Protein AF-0000000078662769 (afdb_homodimer)

Structure (mmCIF, N/CA/C/O backbone):
data_AF-0000000078662769-model_v1
#
loop_
_entity.id
_entity.type
_entity.pdbx_description
1 polymer 'DUF1214 domain-containing protein'
#
loop_
_atom_site.group_PDB
_atom_site.id
_atom_site.type_symbol
_atom_site.label_atom_id
_atom_site.label_alt_id
_atom_site.label_comp_id
_atom_site.label_asym_id
_atom_site.label_entity_id
_atom_site.label_seq_id
_atom_site.pdbx_PDB_ins_code
_atom_site.Cartn_x
_atom_site.Cartn_y
_atom_site.Cartn_z
_atom_site.occupancy
_atom_site.B_iso_or_equiv
_atom_site.auth_seq_id
_atom_site.auth_comp_id
_atom_site.auth_asym_id
_atom_site.auth_atom_id
_atom_site.pdbx_PDB_model_num
ATOM 1 N N . MET A 1 1 ? 13.852 28.719 -10.984 1 52.19 1 MET A N 1
ATOM 2 C CA . MET A 1 1 ? 12.734 27.875 -11.406 1 52.19 1 MET A CA 1
ATOM 3 C C . MET A 1 1 ? 12.383 26.859 -10.328 1 52.19 1 MET A C 1
ATOM 5 O O . MET A 1 1 ? 11.43 26.094 -10.477 1 52.19 1 MET A O 1
ATOM 9 N N . ASN A 1 2 ? 13.18 26.891 -9.227 1 76.31 2 ASN A N 1
ATOM 10 C CA . ASN A 1 2 ? 13.141 25.984 -8.086 1 76.31 2 ASN A CA 1
ATOM 11 C C . ASN A 1 2 ? 12.609 26.672 -6.836 1 76.31 2 ASN A C 1
ATOM 13 O O . ASN A 1 2 ? 12.656 26.109 -5.742 1 76.31 2 ASN A O 1
ATOM 17 N N . ASP A 1 3 ? 12.164 27.922 -7.168 1 91.19 3 ASP A N 1
ATOM 18 C CA . ASP A 1 3 ? 11.57 28.625 -6.031 1 91.19 3 ASP A CA 1
ATOM 19 C C . ASP A 1 3 ? 10.203 28.031 -5.684 1 91.19 3 ASP A C 1
ATOM 21 O O . ASP A 1 3 ? 9.266 28.125 -6.477 1 91.19 3 ASP A O 1
ATOM 25 N N . PRO A 1 4 ? 10.062 27.484 -4.52 1 94.75 4 PRO A N 1
ATOM 26 C CA . PRO A 1 4 ? 8.805 26.828 -4.156 1 94.75 4 PRO A CA 1
ATOM 27 C C . PRO A 1 4 ? 7.625 27.797 -4.121 1 94.75 4 PRO A C 1
ATOM 29 O O . PRO A 1 4 ? 6.473 27.375 -4.172 1 94.75 4 PRO A O 1
ATOM 32 N N . ARG A 1 5 ? 7.883 29.078 -4.066 1 93.38 5 ARG A N 1
ATOM 33 C CA . ARG A 1 5 ? 6.828 30.078 -3.914 1 93.38 5 ARG A CA 1
ATOM 34 C C . ARG A 1 5 ? 6.508 30.734 -5.25 1 93.38 5 ARG A C 1
ATOM 36 O O . ARG A 1 5 ? 5.586 31.547 -5.34 1 93.38 5 ARG A O 1
ATOM 43 N N . ALA A 1 6 ? 7.258 30.406 -6.207 1 96.06 6 ALA A N 1
ATOM 44 C CA . ALA A 1 6 ? 7.02 30.984 -7.531 1 96.06 6 ALA A CA 1
ATOM 45 C C . ALA A 1 6 ? 5.668 30.531 -8.086 1 96.06 6 ALA A C 1
ATOM 47 O O . ALA A 1 6 ? 5.266 29.375 -7.902 1 96.06 6 ALA A O 1
ATOM 48 N N . ASP A 1 7 ? 5.02 31.5 -8.805 1 96.75 7 ASP A N 1
ATOM 49 C CA . ASP A 1 7 ? 3.781 31.141 -9.492 1 96.75 7 ASP A CA 1
ATOM 50 C C . ASP A 1 7 ? 4.066 30.375 -10.781 1 96.75 7 ASP A C 1
ATOM 52 O O . ASP A 1 7 ? 4.812 30.844 -11.641 1 96.75 7 ASP A O 1
ATOM 56 N N . VAL A 1 8 ? 3.459 29.219 -10.961 1 97.12 8 VAL A N 1
ATOM 57 C CA . VAL A 1 8 ? 3.723 28.391 -12.133 1 97.12 8 VAL A CA 1
ATOM 58 C C . VAL A 1 8 ? 2.414 28.094 -12.859 1 97.12 8 VAL A C 1
ATOM 60 O O . VAL A 1 8 ? 2.373 27.234 -13.758 1 97.12 8 VAL A O 1
ATOM 63 N N . GLY A 1 9 ? 1.311 28.781 -12.469 1 96.75 9 GLY A N 1
ATOM 64 C CA . GLY A 1 9 ? 0.014 28.391 -13 1 96.75 9 GLY A CA 1
ATOM 65 C C . GLY A 1 9 ? -0.443 27.016 -12.539 1 96.75 9 GLY A C 1
ATOM 66 O O . GLY A 1 9 ? 0.027 26.516 -11.516 1 96.75 9 GLY A O 1
ATOM 67 N N . ASN A 1 10 ? -1.447 26.516 -13.156 1 97.25 10 ASN A N 1
ATOM 68 C CA . ASN A 1 10 ? -1.89 25.188 -12.766 1 97.25 10 ASN A CA 1
ATOM 69 C C . ASN A 1 10 ? -1.174 24.094 -13.57 1 97.25 10 ASN A C 1
ATOM 71 O O . ASN A 1 10 ? -0.84 24.312 -14.742 1 97.25 10 ASN A O 1
ATOM 75 N N . LEU A 1 11 ? -0.867 23.016 -12.984 1 98.38 11 LEU A N 1
ATOM 76 C CA . LEU A 1 11 ? -0.111 21.922 -13.586 1 98.38 11 LEU A CA 1
ATOM 77 C C . LEU A 1 11 ? -1.027 20.75 -13.93 1 98.38 11 LEU A C 1
ATOM 79 O O . LEU A 1 11 ? -0.593 19.594 -13.938 1 98.38 11 LEU A O 1
ATOM 83 N N . GLN A 1 12 ? -2.338 21 -14.141 1 98.44 12 GLN A N 1
ATOM 84 C CA . GLN A 1 12 ? -3.307 19.969 -14.477 1 98.44 12 GLN A CA 1
ATOM 85 C C . GLN A 1 12 ? -2.873 19.188 -15.711 1 98.44 12 GLN A C 1
ATOM 87 O O . GLN A 1 12 ? -3.125 17.984 -15.812 1 98.44 12 GLN A O 1
ATOM 92 N N . HIS A 1 13 ? -2.16 19.875 -16.672 1 98.62 13 HIS A N 1
ATOM 93 C CA . HIS A 1 13 ? -1.724 19.234 -17.906 1 98.62 13 HIS A CA 1
ATOM 94 C C . HIS A 1 13 ? -0.735 18.109 -17.609 1 98.62 13 HIS A C 1
ATOM 96 O O . HIS A 1 13 ? -0.673 17.125 -18.359 1 98.62 13 HIS A O 1
ATOM 102 N N . VAL A 1 14 ? 0.057 18.188 -16.562 1 98.81 14 VAL A N 1
ATOM 103 C CA . VAL A 1 14 ? 1.015 17.156 -16.172 1 98.81 14 VAL A CA 1
ATOM 104 C C . VAL A 1 14 ? 0.27 15.898 -15.75 1 98.81 14 VAL A C 1
ATOM 106 O O . VAL A 1 14 ? 0.635 14.789 -16.156 1 98.81 14 VAL A O 1
ATOM 109 N N . TRP A 1 15 ? -0.802 16.016 -14.977 1 98.94 15 TRP A N 1
ATOM 110 C CA . TRP A 1 15 ? -1.617 14.891 -14.562 1 98.94 15 TRP A CA 1
ATOM 111 C C . TRP A 1 15 ? -2.271 14.211 -15.758 1 98.94 15 TRP A C 1
ATOM 113 O O . TRP A 1 15 ? -2.285 12.984 -15.859 1 98.94 15 TRP A O 1
ATOM 123 N N . ARG A 1 16 ? -2.818 15.008 -16.641 1 98.81 16 ARG A N 1
ATOM 124 C CA . ARG A 1 16 ? -3.457 14.477 -17.844 1 98.81 16 ARG A CA 1
ATOM 125 C C . ARG A 1 16 ? -2.459 13.703 -18.688 1 98.81 16 ARG A C 1
ATOM 127 O O . ARG A 1 16 ? -2.795 12.664 -19.266 1 98.81 16 ARG A O 1
ATOM 134 N N . ARG A 1 17 ? -1.294 14.219 -18.812 1 98.88 17 ARG A N 1
ATOM 135 C CA . ARG A 1 17 ? -0.251 13.523 -19.562 1 98.88 17 ARG A CA 1
ATOM 136 C C . ARG A 1 17 ? 0.092 12.188 -18.906 1 98.88 17 ARG A C 1
ATOM 138 O O . ARG A 1 17 ? 0.233 11.172 -19.594 1 98.88 17 ARG A O 1
ATOM 145 N N . PHE A 1 18 ? 0.269 12.203 -17.609 1 98.94 18 PHE A N 1
ATOM 146 C CA . PHE A 1 18 ? 0.503 10.961 -16.891 1 98.94 18 PHE A CA 1
ATOM 147 C C . PHE A 1 18 ? -0.583 9.938 -17.203 1 98.94 18 PHE A C 1
ATOM 149 O O . PHE A 1 18 ? -0.284 8.797 -17.562 1 98.94 18 PHE A O 1
ATOM 156 N N . CYS A 1 19 ? -1.838 10.344 -17.094 1 98.94 19 CYS A N 1
ATOM 157 C CA . CYS A 1 19 ? -2.955 9.438 -17.344 1 98.94 19 CYS A CA 1
ATOM 158 C C . CYS A 1 19 ? -2.953 8.938 -18.781 1 98.94 19 CYS A C 1
ATOM 160 O O . CYS A 1 19 ? -3.27 7.777 -19.031 1 98.94 19 CYS A O 1
ATOM 162 N N . ALA A 1 20 ? -2.635 9.812 -19.688 1 98.88 20 ALA A N 1
ATOM 163 C CA . ALA A 1 20 ? -2.564 9.422 -21.094 1 98.88 20 ALA A CA 1
ATOM 164 C C . ALA A 1 20 ? -1.488 8.367 -21.312 1 98.88 20 ALA A C 1
ATOM 166 O O . ALA A 1 20 ? -1.709 7.387 -22.031 1 98.88 20 ALA A O 1
ATOM 167 N N . GLU A 1 21 ? -0.314 8.578 -20.766 1 98.81 21 GLU A N 1
ATOM 168 C CA . GLU A 1 21 ? 0.766 7.602 -20.891 1 98.81 21 GLU A CA 1
ATOM 169 C C . GLU A 1 21 ? 0.421 6.297 -20.172 1 98.81 21 GLU A C 1
ATOM 171 O O . GLU A 1 21 ? 0.744 5.215 -20.672 1 98.81 21 GLU A O 1
ATOM 176 N N . LEU A 1 22 ? -0.19 6.426 -19.031 1 98.94 22 LEU A N 1
ATOM 177 C CA . LEU A 1 22 ? -0.625 5.234 -18.312 1 98.94 22 LEU A CA 1
ATOM 178 C C . LEU A 1 22 ? -1.617 4.426 -19.141 1 98.94 22 LEU A C 1
ATOM 180 O O . LEU A 1 22 ? -1.626 3.195 -19.078 1 98.94 22 LEU A O 1
ATOM 184 N N . ALA A 1 23 ? -2.477 5.102 -19.875 1 98.88 23 ALA A N 1
ATOM 185 C CA . ALA A 1 23 ? -3.475 4.461 -20.734 1 98.88 23 ALA A CA 1
ATOM 186 C C . ALA A 1 23 ? -2.814 3.525 -21.734 1 98.88 23 ALA A C 1
ATOM 188 O O . ALA A 1 23 ? -3.385 2.492 -22.109 1 98.88 23 ALA A O 1
ATOM 189 N N . GLU A 1 24 ? -1.601 3.83 -22.109 1 98.62 24 GLU A N 1
ATOM 190 C CA . GLU A 1 24 ? -0.892 3.039 -23.109 1 98.62 24 GLU A CA 1
ATOM 191 C C . GLU A 1 24 ? -0.535 1.656 -22.562 1 98.62 24 GLU A C 1
ATOM 193 O O . GLU A 1 24 ? -0.334 0.715 -23.344 1 98.62 24 GLU A O 1
ATOM 198 N N . ALA A 1 25 ? -0.43 1.559 -21.312 1 98.56 25 ALA A N 1
ATOM 199 C CA . ALA A 1 25 ? -0.144 0.253 -20.719 1 98.56 25 ALA A CA 1
ATOM 200 C C . ALA A 1 25 ? -1.233 -0.756 -21.078 1 98.56 25 ALA A C 1
ATOM 202 O O . ALA A 1 25 ? -0.984 -1.964 -21.094 1 98.56 25 ALA A O 1
ATOM 203 N N . GLY A 1 26 ? -2.447 -0.276 -21.344 1 98.75 26 GLY A N 1
ATOM 204 C CA . GLY A 1 26 ? -3.566 -1.143 -21.688 1 98.75 26 GLY A CA 1
ATOM 205 C C . GLY A 1 26 ? -3.367 -1.896 -22.984 1 98.75 26 GLY A C 1
ATOM 206 O O . GLY A 1 26 ? -4.07 -2.873 -23.25 1 98.75 26 GLY A O 1
ATOM 207 N N . ASP A 1 27 ? -2.402 -1.517 -23.812 1 98.56 27 ASP A N 1
ATOM 208 C CA . ASP A 1 27 ? -2.145 -2.156 -25.094 1 98.56 27 ASP A CA 1
ATOM 209 C C . ASP A 1 27 ? -1.768 -3.625 -24.906 1 98.56 27 ASP A C 1
ATOM 211 O O . ASP A 1 27 ? -1.974 -4.441 -25.812 1 98.56 27 ASP A O 1
ATOM 215 N N . VAL A 1 28 ? -1.269 -3.953 -23.781 1 98.62 28 VAL A N 1
ATOM 216 C CA . VAL A 1 28 ? -0.825 -5.316 -23.516 1 98.62 28 VAL A CA 1
ATOM 217 C C . VAL A 1 28 ? -2.012 -6.273 -23.609 1 98.62 28 VAL A C 1
ATOM 219 O O . VAL A 1 28 ? -1.849 -7.441 -23.969 1 98.62 28 VAL A O 1
ATOM 222 N N . LEU A 1 29 ? -3.229 -5.828 -23.344 1 98.75 29 LEU A N 1
ATOM 223 C CA . LEU A 1 29 ? -4.434 -6.648 -23.375 1 98.75 29 LEU A CA 1
ATOM 224 C C . LEU A 1 29 ? -4.801 -7.027 -24.812 1 98.75 29 LEU A C 1
ATOM 226 O O . LEU A 1 29 ? -5.523 -8 -25.031 1 98.75 29 LEU A O 1
ATOM 230 N N . ALA A 1 30 ? -4.316 -6.273 -25.734 1 98.38 30 ALA A N 1
ATOM 231 C CA . ALA A 1 30 ? -4.711 -6.457 -27.125 1 98.38 30 ALA A CA 1
ATOM 232 C C . ALA A 1 30 ? -3.607 -7.148 -27.922 1 98.38 30 ALA A C 1
ATOM 234 O O . ALA A 1 30 ? -3.721 -7.312 -29.141 1 98.38 30 ALA A O 1
ATOM 235 N N . ARG A 1 31 ? -2.559 -7.543 -27.266 1 97.75 31 ARG A N 1
ATOM 236 C CA . ARG A 1 31 ? -1.542 -8.32 -27.969 1 97.75 31 ARG A CA 1
ATOM 237 C C . ARG A 1 31 ? -2.152 -9.562 -28.625 1 97.75 31 ARG A C 1
ATOM 239 O O . ARG A 1 31 ? -3.051 -10.188 -28.062 1 97.75 31 ARG A O 1
ATOM 246 N N . PRO A 1 32 ? -1.576 -9.945 -29.766 1 96.56 32 PRO A N 1
ATOM 247 C CA . PRO A 1 32 ? -2.088 -11.156 -30.406 1 96.56 32 PRO A CA 1
ATOM 248 C C . PRO A 1 32 ? -1.956 -12.391 -29.5 1 96.56 32 PRO A C 1
ATOM 250 O O . PRO A 1 32 ? -2.779 -13.305 -29.578 1 96.56 32 PRO A O 1
ATOM 253 N N . SER A 1 33 ? -0.966 -12.367 -28.688 1 95.75 33 SER A N 1
ATOM 254 C CA . SER A 1 33 ? -0.708 -13.531 -27.844 1 95.75 33 SER A CA 1
ATOM 255 C C . SER A 1 33 ? -1.538 -13.484 -26.562 1 95.75 33 SER A C 1
ATOM 257 O O . SER A 1 33 ? -1.649 -14.484 -25.844 1 95.75 33 SER A O 1
ATOM 259 N N . SER A 1 34 ? -2.1 -12.336 -26.234 1 97.38 34 SER A N 1
ATOM 260 C CA . SER A 1 34 ? -2.887 -12.219 -25.016 1 97.38 34 SER A CA 1
ATOM 261 C C . SER A 1 34 ? -4.207 -12.969 -25.141 1 97.38 34 SER A C 1
ATOM 263 O O . SER A 1 34 ? -4.934 -12.812 -26.109 1 97.38 34 SER A O 1
ATOM 265 N N . PRO A 1 35 ? -4.477 -13.82 -24.094 1 97.69 35 PRO A N 1
ATOM 266 C CA . PRO A 1 35 ? -5.766 -14.516 -24.156 1 97.69 35 PRO A CA 1
ATOM 267 C C . PRO A 1 35 ? -6.953 -13.555 -24.125 1 97.69 35 PRO A C 1
ATOM 269 O O . PRO A 1 35 ? -6.887 -12.508 -23.484 1 97.69 35 PRO A O 1
ATOM 272 N N . THR A 1 36 ? -8.078 -13.984 -24.734 1 97.75 36 THR A N 1
ATOM 273 C CA . THR A 1 36 ? -9.203 -13.078 -24.906 1 97.75 36 THR A CA 1
ATOM 274 C C . THR A 1 36 ? -10.422 -13.578 -24.125 1 97.75 36 THR A C 1
ATOM 276 O O . THR A 1 36 ? -11.531 -13.094 -24.328 1 97.75 36 THR A O 1
ATOM 279 N N . THR A 1 37 ? -10.234 -14.578 -23.25 1 97.75 37 THR A N 1
ATOM 280 C CA . THR A 1 37 ? -11.359 -15.023 -22.438 1 97.75 37 THR A CA 1
ATOM 281 C C . THR A 1 37 ? -11.781 -13.93 -21.453 1 97.75 37 THR A C 1
ATOM 283 O O . THR A 1 37 ? -10.984 -13.047 -21.125 1 97.75 37 THR A O 1
ATOM 286 N N . ALA A 1 38 ? -13.062 -14.023 -20.984 1 98.25 38 ALA A N 1
ATOM 287 C CA . ALA A 1 38 ? -13.586 -13.07 -20.016 1 98.25 38 ALA A CA 1
ATOM 288 C C . ALA A 1 38 ? -12.695 -13 -18.781 1 98.25 38 ALA A C 1
ATOM 290 O O . ALA A 1 38 ? -12.328 -11.906 -18.328 1 98.25 38 ALA A O 1
ATOM 291 N N . LEU A 1 39 ? -12.266 -14.078 -18.266 1 98.38 39 LEU A N 1
ATOM 292 C CA . LEU A 1 39 ? -11.477 -14.141 -17.047 1 98.38 39 LEU A CA 1
ATOM 293 C C . LEU A 1 39 ? -10.094 -13.539 -17.25 1 98.38 39 LEU A C 1
ATOM 295 O O . LEU A 1 39 ? -9.641 -12.711 -16.469 1 98.38 39 LEU A O 1
ATOM 299 N N . ASP A 1 40 ? -9.438 -13.93 -18.312 1 98.44 40 ASP A N 1
ATOM 300 C CA . ASP A 1 40 ? -8.07 -13.469 -18.562 1 98.44 40 ASP A CA 1
ATOM 301 C C . ASP A 1 40 ? -8.031 -11.953 -18.781 1 98.44 40 ASP A C 1
ATOM 303 O O . ASP A 1 40 ? -7.129 -11.273 -18.281 1 98.44 40 ASP A O 1
ATOM 307 N N . GLN A 1 41 ? -8.992 -11.484 -19.516 1 98.69 41 GLN A N 1
ATOM 308 C CA . GLN A 1 41 ? -9.023 -10.055 -19.781 1 98.69 41 GLN A CA 1
ATOM 309 C C . GLN A 1 41 ? -9.383 -9.258 -18.531 1 98.69 41 GLN A C 1
ATOM 311 O O . GLN A 1 41 ? -8.812 -8.195 -18.281 1 98.69 41 GLN A O 1
ATOM 316 N N . ALA A 1 42 ? -10.328 -9.781 -17.766 1 98.75 42 ALA A N 1
ATOM 317 C CA . ALA A 1 42 ? -10.672 -9.133 -16.5 1 98.75 42 ALA A CA 1
ATOM 318 C C . ALA A 1 42 ? -9.461 -9.086 -15.57 1 98.75 42 ALA A C 1
ATOM 320 O O . ALA A 1 42 ? -9.164 -8.047 -14.977 1 98.75 42 ALA A O 1
ATOM 321 N N . GLU A 1 43 ? -8.727 -10.133 -15.484 1 98.69 43 GLU A N 1
ATOM 322 C CA . GLU A 1 43 ? -7.547 -10.195 -14.633 1 98.69 43 GLU A CA 1
ATOM 323 C C . GLU A 1 43 ? -6.434 -9.297 -15.156 1 98.69 43 GLU A C 1
ATOM 325 O O . GLU A 1 43 ? -5.664 -8.734 -14.383 1 98.69 43 GLU A O 1
ATOM 330 N N . GLY A 1 44 ? -6.391 -9.195 -16.5 1 98.88 44 GLY A N 1
ATOM 331 C CA . GLY A 1 44 ? -5.434 -8.266 -17.062 1 98.88 44 GLY A CA 1
ATOM 332 C C . GLY A 1 44 ? -5.664 -6.828 -16.641 1 98.88 44 GLY A C 1
ATOM 333 O O . GLY A 1 44 ? -4.715 -6.102 -16.344 1 98.88 44 GLY A O 1
ATOM 334 N N . LEU A 1 45 ? -6.945 -6.43 -16.641 1 98.94 45 LEU A N 1
ATOM 335 C CA . LEU A 1 45 ? -7.305 -5.098 -16.156 1 98.94 45 LEU A CA 1
ATOM 336 C C . LEU A 1 45 ? -6.918 -4.926 -14.695 1 98.94 45 LEU A C 1
ATOM 338 O O . LEU A 1 45 ? -6.34 -3.902 -14.312 1 98.94 45 LEU A O 1
ATOM 342 N N . ARG A 1 46 ? -7.211 -5.891 -13.867 1 98.88 46 ARG A N 1
ATOM 343 C CA . ARG A 1 46 ? -6.84 -5.844 -12.461 1 98.88 46 ARG A CA 1
ATOM 344 C C . ARG A 1 46 ? -5.324 -5.781 -12.297 1 98.88 46 ARG A C 1
ATOM 346 O O . ARG A 1 46 ? -4.816 -5.035 -11.453 1 98.88 46 ARG A O 1
ATOM 353 N N . TYR A 1 47 ? -4.66 -6.57 -13.094 1 98.81 47 TYR A N 1
ATOM 354 C CA . TYR A 1 47 ? -3.203 -6.609 -13.062 1 98.81 47 TYR A CA 1
ATOM 355 C C . TYR A 1 47 ? -2.615 -5.234 -13.344 1 98.81 47 TYR A C 1
ATOM 357 O O . TYR A 1 47 ? -1.717 -4.777 -12.633 1 98.81 47 TYR A O 1
ATOM 365 N N . LEU A 1 48 ? -3.111 -4.52 -14.367 1 98.94 48 LEU A N 1
ATOM 366 C CA . LEU A 1 48 ? -2.648 -3.178 -14.703 1 98.94 48 LEU A CA 1
ATOM 367 C C . LEU A 1 48 ? -2.861 -2.221 -13.531 1 98.94 48 LEU A C 1
ATOM 369 O O . LEU A 1 48 ? -1.996 -1.393 -13.234 1 98.94 48 LEU A O 1
ATOM 373 N N . SER A 1 49 ? -3.982 -2.34 -12.891 1 98.88 49 SER A N 1
ATOM 374 C CA . SER A 1 49 ? -4.258 -1.49 -11.734 1 98.88 49 SER A CA 1
ATOM 375 C C . SER A 1 49 ? -3.25 -1.736 -10.617 1 98.88 49 SER A C 1
ATOM 377 O O . SER A 1 49 ? -2.801 -0.794 -9.961 1 98.88 49 SER A O 1
ATOM 379 N N . ARG A 1 50 ? -2.883 -2.979 -10.391 1 98.69 50 ARG A N 1
ATOM 380 C CA . ARG A 1 50 ? -1.926 -3.355 -9.352 1 98.69 50 ARG A CA 1
ATOM 381 C C . ARG A 1 50 ? -0.526 -2.854 -9.695 1 98.69 50 ARG A C 1
ATOM 383 O O . ARG A 1 50 ? 0.186 -2.352 -8.82 1 98.69 50 ARG A O 1
ATOM 390 N N . LEU A 1 51 ? -0.167 -2.939 -10.953 1 98.31 51 LEU A N 1
ATOM 391 C CA . LEU A 1 51 ? 1.124 -2.424 -11.398 1 98.31 51 LEU A CA 1
ATOM 392 C C . LEU A 1 51 ? 1.188 -0.909 -11.234 1 98.31 51 LEU A C 1
ATOM 394 O O . LEU A 1 51 ? 2.209 -0.369 -10.805 1 98.31 51 LEU A O 1
ATOM 398 N N . ALA A 1 52 ? 0.117 -0.297 -11.594 1 98.81 52 ALA A N 1
ATOM 399 C CA . ALA A 1 52 ? 0.071 1.156 -11.453 1 98.81 52 ALA A CA 1
ATOM 400 C C . ALA A 1 52 ? 0.244 1.572 -10 1 98.81 52 ALA A C 1
ATOM 402 O O . ALA A 1 52 ? 0.994 2.504 -9.695 1 98.81 52 ALA A O 1
ATOM 403 N N . ARG A 1 53 ? -0.411 0.906 -9.078 1 98.44 53 ARG A N 1
ATOM 404 C CA . ARG A 1 53 ? -0.269 1.193 -7.656 1 98.44 53 ARG A CA 1
ATOM 405 C C . ARG A 1 53 ? 1.176 1.013 -7.203 1 98.44 53 ARG A C 1
ATOM 407 O O . ARG A 1 53 ? 1.71 1.846 -6.469 1 98.44 53 ARG A O 1
ATOM 414 N N . THR A 1 54 ? 1.735 -0.025 -7.637 1 97.44 54 THR A N 1
ATOM 415 C CA . THR A 1 54 ? 3.115 -0.32 -7.27 1 97.44 54 THR A CA 1
ATOM 416 C C . THR A 1 54 ? 4.059 0.753 -7.805 1 97.44 54 THR A C 1
ATOM 418 O O . THR A 1 54 ? 4.938 1.229 -7.086 1 97.44 54 THR A O 1
ATOM 421 N N . ALA A 1 55 ? 3.881 1.125 -9.039 1 97.5 55 ALA A N 1
ATOM 422 C CA . ALA A 1 55 ? 4.738 2.115 -9.688 1 97.5 55 ALA A CA 1
ATOM 423 C C . ALA A 1 55 ? 4.66 3.459 -8.969 1 97.5 55 ALA A C 1
ATOM 425 O O . ALA A 1 55 ? 5.688 4.098 -8.719 1 97.5 55 ALA A O 1
ATOM 426 N N . LEU A 1 56 ? 3.48 3.848 -8.641 1 98.62 56 LEU A N 1
ATOM 427 C CA . LEU A 1 56 ? 3.303 5.133 -7.977 1 98.62 56 LEU A CA 1
ATOM 428 C C . LEU A 1 56 ? 3.918 5.113 -6.582 1 98.62 56 LEU A C 1
ATOM 430 O O . LEU A 1 56 ? 4.5 6.105 -6.141 1 98.62 56 LEU A O 1
ATOM 434 N N . ASN A 1 57 ? 3.814 4.043 -5.875 1 97.88 57 ASN A N 1
ATOM 435 C CA . ASN A 1 57 ? 4.5 3.934 -4.594 1 97.88 57 ASN A CA 1
ATOM 436 C C . ASN A 1 57 ? 6.016 4.004 -4.762 1 97.88 57 ASN A C 1
ATOM 438 O O . ASN A 1 57 ? 6.684 4.801 -4.098 1 97.88 57 ASN A O 1
ATOM 442 N N . MET A 1 58 ? 6.504 3.25 -5.656 1 96.44 58 MET A N 1
ATOM 443 C CA . MET A 1 58 ? 7.941 3.064 -5.852 1 96.44 58 MET A CA 1
ATOM 444 C C . MET A 1 58 ? 8.586 4.34 -6.387 1 96.44 58 MET A C 1
ATOM 446 O O . MET A 1 58 ? 9.648 4.742 -5.918 1 96.44 58 MET A O 1
ATOM 450 N N . LEU A 1 59 ? 7.93 5.008 -7.328 1 97.12 59 LEU A N 1
ATOM 451 C CA . LEU A 1 59 ? 8.617 6.035 -8.109 1 97.12 59 LEU A CA 1
ATOM 452 C C . LEU A 1 59 ? 8.156 7.43 -7.688 1 97.12 59 LEU A C 1
ATOM 454 O O . LEU A 1 59 ? 8.727 8.43 -8.125 1 97.12 59 LEU A O 1
ATOM 458 N N . VAL A 1 60 ? 7.105 7.465 -6.805 1 98.31 60 VAL A N 1
ATOM 459 C CA . VAL A 1 60 ? 6.684 8.766 -6.293 1 98.31 60 VAL A CA 1
ATOM 460 C C . VAL A 1 60 ? 6.934 8.828 -4.785 1 98.31 60 VAL A C 1
ATOM 462 O O . VAL A 1 60 ? 7.852 9.516 -4.332 1 98.31 60 VAL A O 1
ATOM 465 N N . ASP A 1 61 ? 6.348 7.965 -4.031 1 97.94 61 ASP A N 1
ATOM 466 C CA . ASP A 1 61 ? 6.348 8.102 -2.576 1 97.94 61 ASP A CA 1
ATOM 467 C C . ASP A 1 61 ? 7.625 7.523 -1.973 1 97.94 61 ASP A C 1
ATOM 469 O O . ASP A 1 61 ? 8.039 7.922 -0.882 1 97.94 61 ASP A O 1
ATOM 473 N N . SER A 1 62 ? 8.227 6.539 -2.627 1 97.75 62 SER A N 1
ATOM 474 C CA . SER A 1 62 ? 9.422 5.887 -2.102 1 97.75 62 SER A CA 1
ATOM 475 C C . SER A 1 62 ? 10.633 6.145 -2.992 1 97.75 62 SER A C 1
ATOM 477 O O . SER A 1 62 ? 11.484 5.27 -3.156 1 97.75 62 SER A O 1
ATOM 479 N N . ALA A 1 63 ? 10.727 7.344 -3.541 1 96.69 63 ALA A N 1
ATOM 480 C CA . ALA A 1 63 ? 11.648 7.582 -4.648 1 96.69 63 ALA A CA 1
ATOM 481 C C . ALA A 1 63 ? 12.867 8.383 -4.188 1 96.69 63 ALA A C 1
ATOM 483 O O . ALA A 1 63 ? 13.625 8.906 -5.008 1 96.69 63 ALA A O 1
ATOM 484 N N . ASP A 1 64 ? 13.07 8.625 -2.934 1 97 64 ASP A N 1
ATOM 485 C CA . ASP A 1 64 ? 14.141 9.484 -2.449 1 97 64 ASP A CA 1
ATOM 486 C C . ASP A 1 64 ? 15.297 8.656 -1.875 1 97 64 ASP A C 1
ATOM 488 O O . ASP A 1 64 ? 15.195 8.133 -0.767 1 97 64 ASP A O 1
ATOM 492 N N . PRO A 1 65 ? 16.453 8.594 -2.537 1 96.69 65 PRO A N 1
ATOM 493 C CA . PRO A 1 65 ? 17.547 7.75 -2.055 1 96.69 65 PRO A CA 1
ATOM 494 C C . PRO A 1 65 ? 18.219 8.312 -0.803 1 96.69 65 PRO A C 1
ATOM 496 O O . PRO A 1 65 ? 18.953 7.602 -0.119 1 96.69 65 PRO A O 1
ATOM 499 N N . ASP A 1 66 ? 18.031 9.617 -0.521 1 97.81 66 ASP A N 1
ATOM 500 C CA . ASP A 1 66 ? 18.578 10.195 0.703 1 97.81 66 ASP A CA 1
ATOM 501 C C . ASP A 1 66 ? 17.766 9.766 1.923 1 97.81 66 ASP A C 1
ATOM 503 O O . ASP A 1 66 ? 18.25 9.836 3.055 1 97.81 66 ASP A O 1
ATOM 507 N N . PHE A 1 67 ? 16.578 9.367 1.725 1 97.62 67 PHE A N 1
ATOM 508 C CA . PHE A 1 67 ? 15.656 8.875 2.748 1 97.62 67 PHE A CA 1
ATOM 509 C C . PHE A 1 67 ? 14.984 7.586 2.301 1 97.62 67 PHE A C 1
ATOM 511 O O . PHE A 1 67 ? 13.773 7.559 2.078 1 97.62 67 PHE A O 1
ATOM 518 N N . PRO A 1 68 ? 15.797 6.504 2.242 1 97.25 68 PRO A N 1
ATOM 519 C CA . PRO A 1 68 ? 15.242 5.254 1.713 1 97.25 68 PRO A CA 1
ATOM 520 C C . PRO A 1 68 ? 14.047 4.75 2.516 1 97.25 68 PRO A C 1
ATOM 522 O O . PRO A 1 68 ? 14.094 4.73 3.748 1 97.25 68 PRO A O 1
ATOM 525 N N . ARG A 1 69 ? 13.031 4.449 1.86 1 96.94 69 ARG A N 1
ATOM 526 C CA . ARG A 1 69 ? 11.812 3.902 2.445 1 96.94 69 ARG A CA 1
ATOM 527 C C . ARG A 1 69 ? 11.594 2.459 2.006 1 96.94 69 ARG A C 1
ATOM 529 O O . ARG A 1 69 ? 11.328 2.195 0.831 1 96.94 69 ARG A O 1
ATOM 536 N N . LEU A 1 70 ? 11.734 1.586 2.975 1 96.88 70 LEU A N 1
ATOM 537 C CA . LEU A 1 70 ? 11.445 0.183 2.697 1 96.88 70 LEU A CA 1
ATOM 538 C C . LEU A 1 70 ? 9.938 -0.052 2.588 1 96.88 70 LEU A C 1
ATOM 540 O O . LEU A 1 70 ? 9.18 0.316 3.488 1 96.88 70 LEU A O 1
ATOM 544 N N . PHE A 1 71 ? 9.508 -0.611 1.441 1 96.38 71 PHE A N 1
ATOM 545 C CA . PHE A 1 71 ? 8.086 -0.897 1.246 1 96.38 71 PHE A CA 1
ATOM 546 C C . PHE A 1 71 ? 7.895 -2.287 0.652 1 96.38 71 PHE A C 1
ATOM 548 O O . PHE A 1 71 ? 8.852 -2.9 0.17 1 96.38 71 PHE A O 1
ATOM 555 N N . MET A 1 72 ? 6.699 -2.828 0.742 1 96 72 MET A N 1
ATOM 556 C CA . MET A 1 72 ? 6.367 -4.129 0.172 1 96 72 MET A CA 1
ATOM 557 C C . MET A 1 72 ? 6.219 -4.039 -1.343 1 96 72 MET A C 1
ATOM 559 O O . MET A 1 72 ? 5.367 -3.303 -1.844 1 96 72 MET A O 1
ATOM 563 N N . LEU A 1 73 ? 7.016 -4.742 -2.018 1 95.25 73 LEU A N 1
ATOM 564 C CA . LEU A 1 73 ? 6.914 -4.801 -3.471 1 95.25 73 LEU A CA 1
ATOM 565 C C . LEU A 1 73 ? 5.703 -5.621 -3.898 1 95.25 73 LEU A C 1
ATOM 567 O O . LEU A 1 73 ? 5.008 -5.262 -4.855 1 95.25 73 LEU A O 1
ATOM 571 N N . CYS A 1 74 ? 5.535 -6.742 -3.248 1 95.69 74 CYS A N 1
ATOM 572 C CA . CYS A 1 74 ? 4.387 -7.625 -3.414 1 95.69 74 CYS A CA 1
ATOM 573 C C . CYS A 1 74 ? 3.691 -7.875 -2.082 1 95.69 74 CYS A C 1
ATOM 575 O O . CYS A 1 74 ? 4.309 -7.746 -1.022 1 95.69 74 CYS A O 1
ATOM 577 N N . ASP A 1 75 ? 2.455 -8.141 -2.148 1 94.5 75 ASP A N 1
ATOM 578 C CA . ASP A 1 75 ? 1.685 -8.57 -0.984 1 94.5 75 ASP A CA 1
ATOM 579 C C . ASP A 1 75 ? 0.611 -9.586 -1.375 1 94.5 75 ASP A C 1
ATOM 581 O O . ASP A 1 75 ? 0.837 -10.43 -2.242 1 94.5 75 ASP A O 1
ATOM 585 N N . ASP A 1 76 ? -0.427 -9.641 -0.669 1 95.38 76 ASP A N 1
ATOM 586 C CA . ASP A 1 76 ? -1.464 -10.633 -0.932 1 95.38 76 ASP A CA 1
ATOM 587 C C . ASP A 1 76 ? -2.229 -10.305 -2.213 1 95.38 76 ASP A C 1
ATOM 589 O O . ASP A 1 76 ? -2.869 -11.18 -2.801 1 95.38 76 ASP A O 1
ATOM 593 N N . LYS A 1 77 ? -2.133 -9.07 -2.666 1 97.25 77 LYS A N 1
ATOM 594 C CA . LYS A 1 77 ? -2.893 -8.664 -3.846 1 97.25 77 LYS A CA 1
ATOM 595 C C . LYS A 1 77 ? -1.966 -8.211 -4.969 1 97.25 77 LYS A C 1
ATOM 597 O O . LYS A 1 77 ? -2.195 -8.531 -6.137 1 97.25 77 LYS A O 1
ATOM 602 N N . ILE A 1 78 ? -0.977 -7.484 -4.656 1 97.38 78 ILE A N 1
ATOM 603 C CA . ILE A 1 78 ? -0 -7.066 -5.656 1 97.38 78 ILE A CA 1
ATOM 604 C C . ILE A 1 78 ? 0.952 -8.219 -5.961 1 97.38 78 ILE A C 1
ATOM 606 O O . ILE A 1 78 ? 1.67 -8.695 -5.078 1 97.38 78 ILE A O 1
ATOM 610 N N . LYS A 1 79 ? 0.912 -8.625 -7.207 1 96.75 79 LYS A N 1
ATOM 611 C CA . LYS A 1 79 ? 1.7 -9.75 -7.695 1 96.75 79 LYS A CA 1
ATOM 612 C C . LYS A 1 79 ? 2.475 -9.375 -8.953 1 96.75 79 LYS A C 1
ATOM 614 O O . LYS A 1 79 ? 1.93 -8.734 -9.859 1 96.75 79 LYS A O 1
ATOM 619 N N . ILE A 1 80 ? 3.676 -9.68 -8.977 1 95 80 ILE A N 1
ATOM 620 C CA . ILE A 1 80 ? 4.492 -9.305 -10.125 1 95 80 ILE A CA 1
ATOM 621 C C . ILE A 1 80 ? 5.445 -10.445 -10.477 1 95 80 ILE A C 1
ATOM 623 O O . ILE A 1 80 ? 6.164 -10.945 -9.609 1 95 80 ILE A O 1
ATOM 627 N N . GLY A 1 81 ? 5.48 -10.875 -11.727 1 95.38 81 GLY A N 1
ATOM 628 C CA . GLY A 1 81 ? 6.488 -11.773 -12.273 1 95.38 81 GLY A CA 1
ATOM 629 C C . GLY A 1 81 ? 6.625 -13.062 -11.484 1 95.38 81 GLY A C 1
ATOM 630 O O . GLY A 1 81 ? 7.727 -13.422 -11.062 1 95.38 81 GLY A O 1
ATOM 631 N N . ALA A 1 82 ? 5.562 -13.758 -11.258 1 97.56 82 ALA A N 1
ATOM 632 C CA . ALA A 1 82 ? 5.555 -15.016 -10.516 1 97.56 82 ALA A CA 1
ATOM 633 C C . ALA A 1 82 ? 6.031 -14.812 -9.086 1 97.56 82 ALA A C 1
ATOM 635 O O . ALA A 1 82 ? 6.941 -15.508 -8.625 1 97.56 82 ALA A O 1
ATOM 636 N N . ASP A 1 83 ? 5.379 -13.914 -8.398 1 97 83 ASP A N 1
ATOM 637 C CA . ASP A 1 83 ? 5.664 -13.664 -6.992 1 97 83 ASP A CA 1
ATOM 638 C C . ASP A 1 83 ? 5.555 -14.945 -6.172 1 97 83 ASP A C 1
ATOM 640 O O . ASP A 1 83 ? 4.645 -15.75 -6.383 1 97 83 ASP A O 1
ATOM 644 N N . ASN A 1 84 ? 6.469 -15.109 -5.297 1 97.69 84 ASN A N 1
ATOM 645 C CA . ASN A 1 84 ? 6.512 -16.297 -4.461 1 97.69 84 ASN A CA 1
ATOM 646 C C . ASN A 1 84 ? 5.609 -16.156 -3.238 1 97.69 84 ASN A C 1
ATOM 648 O O . ASN A 1 84 ? 5.859 -15.328 -2.367 1 97.69 84 ASN A O 1
ATOM 652 N N . PRO A 1 85 ? 4.555 -16.984 -3.107 1 97.88 85 PRO A N 1
ATOM 653 C CA . PRO A 1 85 ? 3.67 -16.891 -1.944 1 97.88 85 PRO A CA 1
ATOM 654 C C . PRO A 1 85 ? 4.406 -17.125 -0.625 1 97.88 85 PRO A C 1
ATOM 656 O O . PRO A 1 85 ? 3.906 -16.734 0.438 1 97.88 85 PRO A O 1
ATOM 659 N N . ASP A 1 86 ? 5.586 -17.688 -0.695 1 97.94 86 ASP A N 1
ATOM 660 C CA . ASP A 1 86 ? 6.352 -17.984 0.513 1 97.94 86 ASP A CA 1
ATOM 661 C C . ASP A 1 86 ? 7.215 -16.781 0.917 1 97.94 86 ASP A C 1
ATOM 663 O O . ASP A 1 86 ? 7.871 -16.812 1.961 1 97.94 86 ASP A O 1
ATOM 667 N N . ASN A 1 87 ? 7.211 -15.766 0.109 1 97.5 87 ASN A N 1
ATOM 668 C CA . ASN A 1 87 ? 8.164 -14.68 0.325 1 97.5 87 ASN A CA 1
ATOM 669 C C . ASN A 1 87 ? 7.484 -13.445 0.924 1 97.5 87 ASN A C 1
ATOM 671 O O . ASN A 1 87 ? 6.301 -13.203 0.671 1 97.5 87 ASN A O 1
ATOM 675 N N . ILE A 1 88 ? 8.203 -12.742 1.756 1 97.44 88 ILE A N 1
ATOM 676 C CA . ILE A 1 88 ? 8.055 -11.297 1.907 1 97.44 88 ILE A CA 1
ATOM 677 C C . ILE A 1 88 ? 9.062 -10.578 1.011 1 97.44 88 ILE A C 1
ATOM 679 O O . ILE A 1 88 ? 10.266 -10.844 1.086 1 97.44 88 ILE A O 1
ATOM 683 N N . TYR A 1 89 ? 8.531 -9.719 0.071 1 96.75 89 TYR A N 1
ATOM 684 C CA . TYR A 1 89 ? 9.375 -8.906 -0.803 1 96.75 89 TYR A CA 1
ATOM 685 C C . TYR A 1 89 ? 9.367 -7.449 -0.364 1 96.75 89 TYR A C 1
ATOM 687 O O . TYR A 1 89 ? 8.312 -6.809 -0.329 1 96.75 89 TYR A O 1
ATOM 695 N N . GLN A 1 90 ? 10.508 -6.938 -0.081 1 97.31 90 GLN A N 1
ATOM 696 C CA . GLN A 1 90 ? 10.609 -5.508 0.199 1 97.31 90 GLN A CA 1
ATOM 697 C C . GLN A 1 90 ? 11.641 -4.84 -0.708 1 97.31 90 GLN A C 1
ATOM 699 O O . GLN A 1 90 ? 12.539 -5.508 -1.23 1 97.31 90 GLN A O 1
ATOM 704 N N . GLN A 1 91 ? 11.461 -3.568 -0.865 1 96.94 91 GLN A N 1
ATOM 705 C CA . GLN A 1 91 ? 12.336 -2.822 -1.764 1 96.94 91 GLN A CA 1
ATOM 706 C C . GLN A 1 91 ? 12.531 -1.388 -1.28 1 96.94 91 GLN A C 1
ATOM 708 O O . GLN A 1 91 ? 11.648 -0.826 -0.624 1 96.94 91 GLN A O 1
ATOM 713 N N . CYS A 1 92 ? 13.648 -0.787 -1.561 1 97.31 92 CYS A N 1
ATOM 714 C CA . CYS A 1 92 ? 13.859 0.651 -1.43 1 97.31 92 CYS A CA 1
ATOM 715 C C . CYS A 1 92 ? 14.82 1.162 -2.498 1 97.31 92 CYS A C 1
ATOM 717 O O . CYS A 1 92 ? 15.609 0.391 -3.053 1 97.31 92 CYS A O 1
ATOM 719 N N . VAL A 1 93 ? 14.742 2.426 -2.801 1 96.69 93 VAL A N 1
ATOM 720 C CA . VAL A 1 93 ? 15.625 3.041 -3.787 1 96.69 93 VAL A CA 1
ATOM 721 C C . VAL A 1 93 ? 16.922 3.482 -3.113 1 96.69 93 VAL A C 1
ATOM 723 O O . VAL A 1 93 ? 16.922 3.896 -1.952 1 96.69 93 VAL A O 1
ATOM 726 N N . VAL A 1 94 ? 17.969 3.357 -3.811 1 97 94 VAL A N 1
ATOM 727 C CA . VAL A 1 94 ? 19.281 3.807 -3.357 1 97 94 VAL A CA 1
ATOM 728 C C . VAL A 1 94 ? 20.016 4.484 -4.508 1 97 94 VAL A C 1
ATOM 730 O O . VAL A 1 94 ? 19.516 4.551 -5.629 1 97 94 VAL A O 1
ATOM 733 N N . ARG A 1 95 ? 21.109 5.105 -4.219 1 96.06 95 ARG A N 1
ATOM 734 C CA . ARG A 1 95 ? 21.984 5.73 -5.207 1 96.06 95 ARG A CA 1
ATOM 735 C C . ARG A 1 95 ? 23.453 5.422 -4.914 1 96.06 95 ARG A C 1
ATOM 737 O O . ARG A 1 95 ? 23.859 5.402 -3.752 1 96.06 95 ARG A O 1
ATOM 744 N N . PRO A 1 96 ? 24.25 5.227 -5.957 1 95.62 96 PRO A N 1
ATOM 745 C CA . PRO A 1 96 ? 25.594 4.703 -5.77 1 95.62 96 PRO A CA 1
ATOM 746 C C . PRO A 1 96 ? 26.531 5.715 -5.113 1 95.62 96 PRO A C 1
ATOM 748 O O . PRO A 1 96 ? 27.578 5.34 -4.586 1 95.62 96 PRO A O 1
ATOM 751 N N . ASP A 1 97 ? 26.25 7 -5.242 1 96.38 97 ASP A N 1
ATOM 752 C CA . ASP A 1 97 ? 27.125 8 -4.645 1 96.38 97 ASP A CA 1
ATOM 753 C C . ASP A 1 97 ? 26.797 8.211 -3.168 1 96.38 97 ASP A C 1
ATOM 755 O O . ASP A 1 97 ? 27.344 9.117 -2.525 1 96.38 97 ASP A O 1
ATOM 759 N N . ARG A 1 98 ? 25.875 7.457 -2.592 1 97.38 98 ARG A N 1
ATOM 760 C CA . ARG A 1 98 ? 25.531 7.43 -1.172 1 97.38 98 ARG A CA 1
ATOM 761 C C . ARG A 1 98 ? 25.984 6.117 -0.532 1 97.38 98 ARG A C 1
ATOM 763 O O . ARG A 1 98 ? 26.328 5.168 -1.233 1 97.38 98 ARG A O 1
ATOM 770 N N . GLU A 1 99 ? 26.031 6.137 0.755 1 97.88 99 GLU A N 1
ATOM 771 C CA . GLU A 1 99 ? 26.25 4.938 1.555 1 97.88 99 GLU A CA 1
ATOM 772 C C . GLU A 1 99 ? 25.078 4.688 2.51 1 97.88 99 GLU A C 1
ATOM 774 O O . GLU A 1 99 ? 24.516 5.629 3.061 1 97.88 99 GLU A O 1
ATOM 779 N N . TYR A 1 100 ? 24.766 3.418 2.674 1 98.5 100 TYR A N 1
ATOM 780 C CA . TYR A 1 100 ? 23.641 3.053 3.514 1 98.5 100 TYR A CA 1
ATOM 781 C C . TYR A 1 100 ? 24.031 2.01 4.551 1 98.5 100 TYR A C 1
ATOM 783 O O . TYR A 1 100 ? 25.078 1.354 4.41 1 98.5 100 TYR A O 1
ATOM 791 N N . ARG A 1 101 ? 23.312 1.933 5.551 1 98.56 101 ARG A N 1
ATOM 792 C CA . ARG A 1 101 ? 23.422 0.903 6.582 1 98.56 101 ARG A CA 1
ATOM 793 C C . ARG A 1 101 ? 22.078 0.193 6.781 1 98.56 101 ARG A C 1
ATOM 795 O O . ARG A 1 101 ? 21.031 0.837 6.832 1 98.56 101 ARG A O 1
ATOM 802 N N . ILE A 1 102 ? 22.125 -1.099 6.754 1 98.25 102 ILE A N 1
ATOM 803 C CA . ILE A 1 102 ? 20.984 -1.931 7.113 1 98.25 102 ILE A CA 1
ATOM 804 C C . ILE A 1 102 ? 21.203 -2.559 8.484 1 98.25 102 ILE A C 1
ATOM 806 O O . ILE A 1 102 ? 22.25 -3.178 8.727 1 98.25 102 ILE A O 1
ATOM 810 N N . THR A 1 103 ? 20.328 -2.377 9.359 1 98.31 103 THR A N 1
ATOM 811 C CA . THR A 1 103 ? 20.375 -3.025 10.664 1 98.31 103 THR A CA 1
ATOM 812 C C . THR A 1 103 ? 19.125 -3.859 10.898 1 98.31 103 THR A C 1
ATOM 814 O O . THR A 1 103 ? 18.078 -3.605 10.289 1 98.31 103 THR A O 1
ATOM 817 N N . GLY A 1 104 ? 19.281 -4.875 11.695 1 97.12 104 GLY A N 1
ATOM 818 C CA . GLY A 1 104 ? 18.125 -5.703 11.984 1 97.12 104 GLY A CA 1
ATOM 819 C C . GLY A 1 104 ? 18.438 -6.898 12.859 1 97.12 104 GLY A C 1
ATOM 820 O O . GLY A 1 104 ? 19.516 -6.965 13.461 1 97.12 104 GLY A O 1
ATOM 821 N N . ARG A 1 105 ? 17.453 -7.75 13.031 1 97.62 105 ARG A N 1
ATOM 822 C CA . ARG A 1 105 ? 17.547 -9.023 13.742 1 97.62 105 ARG A CA 1
ATOM 823 C C . ARG A 1 105 ? 17.031 -10.172 12.883 1 97.62 105 ARG A C 1
ATOM 825 O O . ARG A 1 105 ? 15.992 -10.039 12.227 1 97.62 105 ARG A O 1
ATOM 832 N N . ARG A 1 106 ? 17.703 -11.25 12.891 1 95.19 106 ARG A N 1
ATOM 833 C CA . ARG A 1 106 ? 17.438 -12.391 12.023 1 95.19 106 ARG A CA 1
ATOM 834 C C . ARG A 1 106 ? 16.078 -13.016 12.352 1 95.19 106 ARG A C 1
ATOM 836 O O . ARG A 1 106 ? 15.336 -13.406 11.453 1 95.19 106 ARG A O 1
ATOM 843 N N . ASN A 1 107 ? 15.734 -13.055 13.695 1 96.62 107 ASN A N 1
ATOM 844 C CA . ASN A 1 107 ? 14.586 -13.805 14.203 1 96.62 107 ASN A CA 1
ATOM 845 C C . ASN A 1 107 ? 14.586 -15.242 13.688 1 96.62 107 ASN A C 1
ATOM 847 O O . ASN A 1 107 ? 15.57 -15.961 13.836 1 96.62 107 ASN A O 1
ATOM 851 N N . SER A 1 108 ? 13.477 -15.75 12.961 1 96.38 108 SER A N 1
ATOM 852 C CA . SER A 1 108 ? 13.484 -17.188 12.656 1 96.38 108 SER A CA 1
ATOM 853 C C . SER A 1 108 ? 13.227 -17.438 11.172 1 96.38 108 SER A C 1
ATOM 855 O O . SER A 1 108 ? 12.898 -18.547 10.781 1 96.38 108 SER A O 1
ATOM 857 N N . VAL A 1 109 ? 13.312 -16.422 10.336 1 95.62 109 VAL A N 1
ATOM 858 C CA . VAL A 1 109 ? 13.148 -16.609 8.898 1 95.62 109 VAL A CA 1
ATOM 859 C C . VAL A 1 109 ? 14.234 -17.547 8.375 1 95.62 109 VAL A C 1
ATOM 861 O O . VAL A 1 109 ? 15.422 -17.328 8.617 1 95.62 109 VAL A O 1
ATOM 864 N N . PRO A 1 110 ? 13.859 -18.562 7.629 1 93.38 110 PRO A N 1
ATOM 865 C CA . PRO A 1 110 ? 14.844 -19.562 7.23 1 93.38 110 PRO A CA 1
ATOM 866 C C . PRO A 1 110 ? 15.781 -19.078 6.129 1 93.38 110 PRO A C 1
ATOM 868 O O . PRO A 1 110 ? 16.969 -19.422 6.125 1 93.38 110 PRO A O 1
ATOM 871 N N . TYR A 1 111 ? 15.25 -18.422 5.195 1 94.25 111 TYR A N 1
ATOM 872 C CA . TYR A 1 111 ? 16.062 -17.906 4.098 1 94.25 111 TYR A CA 1
ATOM 873 C C . TYR A 1 111 ? 15.836 -16.406 3.916 1 94.25 111 TYR A C 1
ATOM 875 O O . TYR A 1 111 ? 14.695 -15.945 3.875 1 94.25 111 TYR A O 1
ATOM 883 N N . PHE A 1 112 ? 16.922 -15.695 3.887 1 95.12 112 PHE A N 1
ATOM 884 C CA . PHE A 1 112 ? 16.938 -14.242 3.754 1 95.12 112 PHE A CA 1
ATOM 885 C C . PHE A 1 112 ? 18.047 -13.797 2.805 1 95.12 112 PHE A C 1
ATOM 887 O O . PHE A 1 112 ? 19.188 -14.211 2.947 1 95.12 112 PHE A O 1
ATOM 894 N N . SER A 1 113 ? 17.688 -12.953 1.839 1 95.06 113 SER A N 1
ATOM 895 C CA . SER A 1 113 ? 18.672 -12.391 0.935 1 95.06 113 SER A CA 1
ATOM 896 C C . SER A 1 113 ? 18.359 -10.938 0.598 1 95.06 113 SER A C 1
ATOM 898 O O . SER A 1 113 ? 17.188 -10.539 0.586 1 95.06 113 SER A O 1
ATOM 900 N N . ILE A 1 114 ? 19.391 -10.141 0.401 1 96.56 114 ILE A N 1
ATOM 901 C CA . ILE A 1 114 ? 19.281 -8.781 -0.113 1 96.56 114 ILE A CA 1
ATOM 902 C C . ILE A 1 114 ? 20.141 -8.633 -1.37 1 96.56 114 ILE A C 1
ATOM 904 O O . ILE A 1 114 ? 21.312 -9.031 -1.383 1 96.56 114 ILE A O 1
ATOM 908 N N . GLY A 1 115 ? 19.562 -8.102 -2.383 1 96.31 115 GLY A N 1
ATOM 909 C CA . GLY A 1 115 ? 20.281 -7.789 -3.604 1 96.31 115 GLY A CA 1
ATOM 910 C C . GLY A 1 115 ? 20.25 -6.316 -3.963 1 96.31 115 GLY A C 1
ATOM 911 O O . GLY A 1 115 ? 19.219 -5.66 -3.82 1 96.31 115 GLY A O 1
ATOM 912 N N . SER A 1 116 ? 21.422 -5.77 -4.262 1 97.06 116 SER A N 1
ATOM 913 C CA . SER A 1 116 ? 21.438 -4.492 -4.965 1 97.06 116 SER A CA 1
ATOM 914 C C . SER A 1 116 ? 21.203 -4.684 -6.461 1 97.06 116 SER A C 1
ATOM 916 O O . SER A 1 116 ? 21.688 -5.645 -7.055 1 97.06 116 SER A O 1
ATOM 918 N N . LYS A 1 117 ? 20.391 -3.787 -7.023 1 95.38 117 LYS A N 1
ATOM 919 C CA . LYS A 1 117 ? 19.922 -4.012 -8.391 1 95.38 117 LYS A CA 1
ATOM 920 C C . LYS A 1 117 ? 20.016 -2.73 -9.219 1 95.38 117 LYS A C 1
ATOM 922 O O . LYS A 1 117 ? 19.875 -1.629 -8.688 1 95.38 117 LYS A O 1
ATOM 927 N N . ALA A 1 118 ? 20.328 -2.949 -10.492 1 91.94 118 ALA A N 1
ATOM 928 C CA . ALA A 1 118 ? 20.156 -1.907 -11.5 1 91.94 118 ALA A CA 1
ATOM 929 C C . ALA A 1 118 ? 18.828 -2.094 -12.25 1 91.94 118 ALA A C 1
ATOM 931 O O . ALA A 1 118 ? 18.734 -2.941 -13.141 1 91.94 118 ALA A O 1
ATOM 932 N N . ASN A 1 119 ? 17.844 -1.309 -11.883 1 84.62 119 ASN A N 1
ATOM 933 C CA . ASN A 1 119 ? 16.5 -1.489 -12.445 1 84.62 119 ASN A CA 1
ATOM 934 C C . ASN A 1 119 ? 16.375 -0.823 -13.812 1 84.62 119 ASN A C 1
ATOM 936 O O . ASN A 1 119 ? 16.547 0.392 -13.93 1 84.62 119 ASN A O 1
ATOM 940 N N . ARG A 1 120 ? 16.094 -1.588 -14.898 1 77.75 120 ARG A N 1
ATOM 941 C CA . ARG A 1 120 ? 15.891 -1.125 -16.266 1 77.75 120 ARG A CA 1
ATOM 942 C C . ARG A 1 120 ? 14.656 -1.763 -16.891 1 77.75 120 ARG A C 1
ATOM 944 O O . ARG A 1 120 ? 14.633 -2.041 -18.094 1 77.75 120 ARG A O 1
ATOM 951 N N . TYR A 1 121 ? 13.672 -2.076 -16.109 1 74.69 121 TYR A N 1
ATOM 952 C CA . TYR A 1 121 ? 12.445 -2.709 -16.594 1 74.69 121 TYR A CA 1
ATOM 953 C C . TYR A 1 121 ? 11.789 -1.868 -17.672 1 74.69 121 TYR A C 1
ATOM 955 O O . TYR A 1 121 ? 11.312 -2.402 -18.688 1 74.69 121 TYR A O 1
ATOM 963 N N . ALA A 1 122 ? 11.781 -0.555 -17.531 1 75.19 122 ALA A N 1
ATOM 964 C CA . ALA A 1 122 ? 11.133 0.349 -18.484 1 75.19 122 ALA A CA 1
ATOM 965 C C . ALA A 1 122 ? 11.938 0.472 -19.766 1 75.19 122 ALA A C 1
ATOM 967 O O . ALA A 1 122 ? 11.43 0.944 -20.781 1 75.19 122 ALA A O 1
ATOM 968 N N . ILE A 1 123 ? 13.141 0.044 -19.688 1 71.56 123 ILE A N 1
ATOM 969 C CA . ILE A 1 123 ? 14.039 0.228 -20.812 1 71.56 123 ILE A CA 1
ATOM 970 C C . ILE A 1 123 ? 14.172 -1.084 -21.594 1 71.56 123 ILE A C 1
ATOM 972 O O . ILE A 1 123 ? 13.781 -1.167 -22.75 1 71.56 123 ILE A O 1
ATOM 976 N N . ASP A 1 124 ? 14.578 -2.115 -20.938 1 78.94 124 ASP A N 1
ATOM 977 C CA . ASP A 1 124 ? 14.828 -3.354 -21.672 1 78.94 124 ASP A CA 1
ATOM 978 C C . ASP A 1 124 ? 14.367 -4.57 -20.875 1 78.94 124 ASP A C 1
ATOM 980 O O . ASP A 1 124 ? 14.789 -5.695 -21.141 1 78.94 124 ASP A O 1
ATOM 984 N N . GLY A 1 125 ? 13.656 -4.293 -19.797 1 77.81 125 GLY A N 1
ATOM 985 C CA . GLY A 1 125 ? 13.055 -5.371 -19.016 1 77.81 125 GLY A CA 1
ATOM 986 C C . GLY A 1 125 ? 14.031 -6.055 -18.078 1 77.81 125 GLY A C 1
ATOM 987 O O . GLY A 1 125 ? 13.758 -7.148 -17.594 1 77.81 125 GLY A O 1
ATOM 988 N N . THR A 1 126 ? 15.172 -5.375 -17.828 1 81.94 126 THR A N 1
ATOM 989 C CA . THR A 1 126 ? 16.172 -6.031 -17 1 81.94 126 THR A CA 1
ATOM 990 C C . THR A 1 126 ? 16.266 -5.363 -15.633 1 81.94 126 THR A C 1
ATOM 992 O O . THR A 1 126 ? 15.859 -4.211 -15.469 1 81.94 126 THR A O 1
ATOM 995 N N . MET A 1 127 ? 16.672 -6.125 -14.695 1 86.69 127 MET A N 1
ATOM 996 C CA . MET A 1 127 ? 17.031 -5.703 -13.344 1 86.69 127 MET A CA 1
ATOM 997 C C . MET A 1 127 ? 18.25 -6.473 -12.828 1 86.69 127 MET A C 1
ATOM 999 O O . MET A 1 127 ? 18.125 -7.293 -11.922 1 86.69 127 MET A O 1
ATOM 1003 N N . ALA A 1 128 ? 19.375 -6.082 -13.352 1 86.12 128 ALA A N 1
ATOM 1004 C CA . ALA A 1 128 ? 20.578 -6.859 -13.117 1 86.12 128 ALA A CA 1
ATOM 1005 C C . ALA A 1 128 ? 21.062 -6.723 -11.68 1 86.12 128 ALA A C 1
ATOM 1007 O O . ALA A 1 128 ? 21 -5.637 -11.102 1 86.12 128 ALA A O 1
ATOM 1008 N N . SER A 1 129 ? 21.547 -7.84 -11.172 1 91.25 129 SER A N 1
ATOM 1009 C CA . SER A 1 129 ? 22.141 -7.805 -9.844 1 91.25 129 SER A CA 1
ATOM 1010 C C . SER A 1 129 ? 23.516 -7.141 -9.867 1 91.25 129 SER A C 1
ATOM 1012 O O . SER A 1 129 ? 24.328 -7.422 -10.75 1 91.25 129 SER A O 1
ATOM 1014 N N . THR A 1 130 ? 23.719 -6.273 -8.906 1 94.44 130 THR A N 1
ATOM 1015 C CA . THR A 1 130 ? 25.016 -5.625 -8.773 1 94.44 130 THR A CA 1
ATOM 1016 C C . THR A 1 130 ? 25.719 -6.074 -7.492 1 94.44 130 THR A C 1
ATOM 1018 O O . THR A 1 130 ? 26.891 -5.758 -7.273 1 94.44 130 THR A O 1
ATOM 1021 N N . GLY A 1 131 ? 25 -6.734 -6.742 1 94.81 131 GLY A N 1
ATOM 1022 C CA . GLY A 1 131 ? 25.484 -7.316 -5.5 1 94.81 131 GLY A CA 1
ATOM 1023 C C . GLY A 1 131 ? 24.453 -8.18 -4.805 1 94.81 131 GLY A C 1
ATOM 1024 O O . GLY A 1 131 ? 23.25 -7.98 -4.992 1 94.81 131 GLY A O 1
ATOM 1025 N N . GLU A 1 132 ? 24.969 -9.125 -3.986 1 94.62 132 GLU A N 1
ATOM 1026 C CA . GLU A 1 132 ? 24.094 -10.023 -3.229 1 94.62 132 GLU A CA 1
ATOM 1027 C C . GLU A 1 132 ? 24.703 -10.352 -1.865 1 94.62 132 GLU A C 1
ATOM 1029 O O . GLU A 1 132 ? 25.922 -10.453 -1.728 1 94.62 132 GLU A O 1
ATOM 1034 N N . ILE A 1 133 ? 23.859 -10.508 -0.926 1 95.69 133 ILE A N 1
ATOM 1035 C CA . ILE A 1 133 ? 24.25 -11.039 0.376 1 95.69 133 ILE A CA 1
ATOM 1036 C C . ILE A 1 133 ? 23.094 -11.836 0.979 1 95.69 133 ILE A C 1
ATOM 1038 O O . ILE A 1 133 ? 21.938 -11.492 0.791 1 95.69 133 ILE A O 1
ATOM 1042 N N . GLU A 1 134 ? 23.359 -12.922 1.632 1 94 134 GLU A N 1
ATOM 1043 C CA . GLU A 1 134 ? 22.359 -13.742 2.307 1 94 134 GLU A CA 1
ATOM 1044 C C . GLU A 1 134 ? 22.812 -14.117 3.713 1 94 134 GLU A C 1
ATOM 1046 O O . GLU A 1 134 ? 23.984 -13.938 4.066 1 94 134 GLU A O 1
ATOM 1051 N N . PHE A 1 135 ? 21.922 -14.594 4.512 1 91.31 135 PHE A N 1
ATOM 1052 C CA . PHE A 1 135 ? 22.172 -14.867 5.922 1 91.31 135 PHE A CA 1
ATOM 1053 C C . PHE A 1 135 ? 23.344 -15.82 6.094 1 91.31 135 PHE A C 1
ATOM 1055 O O . PHE A 1 135 ? 24.141 -15.672 7.02 1 91.31 135 PHE A O 1
ATOM 1062 N N . ALA A 1 136 ? 23.422 -16.766 5.18 1 89.69 136 ALA A N 1
ATOM 1063 C CA . ALA A 1 136 ? 24.469 -17.766 5.305 1 89.69 136 ALA A CA 1
ATOM 1064 C C . ALA A 1 136 ? 25.844 -17.125 5.184 1 89.69 136 ALA A C 1
ATOM 1066 O O . ALA A 1 136 ? 26.828 -17.672 5.691 1 89.69 136 ALA A O 1
ATOM 1067 N N . ASP A 1 137 ? 25.938 -15.938 4.648 1 90.44 137 ASP A N 1
ATOM 1068 C CA . ASP A 1 137 ? 27.203 -15.258 4.402 1 90.44 137 ASP A CA 1
ATOM 1069 C C . ASP A 1 137 ? 27.438 -14.133 5.41 1 90.44 137 ASP A C 1
ATOM 1071 O O . ASP A 1 137 ? 28.375 -13.344 5.27 1 90.44 137 ASP A O 1
ATOM 1075 N N . MET A 1 138 ? 26.625 -14.039 6.375 1 95.25 138 MET A N 1
ATOM 1076 C CA . MET A 1 138 ? 26.656 -12.859 7.238 1 95.25 138 MET A CA 1
ATOM 1077 C C . MET A 1 138 ? 27.125 -13.227 8.641 1 95.25 138 MET A C 1
ATOM 1079 O O . MET A 1 138 ? 26.922 -14.352 9.102 1 95.25 138 MET A O 1
ATOM 1083 N N . ALA A 1 139 ? 27.766 -12.305 9.234 1 96.69 139 ALA A N 1
ATOM 1084 C CA . ALA A 1 139 ? 28.078 -12.383 10.664 1 96.69 139 ALA A CA 1
ATOM 1085 C C . ALA A 1 139 ? 26.953 -11.758 11.492 1 96.69 139 ALA A C 1
ATOM 1087 O O . ALA A 1 139 ? 26.391 -10.734 11.109 1 96.69 139 ALA A O 1
ATOM 1088 N N . PHE A 1 140 ? 26.688 -12.406 12.609 1 96.69 140 PHE A N 1
ATOM 1089 C CA . PHE A 1 140 ? 25.656 -11.938 13.531 1 96.69 140 PHE A CA 1
ATOM 1090 C C . PHE A 1 140 ? 26.234 -11.75 14.93 1 96.69 140 PHE A C 1
ATOM 1092 O O . PHE A 1 140 ? 27.219 -12.391 15.297 1 96.69 140 PHE A O 1
ATOM 1099 N N . GLU A 1 141 ? 25.641 -10.836 15.617 1 97.19 141 GLU A N 1
ATOM 1100 C CA . GLU A 1 141 ? 25.938 -10.75 17.047 1 97.19 141 GLU A CA 1
ATOM 1101 C C . GLU A 1 141 ? 25.266 -11.891 17.812 1 97.19 141 GLU A C 1
ATOM 1103 O O . GLU A 1 141 ? 24.438 -12.617 17.266 1 97.19 141 GLU A O 1
ATOM 1108 N N . ALA A 1 142 ? 25.594 -11.984 19.078 1 96.44 142 ALA A N 1
ATOM 1109 C CA . ALA A 1 142 ? 25.078 -13.07 19.922 1 96.44 142 ALA A CA 1
ATOM 1110 C C . ALA A 1 142 ? 23.562 -13.008 20.031 1 96.44 142 ALA A C 1
ATOM 1112 O O . ALA A 1 142 ? 22.906 -14.047 20.125 1 96.44 142 ALA A O 1
ATOM 1113 N N . ASP A 1 143 ? 23.062 -11.883 20 1 96.06 143 ASP A N 1
ATOM 1114 C CA . ASP A 1 143 ? 21.609 -11.727 20.156 1 96.06 143 ASP A CA 1
ATOM 1115 C C . ASP A 1 143 ? 20.891 -11.82 18.812 1 96.06 143 ASP A C 1
ATOM 1117 O O . ASP A 1 143 ? 19.688 -11.562 18.734 1 96.06 143 ASP A O 1
ATOM 1121 N N . GLY A 1 144 ? 21.562 -12.086 17.75 1 96.06 144 GLY A N 1
ATOM 1122 C CA . GLY A 1 144 ? 20.984 -12.258 16.422 1 96.06 144 GLY A CA 1
ATOM 1123 C C . GLY A 1 144 ? 20.922 -10.969 15.633 1 96.06 144 GLY A C 1
ATOM 1124 O O . GLY A 1 144 ? 20.453 -10.961 14.492 1 96.06 144 GLY A O 1
ATOM 1125 N N . SER A 1 145 ? 21.344 -9.898 16.203 1 97.62 145 SER A N 1
ATOM 1126 C CA . SER A 1 145 ? 21.359 -8.633 15.484 1 97.62 145 SER A CA 1
ATOM 1127 C C . SER A 1 145 ? 22.469 -8.609 14.438 1 97.62 145 SER A C 1
ATOM 1129 O O . SER A 1 145 ? 23.438 -9.375 14.531 1 97.62 145 SER A O 1
ATOM 1131 N N . PHE A 1 146 ? 22.297 -7.793 13.383 1 97.88 146 PHE A N 1
ATOM 1132 C CA . PHE A 1 146 ? 23.297 -7.68 12.328 1 97.88 146 PHE A CA 1
ATOM 1133 C C . PHE A 1 146 ? 23.344 -6.258 11.781 1 97.88 146 PHE A C 1
ATOM 1135 O O . PHE A 1 146 ? 22.438 -5.461 12.031 1 97.88 146 PHE A O 1
ATOM 1142 N N . GLU A 1 147 ? 24.422 -6 11.172 1 98.12 147 GLU A N 1
ATOM 1143 C CA . GLU A 1 147 ? 24.641 -4.766 10.43 1 98.12 147 GLU A CA 1
ATOM 1144 C C . GLU A 1 147 ? 25.266 -5.047 9.062 1 98.12 147 GLU A C 1
ATOM 1146 O O . GLU A 1 147 ? 26.172 -5.883 8.953 1 98.12 147 GLU A O 1
ATOM 1151 N N . ILE A 1 148 ? 24.734 -4.441 8.016 1 98.38 148 ILE A N 1
ATOM 1152 C CA . ILE A 1 148 ? 25.281 -4.527 6.668 1 98.38 148 ILE A CA 1
ATOM 1153 C C . ILE A 1 148 ? 25.578 -3.123 6.137 1 98.38 148 ILE A C 1
ATOM 1155 O O . ILE A 1 148 ? 24.703 -2.252 6.172 1 98.38 148 ILE A O 1
ATOM 1159 N N . ILE A 1 149 ? 26.781 -2.922 5.691 1 98.5 149 ILE A N 1
ATOM 1160 C CA . ILE A 1 149 ? 27.062 -1.681 4.984 1 98.5 149 ILE A CA 1
ATOM 1161 C C . ILE A 1 149 ? 26.844 -1.872 3.486 1 98.5 149 ILE A C 1
ATOM 1163 O O . ILE A 1 149 ? 27.297 -2.855 2.902 1 98.5 149 ILE A O 1
ATOM 1167 N N . VAL A 1 150 ? 26.094 -0.991 2.879 1 98.5 150 VAL A N 1
ATOM 1168 C CA . VAL A 1 150 ? 25.812 -0.989 1.449 1 98.5 150 VAL A CA 1
ATOM 1169 C C . VAL A 1 150 ? 26.547 0.166 0.774 1 98.5 150 VAL A C 1
ATOM 1171 O O . VAL A 1 150 ? 26.25 1.335 1.037 1 98.5 150 VAL A O 1
ATOM 1174 N N . SER A 1 151 ? 27.469 -0.12 -0.044 1 98.12 151 SER A N 1
ATOM 1175 C CA . SER A 1 151 ? 28.281 0.934 -0.623 1 98.12 151 SER A CA 1
ATOM 1176 C C . SER A 1 151 ? 29.047 0.433 -1.852 1 98.12 151 SER A C 1
ATOM 1178 O O . SER A 1 151 ? 29.094 -0.772 -2.107 1 98.12 151 SER A O 1
ATOM 1180 N N . ARG A 1 152 ? 29.578 1.396 -2.641 1 96.62 152 ARG A N 1
ATOM 1181 C CA . ARG A 1 152 ? 30.391 1.052 -3.799 1 96.62 152 ARG A CA 1
ATOM 1182 C C . ARG A 1 152 ? 31.766 0.538 -3.369 1 96.62 152 ARG A C 1
ATOM 1184 O O . ARG A 1 152 ? 32.281 -0.426 -3.939 1 96.62 152 ARG A O 1
ATOM 1191 N N . G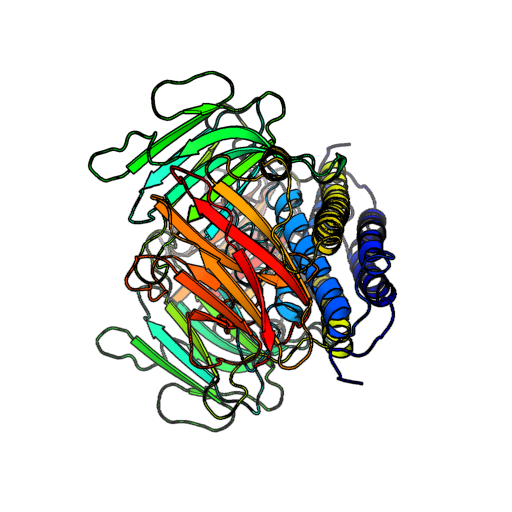LU A 1 153 ? 32.25 1.205 -2.398 1 96.56 153 GLU A N 1
ATOM 1192 C CA . GLU A 1 153 ? 33.562 0.806 -1.895 1 96.56 153 GLU A CA 1
ATOM 1193 C C . GLU A 1 153 ? 33.438 -0.263 -0.813 1 96.56 153 GLU A C 1
ATOM 1195 O O . GLU A 1 153 ? 32.594 -0.155 0.078 1 96.56 153 GLU A O 1
ATOM 1200 N N . LYS A 1 154 ? 34.312 -1.166 -0.871 1 97.12 154 LYS A N 1
ATOM 1201 C CA . LYS A 1 154 ? 34.281 -2.273 0.081 1 97.12 154 LYS A CA 1
ATOM 1202 C C . LYS A 1 154 ? 34.469 -1.771 1.512 1 97.12 154 LYS A C 1
ATOM 1204 O O . LYS A 1 154 ? 35.281 -0.886 1.768 1 97.12 154 LYS A O 1
ATOM 1209 N N . LYS A 1 155 ? 33.719 -2.311 2.396 1 96.62 155 LYS A N 1
ATOM 1210 C CA . LYS A 1 155 ? 33.781 -2.018 3.826 1 96.62 155 LYS A CA 1
ATOM 1211 C C . LYS A 1 155 ? 33.969 -3.297 4.641 1 96.62 155 LYS A C 1
ATOM 1213 O O . LYS A 1 155 ? 33.594 -4.379 4.199 1 96.62 155 LYS A O 1
ATOM 1218 N N . PRO A 1 156 ? 34.562 -3.193 5.816 1 95.94 156 PRO A N 1
ATOM 1219 C CA . PRO A 1 156 ? 34.688 -4.379 6.672 1 95.94 156 PRO A CA 1
ATOM 1220 C C . PRO A 1 156 ? 33.344 -4.883 7.18 1 95.94 156 PRO A C 1
ATOM 1222 O O . PRO A 1 156 ? 32.406 -4.094 7.34 1 95.94 156 PRO A O 1
ATOM 1225 N N . GLY A 1 157 ? 33.312 -6.227 7.5 1 96.75 157 GLY A N 1
ATOM 1226 C CA . GLY A 1 157 ? 32.094 -6.824 8.008 1 96.75 157 GLY A CA 1
ATOM 1227 C C . GLY A 1 157 ? 31.125 -7.219 6.902 1 96.75 157 GLY A C 1
ATOM 1228 O O . GLY A 1 157 ? 31.531 -7.562 5.797 1 96.75 157 GLY A O 1
ATOM 1229 N N . ASN A 1 158 ? 29.859 -7.328 7.305 1 98.12 158 ASN A N 1
ATOM 1230 C CA . ASN A 1 158 ? 28.844 -7.594 6.281 1 98.12 158 ASN A CA 1
ATOM 1231 C C . ASN A 1 158 ? 28.75 -6.438 5.289 1 98.12 158 ASN A C 1
ATOM 1233 O O . ASN A 1 158 ? 28.5 -5.297 5.684 1 98.12 158 ASN A O 1
ATOM 1237 N N . TRP A 1 159 ? 28.953 -6.777 4.07 1 98.25 159 TRP A N 1
ATOM 1238 C CA . TRP A 1 159 ? 29.016 -5.754 3.033 1 98.25 159 TRP A CA 1
ATOM 1239 C C . TRP A 1 159 ? 28.219 -6.16 1.806 1 98.25 159 TRP A C 1
ATOM 1241 O O . TRP A 1 159 ? 28.328 -7.293 1.332 1 98.25 159 TRP A O 1
ATOM 1251 N N . LEU A 1 160 ? 27.344 -5.266 1.327 1 98.19 160 LEU A N 1
ATOM 1252 C CA . LEU A 1 160 ? 26.609 -5.406 0.073 1 98.19 160 LEU A CA 1
ATOM 1253 C C . LEU A 1 160 ? 27.094 -4.395 -0.957 1 98.19 160 LEU A C 1
ATOM 1255 O O . LEU A 1 160 ? 26.875 -3.189 -0.803 1 98.19 160 LEU A O 1
ATOM 1259 N N . PRO A 1 161 ? 27.703 -4.875 -2.01 1 97.88 161 PRO A N 1
ATOM 1260 C CA . PRO A 1 161 ? 28.266 -3.928 -2.977 1 97.88 161 PRO A CA 1
ATOM 1261 C C . PRO A 1 161 ? 27.203 -3.258 -3.834 1 97.88 161 PRO A C 1
ATOM 1263 O O . PRO A 1 161 ? 26.188 -3.881 -4.16 1 97.88 161 PRO A O 1
ATOM 1266 N N . MET A 1 162 ? 27.438 -2.057 -4.188 1 97.62 162 MET A N 1
ATOM 1267 C CA . MET A 1 162 ? 26.688 -1.35 -5.219 1 97.62 162 MET A CA 1
ATOM 1268 C C . MET A 1 162 ? 27.578 -1.025 -6.418 1 97.62 162 MET A C 1
ATOM 1270 O O . MET A 1 162 ? 28.75 -0.691 -6.25 1 97.62 162 MET A O 1
ATOM 1274 N N . ALA A 1 163 ? 27.016 -1.155 -7.539 1 97.19 163 ALA A N 1
ATOM 1275 C CA . ALA A 1 163 ? 27.672 -0.691 -8.766 1 97.19 163 ALA A CA 1
ATOM 1276 C C . ALA A 1 163 ? 27.266 0.747 -9.086 1 97.19 163 ALA A C 1
ATOM 1278 O O . ALA A 1 163 ? 26.453 1.345 -8.375 1 97.19 163 ALA A O 1
ATOM 1279 N N . ASP A 1 164 ? 27.891 1.302 -10.203 1 96.25 164 ASP A N 1
ATOM 1280 C CA . ASP A 1 164 ? 27.656 2.689 -10.594 1 96.25 164 ASP A CA 1
ATOM 1281 C C . ASP A 1 164 ? 26.203 2.908 -11.008 1 96.25 164 ASP A C 1
ATOM 1283 O O . ASP A 1 164 ? 25.688 4.031 -10.945 1 96.25 164 ASP A O 1
ATOM 1287 N N . ASP A 1 165 ? 25.516 1.847 -11.344 1 94.56 165 ASP A N 1
ATOM 1288 C CA . ASP A 1 165 ? 24.156 2.006 -11.867 1 94.56 165 ASP A CA 1
ATOM 1289 C C . ASP A 1 165 ? 23.141 1.365 -10.93 1 94.56 165 ASP A C 1
ATOM 1291 O O . ASP A 1 165 ? 21.969 1.179 -11.305 1 94.56 165 ASP A O 1
ATOM 1295 N N . THR A 1 166 ? 23.609 1.021 -9.711 1 96.44 166 THR A N 1
ATOM 1296 C CA . THR A 1 166 ? 22.656 0.506 -8.727 1 96.44 166 THR A CA 1
ATOM 1297 C C . THR A 1 166 ? 21.562 1.536 -8.438 1 96.44 166 THR A C 1
ATOM 1299 O O . THR A 1 166 ? 21.859 2.715 -8.227 1 96.44 166 THR A O 1
ATOM 1302 N N . SER A 1 167 ? 20.312 1.027 -8.398 1 94.94 167 SER A N 1
ATOM 1303 C CA . SER A 1 167 ? 19.234 1.986 -8.195 1 94.94 167 SER A CA 1
ATOM 1304 C C . SER A 1 167 ? 18.297 1.531 -7.086 1 94.94 167 SER A C 1
ATOM 1306 O O . SER A 1 167 ? 17.5 2.32 -6.586 1 94.94 167 SER A O 1
ATOM 1308 N N . LEU A 1 168 ? 18.344 0.259 -6.711 1 95.94 168 LEU A N 1
ATOM 1309 C CA . LEU A 1 168 ? 17.438 -0.187 -5.656 1 95.94 168 LEU A CA 1
ATOM 1310 C C . LEU A 1 168 ? 18 -1.403 -4.93 1 95.94 168 LEU A C 1
ATOM 1312 O O . LEU A 1 168 ? 18.969 -2.004 -5.387 1 95.94 168 LEU A O 1
ATOM 1316 N N . LEU A 1 169 ? 17.547 -1.692 -3.787 1 97.25 169 LEU A N 1
ATOM 1317 C CA . LEU A 1 169 ? 17.734 -2.93 -3.041 1 97.25 169 LEU A CA 1
ATOM 1318 C C . LEU A 1 169 ? 16.469 -3.764 -3.025 1 97.25 169 LEU A C 1
ATOM 1320 O O . LEU A 1 169 ? 15.359 -3.219 -2.908 1 97.25 169 LEU A O 1
ATOM 1324 N N . ILE A 1 170 ? 16.578 -5.016 -3.143 1 96.44 170 ILE A N 1
ATOM 1325 C CA . ILE A 1 170 ? 15.469 -5.949 -2.975 1 96.44 170 ILE A CA 1
ATOM 1326 C C . ILE A 1 170 ? 15.766 -6.895 -1.813 1 96.44 170 ILE A C 1
ATOM 1328 O O . ILE A 1 170 ? 16.812 -7.531 -1.772 1 96.44 170 ILE A O 1
ATOM 1332 N N . VAL A 1 171 ? 14.875 -6.965 -0.923 1 96.75 171 VAL A N 1
ATOM 1333 C CA . VAL A 1 171 ? 14.953 -7.891 0.204 1 96.75 171 VAL A CA 1
ATOM 1334 C C . VAL A 1 171 ? 13.977 -9.047 -0.009 1 96.75 171 VAL A C 1
ATOM 1336 O O . VAL A 1 171 ? 12.789 -8.828 -0.257 1 96.75 171 VAL A O 1
ATOM 1339 N N . ARG A 1 172 ? 14.445 -10.227 0.108 1 96.56 172 ARG A N 1
ATOM 1340 C CA . ARG A 1 172 ? 13.633 -11.438 0.023 1 96.56 172 ARG A CA 1
ATOM 1341 C C . ARG A 1 172 ? 13.711 -12.25 1.313 1 96.56 172 ARG A C 1
ATOM 1343 O O . ARG A 1 172 ? 14.805 -12.625 1.746 1 96.56 172 ARG A O 1
ATOM 1350 N N . GLN A 1 173 ? 12.602 -12.445 1.894 1 97.44 173 GLN A N 1
ATOM 1351 C CA . GLN A 1 173 ? 12.484 -13.375 3.018 1 97.44 173 GLN A CA 1
ATOM 1352 C C . GLN A 1 173 ? 11.602 -14.562 2.664 1 97.44 173 GLN A C 1
ATOM 1354 O O . GLN A 1 173 ? 10.414 -14.398 2.375 1 97.44 173 GLN A O 1
ATOM 1359 N N . THR A 1 174 ? 12.133 -15.695 2.697 1 97.19 174 THR A N 1
ATOM 1360 C CA . THR A 1 174 ? 11.414 -16.891 2.281 1 97.19 174 THR A CA 1
ATOM 1361 C C . THR A 1 174 ? 11.109 -17.797 3.482 1 97.19 174 THR A C 1
ATOM 1363 O O . THR A 1 174 ? 12 -18.062 4.301 1 97.19 174 THR A O 1
ATOM 1366 N N . PHE A 1 175 ? 9.891 -18.266 3.516 1 97.56 175 PHE A N 1
ATOM 1367 C CA . PHE A 1 175 ? 9.438 -19.031 4.672 1 97.56 175 PHE A CA 1
ATOM 1368 C C . PHE A 1 175 ? 9.016 -20.438 4.266 1 97.56 175 PHE A C 1
ATOM 1370 O O . PHE A 1 175 ? 8.422 -20.625 3.203 1 97.56 175 PHE A O 1
ATOM 1377 N N . ASP A 1 176 ? 9.273 -21.406 5.188 1 95.56 176 ASP A N 1
ATOM 1378 C CA . ASP A 1 176 ? 8.641 -22.719 5.113 1 95.56 176 ASP A CA 1
ATOM 1379 C C . ASP A 1 176 ? 7.199 -22.656 5.621 1 95.56 176 ASP A C 1
ATOM 1381 O O . ASP A 1 176 ? 6.312 -23.297 5.047 1 95.56 176 ASP A O 1
ATOM 1385 N N . ASP A 1 177 ? 7.102 -21.984 6.711 1 95.5 177 ASP A N 1
ATOM 1386 C CA . ASP A 1 177 ? 5.812 -21.828 7.379 1 95.5 177 ASP A CA 1
ATOM 1387 C C . ASP A 1 177 ? 5.652 -20.438 7.961 1 95.5 177 ASP A C 1
ATOM 1389 O O . ASP A 1 177 ? 6.035 -20.188 9.109 1 95.5 177 ASP A O 1
ATOM 1393 N N . LYS A 1 178 ? 4.91 -19.609 7.332 1 93.69 178 LYS A N 1
ATOM 1394 C CA . LYS A 1 178 ? 4.75 -18.203 7.711 1 93.69 178 LYS A CA 1
ATOM 1395 C C . LYS A 1 178 ? 3.945 -18.078 9 1 93.69 178 LYS A C 1
ATOM 1397 O O . LYS A 1 178 ? 3.961 -17.016 9.641 1 93.69 178 LYS A O 1
ATOM 1402 N N . LYS A 1 179 ? 3.264 -19.078 9.383 1 91.5 179 LYS A N 1
ATOM 1403 C CA . LYS A 1 179 ? 2.457 -19.016 10.602 1 91.5 179 LYS A CA 1
ATOM 1404 C C . LYS A 1 179 ? 3.334 -19.125 11.844 1 91.5 179 LYS A C 1
ATOM 1406 O O . LYS A 1 179 ? 2.986 -18.594 12.906 1 91.5 179 LYS A O 1
ATOM 1411 N N . THR A 1 180 ? 4.465 -19.781 11.727 1 95.19 180 THR A N 1
ATOM 1412 C CA . THR A 1 180 ? 5.242 -20.078 12.93 1 95.19 180 THR A CA 1
ATOM 1413 C C . THR A 1 180 ? 6.594 -19.375 12.883 1 95.19 180 THR A C 1
ATOM 1415 O O . THR A 1 180 ? 7.223 -19.156 13.914 1 95.19 180 THR A O 1
ATOM 1418 N N . GLN A 1 181 ? 6.996 -19.094 11.711 1 96.75 181 GLN A N 1
ATOM 1419 C CA . GLN A 1 181 ? 8.297 -18.438 11.578 1 96.75 181 GLN A CA 1
ATOM 1420 C C . GLN A 1 181 ? 8.148 -16.922 11.555 1 96.75 181 GLN A C 1
ATOM 1422 O O . GLN A 1 181 ? 7.191 -16.391 10.984 1 96.75 181 GLN A O 1
ATOM 1427 N N . VAL A 1 182 ? 9.141 -16.203 12.148 1 97 182 VAL A N 1
ATOM 1428 C CA . VAL A 1 182 ? 9.062 -14.766 12.359 1 97 182 VAL A CA 1
ATOM 1429 C C . VAL A 1 182 ? 10.016 -14.055 11.406 1 97 182 VAL A C 1
ATOM 1431 O O . VAL A 1 182 ? 11.203 -14.375 11.359 1 97 182 VAL A O 1
ATOM 1434 N N . PRO A 1 183 ? 9.469 -13.117 10.578 1 97.62 183 PRO A N 1
ATOM 1435 C CA . PRO A 1 183 ? 10.344 -12.375 9.672 1 97.62 183 PRO A CA 1
ATOM 1436 C C . PRO A 1 183 ? 11.461 -11.633 10.398 1 97.62 183 PRO A C 1
ATOM 1438 O O . PRO A 1 183 ? 11.273 -11.203 11.539 1 97.62 183 PRO A O 1
ATOM 1441 N N . ALA A 1 184 ? 12.539 -11.445 9.672 1 97.56 184 ALA A N 1
ATOM 1442 C CA . ALA A 1 184 ? 13.602 -10.578 10.164 1 97.56 184 ALA A CA 1
ATOM 1443 C C . ALA A 1 184 ? 13.148 -9.117 10.203 1 97.56 184 ALA A C 1
ATOM 1445 O O . ALA A 1 184 ? 12.383 -8.68 9.344 1 97.56 184 ALA A O 1
ATOM 1446 N N . ASP A 1 185 ? 13.586 -8.438 11.234 1 95.19 185 ASP A N 1
ATOM 1447 C CA . ASP A 1 185 ? 13.484 -6.98 11.258 1 95.19 185 ASP A CA 1
ATOM 1448 C C . ASP A 1 185 ? 14.57 -6.34 10.398 1 95.19 185 ASP A C 1
ATOM 1450 O O . ASP A 1 185 ? 15.727 -6.77 10.43 1 95.19 185 ASP A O 1
ATOM 1454 N N . ILE A 1 186 ? 14.164 -5.371 9.656 1 96.69 186 ILE A N 1
ATOM 1455 C CA . ILE A 1 186 ? 15.172 -4.707 8.836 1 96.69 186 ILE A CA 1
ATOM 1456 C C . ILE A 1 186 ? 14.906 -3.205 8.805 1 96.69 186 ILE A C 1
ATOM 1458 O O . ILE A 1 186 ? 13.758 -2.771 8.695 1 96.69 186 ILE A O 1
ATOM 1462 N N . PHE A 1 187 ? 15.914 -2.414 9 1 97.38 187 PHE A N 1
ATOM 1463 C CA . PHE A 1 187 ? 15.883 -0.959 8.891 1 97.38 187 PHE A CA 1
ATOM 1464 C C . PHE A 1 187 ? 16.984 -0.458 7.973 1 97.38 187 PHE A C 1
ATOM 1466 O O . PHE A 1 187 ? 18.125 -0.91 8.07 1 97.38 187 PHE A O 1
ATOM 1473 N N . VAL A 1 188 ? 16.656 0.391 7.051 1 98.12 188 VAL A N 1
ATOM 1474 C CA . VAL A 1 188 ? 17.625 0.943 6.117 1 98.12 188 VAL A CA 1
ATOM 1475 C C . VAL A 1 188 ? 17.766 2.445 6.344 1 98.12 188 VAL A C 1
ATOM 1477 O O . VAL A 1 188 ? 16.766 3.162 6.445 1 98.12 188 VAL A O 1
ATOM 1480 N N . GLU A 1 189 ? 18.969 2.947 6.387 1 97.69 189 GLU A N 1
ATOM 1481 C CA . GLU A 1 189 ? 19.203 4.379 6.508 1 97.69 189 GLU A CA 1
ATOM 1482 C C . GLU A 1 189 ? 20.438 4.801 5.703 1 97.69 189 GLU A C 1
ATOM 1484 O O . GLU A 1 189 ? 21.359 4.012 5.512 1 97.69 189 GLU A O 1
ATOM 1489 N N . ARG A 1 190 ? 20.391 5.977 5.148 1 98 190 ARG A N 1
ATOM 1490 C CA . ARG A 1 190 ? 21.594 6.574 4.582 1 98 190 ARG A CA 1
ATOM 1491 C C . ARG A 1 190 ? 22.594 6.934 5.68 1 98 190 ARG A C 1
ATOM 1493 O O . ARG A 1 190 ? 22.219 7.504 6.703 1 98 190 ARG A O 1
ATOM 1500 N N . ILE A 1 191 ? 23.812 6.5 5.344 1 96.19 191 ILE A N 1
ATOM 1501 C CA . ILE A 1 191 ? 24.844 6.875 6.297 1 96.19 191 ILE A CA 1
ATOM 1502 C C . ILE A 1 191 ? 25.844 7.82 5.633 1 96.19 191 ILE A C 1
ATOM 1504 O O . ILE A 1 191 ? 26.016 7.789 4.41 1 96.19 191 ILE A O 1
ATOM 1508 N N . GLY A 1 192 ? 26.328 8.82 6.215 1 89.69 192 GLY A N 1
ATOM 1509 C CA . GLY A 1 192 ? 27.188 9.852 5.676 1 89.69 192 GLY A CA 1
ATOM 1510 C C . GLY A 1 192 ? 26.5 11.195 5.512 1 89.69 192 GLY A C 1
ATOM 1511 O O . GLY A 1 192 ? 25.422 11.414 6.074 1 89.69 192 GLY A O 1
ATOM 1512 N N . SER A 1 193 ? 27.188 11.992 4.645 1 92.38 193 SER A N 1
ATOM 1513 C CA . SER A 1 193 ? 26.672 13.352 4.5 1 92.38 193 SER A CA 1
ATOM 1514 C C . SER A 1 193 ? 25.453 13.398 3.6 1 92.38 193 SER A C 1
ATOM 1516 O O . SER A 1 193 ? 25.328 12.594 2.672 1 92.38 193 SER A O 1
ATOM 1518 N N . GLY A 1 194 ? 24.5 14.133 3.869 1 94.62 194 GLY A N 1
ATOM 1519 C CA . GLY A 1 194 ? 23.281 14.352 3.113 1 94.62 194 GLY A CA 1
ATOM 1520 C C . GLY A 1 194 ? 22.312 15.305 3.795 1 94.62 194 GLY A C 1
ATOM 1521 O O . GLY A 1 194 ? 22.609 15.844 4.863 1 94.62 194 GLY A O 1
ATOM 1522 N N . PRO A 1 195 ? 21.281 15.547 3.135 1 96.38 195 PRO A N 1
ATOM 1523 C CA . PRO A 1 195 ? 20.328 16.484 3.725 1 96.38 195 PRO A CA 1
ATOM 1524 C C . PRO A 1 195 ? 19.719 15.969 5.023 1 96.38 195 PRO A C 1
ATOM 1526 O O . PRO A 1 195 ? 19.594 14.75 5.211 1 96.38 195 PRO A O 1
ATOM 1529 N N . ALA A 1 196 ? 19.375 16.891 5.891 1 94.81 196 ALA A N 1
ATOM 1530 C CA . ALA A 1 196 ? 18.781 16.531 7.18 1 94.81 196 ALA A CA 1
ATOM 1531 C C . ALA A 1 196 ? 17.312 16.172 7.031 1 94.81 196 ALA A C 1
ATOM 1533 O O . ALA A 1 196 ? 16.781 15.367 7.801 1 94.81 196 ALA A O 1
ATOM 1534 N N . VAL A 1 197 ? 16.641 16.828 6.129 1 96.44 197 VAL A N 1
ATOM 1535 C CA . VAL A 1 197 ? 15.227 16.578 5.832 1 96.44 197 VAL A CA 1
ATOM 1536 C C . VAL A 1 197 ? 15.023 16.516 4.32 1 96.44 197 VAL A C 1
ATOM 1538 O O . VAL A 1 197 ? 15.844 17.016 3.553 1 96.44 197 VAL A O 1
ATOM 1541 N N . PRO A 1 198 ? 13.992 15.867 3.859 1 96.94 198 PRO A N 1
ATOM 1542 C CA . PRO A 1 198 ? 13.734 15.82 2.42 1 96.94 198 PRO A CA 1
ATOM 1543 C C . PRO A 1 198 ? 13.531 17.203 1.812 1 96.94 198 PRO A C 1
ATOM 1545 O O . PRO A 1 198 ? 12.977 18.094 2.461 1 96.94 198 PRO A O 1
ATOM 1548 N N . ALA A 1 199 ? 13.984 17.359 0.58 1 96.38 199 ALA A N 1
ATOM 1549 C CA . ALA A 1 199 ? 13.797 18.609 -0.145 1 96.38 199 ALA A CA 1
ATOM 1550 C C . ALA A 1 199 ? 12.32 18.859 -0.46 1 96.38 199 ALA A C 1
ATOM 1552 O O . ALA A 1 199 ? 11.539 17.906 -0.558 1 96.38 199 ALA A O 1
ATOM 1553 N N . LEU A 1 200 ? 11.992 20.156 -0.586 1 97.31 200 LEU A N 1
ATOM 1554 C CA . LEU A 1 200 ? 10.648 20.469 -1.051 1 97.31 200 LEU A CA 1
ATOM 1555 C C . LEU A 1 200 ? 10.414 19.938 -2.459 1 97.31 200 LEU A C 1
ATOM 1557 O O . LEU A 1 200 ? 11.305 20 -3.307 1 97.31 200 LEU A O 1
ATOM 1561 N N . LEU A 1 201 ? 9.266 19.422 -2.658 1 97.88 201 LEU A N 1
ATOM 1562 C CA . LEU A 1 201 ? 8.898 18.844 -3.945 1 97.88 201 LEU A CA 1
ATOM 1563 C C . LEU A 1 201 ? 8.852 19.922 -5.031 1 97.88 201 LEU A C 1
ATOM 1565 O O . LEU A 1 201 ? 8.328 21.016 -4.809 1 97.88 201 LEU A O 1
ATOM 1569 N N . THR A 1 202 ? 9.391 19.688 -6.18 1 98.12 202 THR A N 1
ATOM 1570 C CA . THR A 1 202 ? 9.359 20.609 -7.301 1 98.12 202 THR A CA 1
ATOM 1571 C C . THR A 1 202 ? 8.469 20.078 -8.422 1 98.12 202 THR A C 1
ATOM 1573 O O . THR A 1 202 ? 8.281 18.859 -8.547 1 98.12 202 THR A O 1
ATOM 1576 N N . PRO A 1 203 ? 7.957 20.938 -9.273 1 98.25 203 PRO A N 1
ATOM 1577 C CA . PRO A 1 203 ? 7.172 20.5 -10.43 1 98.25 203 PRO A CA 1
ATOM 1578 C C . PRO A 1 203 ? 7.941 19.531 -11.328 1 98.25 203 PRO A C 1
ATOM 1580 O O . PRO A 1 203 ? 7.379 18.531 -11.789 1 98.25 203 PRO A O 1
ATOM 1583 N N . ASP A 1 204 ? 9.234 19.766 -11.539 1 98 204 ASP A N 1
ATOM 1584 C CA . ASP A 1 204 ? 10.047 18.906 -12.398 1 98 204 ASP A CA 1
ATOM 1585 C C . ASP A 1 204 ? 10.172 17.516 -11.812 1 98 204 ASP A C 1
ATOM 1587 O O . ASP A 1 204 ? 10.086 16.516 -12.539 1 98 204 ASP A O 1
ATOM 1591 N N . ASP A 1 205 ? 10.391 17.438 -10.57 1 97.81 205 ASP A N 1
ATOM 1592 C CA . ASP A 1 205 ? 10.555 16.156 -9.906 1 97.81 205 ASP A CA 1
ATOM 1593 C C . ASP A 1 205 ? 9.281 15.312 -10.016 1 97.81 205 ASP A C 1
ATOM 1595 O O . ASP A 1 205 ? 9.328 14.148 -10.414 1 97.81 205 ASP A O 1
ATOM 1599 N N . ILE A 1 206 ? 8.148 15.883 -9.719 1 98.69 206 ILE A N 1
ATOM 1600 C CA . ILE A 1 206 ? 6.906 15.109 -9.68 1 98.69 206 ILE A CA 1
ATOM 1601 C C . ILE A 1 206 ? 6.492 14.727 -11.094 1 98.69 206 ILE A C 1
ATOM 1603 O O . ILE A 1 206 ? 5.934 13.648 -11.312 1 98.69 206 ILE A O 1
ATOM 1607 N N . GLU A 1 207 ? 6.715 15.594 -12.023 1 98.75 207 GLU A N 1
ATOM 1608 C CA . GLU A 1 207 ? 6.426 15.234 -13.406 1 98.75 207 GLU A CA 1
ATOM 1609 C C . GLU A 1 207 ? 7.258 14.039 -13.852 1 98.75 207 GLU A C 1
ATOM 1611 O O . GLU A 1 207 ? 6.727 13.078 -14.422 1 98.75 207 GLU A O 1
ATOM 1616 N N . ARG A 1 208 ? 8.516 14.102 -13.617 1 98.31 208 ARG A N 1
ATOM 1617 C CA . ARG A 1 208 ? 9.406 12.992 -13.945 1 98.31 208 ARG A CA 1
ATOM 1618 C C . ARG A 1 208 ? 8.961 11.703 -13.25 1 98.31 208 ARG A C 1
ATOM 1620 O O . ARG A 1 208 ? 8.945 10.633 -13.859 1 98.31 208 ARG A O 1
ATOM 1627 N N . GLN A 1 209 ? 8.609 11.789 -12.008 1 98.5 209 GLN A N 1
ATOM 1628 C CA . GLN A 1 209 ? 8.195 10.641 -11.211 1 98.5 209 GLN A CA 1
ATOM 1629 C C . GLN A 1 209 ? 6.922 10.016 -11.773 1 98.5 209 GLN A C 1
ATOM 1631 O O . GLN A 1 209 ? 6.848 8.797 -11.945 1 98.5 209 GLN A O 1
ATOM 1636 N N . LEU A 1 210 ? 5.926 10.828 -12.055 1 98.88 210 LEU A N 1
ATOM 1637 C CA . LEU A 1 210 ? 4.652 10.344 -12.578 1 98.88 210 LEU A CA 1
ATOM 1638 C C . LEU A 1 210 ? 4.844 9.664 -13.93 1 98.88 210 LEU A C 1
ATOM 1640 O O . LEU A 1 210 ? 4.305 8.578 -14.172 1 98.88 210 LEU A O 1
ATOM 1644 N N . LEU A 1 211 ? 5.625 10.273 -14.789 1 98.62 211 LEU A N 1
ATOM 1645 C CA . LEU A 1 211 ? 5.84 9.703 -16.109 1 98.62 211 LEU A CA 1
ATOM 1646 C C . LEU A 1 211 ? 6.656 8.422 -16.031 1 98.62 211 LEU A C 1
ATOM 1648 O O . LEU A 1 211 ? 6.414 7.473 -16.781 1 98.62 211 LEU A O 1
ATOM 1652 N N . ALA A 1 212 ? 7.613 8.375 -15.141 1 97.31 212 ALA A N 1
ATOM 1653 C CA . ALA A 1 212 ? 8.359 7.145 -14.906 1 97.31 212 ALA A CA 1
ATOM 1654 C C . ALA A 1 212 ? 7.445 6.027 -14.414 1 97.31 212 ALA A C 1
ATOM 1656 O O . ALA A 1 212 ? 7.629 4.863 -14.773 1 97.31 212 ALA A O 1
ATOM 1657 N N . ALA A 1 213 ? 6.516 6.379 -13.609 1 98.25 213 ALA A N 1
ATOM 1658 C CA . ALA A 1 213 ? 5.566 5.391 -13.102 1 98.25 213 ALA A CA 1
ATOM 1659 C C . ALA A 1 213 ? 4.742 4.789 -14.234 1 98.25 213 ALA A C 1
ATOM 1661 O O . ALA A 1 213 ? 4.539 3.574 -14.281 1 98.25 213 ALA A O 1
ATOM 1662 N N . ALA A 1 214 ? 4.246 5.66 -15.117 1 98.69 214 ALA A N 1
ATOM 1663 C CA . ALA A 1 214 ? 3.502 5.168 -16.266 1 98.69 214 ALA A CA 1
ATOM 1664 C C . ALA A 1 214 ? 4.363 4.246 -17.125 1 98.69 214 ALA A C 1
ATOM 1666 O O . ALA A 1 214 ? 3.912 3.18 -17.547 1 98.69 214 ALA A O 1
ATOM 1667 N N . ALA A 1 215 ? 5.609 4.645 -17.328 1 97.25 215 ALA A N 1
ATOM 1668 C CA . ALA A 1 215 ? 6.531 3.857 -18.141 1 97.25 215 ALA A CA 1
ATOM 1669 C C . ALA A 1 215 ? 6.82 2.506 -17.5 1 97.25 215 ALA A C 1
ATOM 1671 O O . ALA A 1 215 ? 6.844 1.477 -18.172 1 97.25 215 ALA A O 1
ATOM 1672 N N . TRP A 1 216 ? 7.035 2.535 -16.25 1 95.81 216 TRP A N 1
ATOM 1673 C CA . TRP A 1 216 ? 7.301 1.297 -15.523 1 95.81 216 TRP A CA 1
ATOM 1674 C C . TRP A 1 216 ? 6.117 0.341 -15.625 1 95.81 216 TRP A C 1
ATOM 1676 O O . TRP A 1 216 ? 6.297 -0.862 -15.828 1 95.81 216 TRP A O 1
ATOM 1686 N N . THR A 1 217 ? 4.914 0.863 -15.469 1 98 217 THR A N 1
ATOM 1687 C CA . THR A 1 217 ? 3.703 0.052 -15.562 1 98 217 THR A CA 1
ATOM 1688 C C . THR A 1 217 ? 3.615 -0.634 -16.922 1 98 217 THR A C 1
ATOM 1690 O O . THR A 1 217 ? 3.439 -1.852 -17 1 98 217 THR A O 1
ATOM 1693 N N . LYS A 1 218 ? 3.807 0.152 -17.922 1 97.62 218 LYS A N 1
ATOM 1694 C CA . LYS A 1 218 ? 3.746 -0.364 -19.297 1 97.62 218 LYS A CA 1
ATOM 1695 C C . LYS A 1 218 ? 4.855 -1.381 -19.547 1 97.62 218 LYS A C 1
ATOM 1697 O O . LYS A 1 218 ? 4.598 -2.471 -20.062 1 97.62 218 LYS A O 1
ATOM 1702 N N . GLY A 1 219 ? 6.035 -1.008 -19.188 1 95.62 219 GLY A N 1
ATOM 1703 C CA . GLY A 1 219 ? 7.176 -1.884 -19.406 1 95.62 219 GLY A CA 1
ATOM 1704 C C . GLY A 1 219 ? 7.059 -3.211 -18.688 1 95.62 219 GLY A C 1
ATOM 1705 O O . GLY A 1 219 ? 7.309 -4.266 -19.266 1 95.62 219 GLY A O 1
ATOM 1706 N N . THR A 1 220 ? 6.656 -3.201 -17.453 1 95.75 220 THR A N 1
ATOM 1707 C CA . THR A 1 220 ? 6.527 -4.41 -16.641 1 95.75 220 THR A CA 1
ATOM 1708 C C . THR A 1 220 ? 5.43 -5.316 -17.188 1 95.75 220 THR A C 1
ATOM 1710 O O . THR A 1 220 ? 5.621 -6.523 -17.328 1 95.75 220 THR A O 1
ATOM 1713 N N . ALA A 1 221 ? 4.277 -4.719 -17.531 1 97.19 221 ALA A N 1
ATOM 1714 C CA . ALA A 1 221 ? 3.186 -5.492 -18.109 1 97.19 221 ALA A CA 1
ATOM 1715 C C . ALA A 1 221 ? 3.641 -6.219 -19.375 1 97.19 221 ALA A C 1
ATOM 1717 O O . ALA A 1 221 ? 3.346 -7.398 -19.562 1 97.19 221 ALA A O 1
ATOM 1718 N N . ASN A 1 222 ? 4.387 -5.527 -20.203 1 96.25 222 ASN A N 1
ATOM 1719 C CA . ASN A 1 222 ? 4.848 -6.117 -21.453 1 96.25 222 ASN A CA 1
ATOM 1720 C C . ASN A 1 222 ? 5.902 -7.191 -21.203 1 96.25 222 ASN A C 1
ATOM 1722 O O . ASN A 1 222 ? 5.922 -8.211 -21.906 1 96.25 222 ASN A O 1
ATOM 1726 N N . THR A 1 223 ? 6.75 -6.957 -20.281 1 95.06 223 THR A N 1
ATOM 1727 C CA . THR A 1 223 ? 7.797 -7.926 -19.953 1 95.06 223 THR A CA 1
ATOM 1728 C C . THR A 1 223 ? 7.188 -9.281 -19.625 1 95.06 223 THR A C 1
ATOM 1730 O O . THR A 1 223 ? 7.547 -10.297 -20.234 1 95.06 223 THR A O 1
ATOM 1733 N N . PHE A 1 224 ? 6.25 -9.344 -18.797 1 96.5 224 PHE A N 1
ATOM 1734 C CA . PHE A 1 224 ? 5.785 -10.641 -18.312 1 96.5 224 PHE A CA 1
ATOM 1735 C C . PHE A 1 224 ? 4.754 -11.242 -19.25 1 96.5 224 PHE A C 1
ATOM 1737 O O . PHE A 1 224 ? 4.594 -12.461 -19.312 1 96.5 224 PHE A O 1
ATOM 1744 N N . ALA A 1 225 ? 4.059 -10.352 -20.031 1 97.44 225 ALA A N 1
ATOM 1745 C CA . ALA A 1 225 ? 3.27 -10.898 -21.141 1 97.44 225 ALA A CA 1
ATOM 1746 C C . ALA A 1 225 ? 4.16 -11.625 -22.141 1 97.44 225 ALA A C 1
ATOM 1748 O O . ALA A 1 225 ? 3.803 -12.703 -22.625 1 97.44 225 ALA A O 1
ATOM 1749 N N . THR A 1 226 ? 5.312 -11.039 -22.422 1 96.75 226 THR A N 1
ATOM 1750 C CA . THR A 1 226 ? 6.27 -11.664 -23.312 1 96.75 226 THR A CA 1
ATOM 1751 C C . THR A 1 226 ? 6.75 -13 -22.766 1 96.75 226 THR A C 1
ATOM 1753 O O . THR A 1 226 ? 6.844 -13.992 -23.484 1 96.75 226 THR A O 1
ATOM 1756 N N . TRP A 1 227 ? 7.035 -13.078 -21.5 1 97.19 227 TRP A N 1
ATOM 1757 C CA . TRP A 1 227 ? 7.449 -14.328 -20.875 1 97.19 227 TRP A CA 1
ATOM 1758 C C . TRP A 1 227 ? 6.352 -15.383 -20.984 1 97.19 227 TRP A C 1
ATOM 1760 O O . TRP A 1 227 ? 6.625 -16.547 -21.312 1 97.19 227 TRP A O 1
ATOM 1770 N N . SER A 1 228 ? 5.16 -14.953 -20.688 1 98.31 228 SER A N 1
ATOM 1771 C CA . SER A 1 228 ? 4.043 -15.883 -20.828 1 98.31 228 SER A CA 1
ATOM 1772 C C . SER A 1 228 ? 3.939 -16.422 -22.25 1 98.31 228 SER A C 1
ATOM 1774 O O . SER A 1 228 ? 3.627 -17.594 -22.453 1 98.31 228 SER A O 1
ATOM 1776 N N . GLU A 1 229 ? 4.176 -15.539 -23.188 1 97.75 229 GLU A N 1
ATOM 1777 C CA . GLU A 1 229 ? 4.18 -15.961 -24.594 1 97.75 229 GLU A CA 1
ATOM 1778 C C . GLU A 1 229 ? 5.258 -17 -24.844 1 97.75 229 GLU A C 1
ATOM 1780 O O . GLU A 1 229 ? 5.02 -18 -25.547 1 97.75 229 GLU A O 1
ATOM 1785 N N . TRP A 1 230 ? 6.469 -16.781 -24.297 1 97.75 230 TRP A N 1
ATOM 1786 C CA . TRP A 1 230 ? 7.543 -17.766 -24.422 1 97.75 230 TRP A CA 1
ATOM 1787 C C . TRP A 1 230 ? 7.113 -19.125 -23.859 1 97.75 230 TRP A C 1
ATOM 1789 O O . TRP A 1 230 ? 7.258 -20.141 -24.531 1 97.75 230 TRP A O 1
ATOM 1799 N N . PHE A 1 231 ? 6.559 -19.141 -22.703 1 98.38 231 PHE A N 1
ATOM 1800 C CA . PHE A 1 231 ? 6.203 -20.375 -22.031 1 98.38 231 PHE A CA 1
ATOM 1801 C C . PHE A 1 231 ? 5.07 -21.094 -22.75 1 98.38 231 PHE A C 1
ATOM 1803 O O . PHE A 1 231 ? 5.043 -22.328 -22.812 1 98.38 231 PHE A O 1
ATOM 1810 N N . LYS A 1 232 ? 4.168 -20.312 -23.25 1 97.88 232 LYS A N 1
ATOM 1811 C CA . LYS A 1 232 ? 2.996 -20.844 -23.938 1 97.88 232 LYS A CA 1
ATOM 1812 C C . LYS A 1 232 ? 3.396 -21.625 -25.188 1 97.88 232 LYS A C 1
ATOM 1814 O O . LYS A 1 232 ? 2.664 -22.5 -25.641 1 97.88 232 LYS A O 1
ATOM 1819 N N . ALA A 1 233 ? 4.52 -21.328 -25.75 1 96.88 233 ALA A N 1
ATOM 1820 C CA . ALA A 1 233 ? 4.98 -21.969 -26.969 1 96.88 233 ALA A CA 1
ATOM 1821 C C . ALA A 1 233 ? 5.223 -23.469 -26.75 1 96.88 233 ALA A C 1
ATOM 1823 O O . ALA A 1 233 ? 5.18 -24.266 -27.688 1 96.88 233 ALA A O 1
ATOM 1824 N N . THR A 1 234 ? 5.531 -23.875 -25.5 1 96.94 234 THR A N 1
ATOM 1825 C CA . THR A 1 234 ? 5.738 -25.281 -25.141 1 96.94 234 THR A CA 1
ATOM 1826 C C . THR A 1 234 ? 4.906 -25.656 -23.922 1 96.94 234 THR A C 1
ATOM 1828 O O . THR A 1 234 ? 5.449 -25.859 -22.828 1 96.94 234 THR A O 1
ATOM 1831 N N . PRO A 1 235 ? 3.654 -25.797 -24.109 1 97.94 235 PRO A N 1
ATOM 1832 C CA . PRO A 1 235 ? 2.764 -26.016 -22.969 1 97.94 235 PRO A CA 1
ATOM 1833 C C . PRO A 1 235 ? 2.986 -27.359 -22.297 1 97.94 235 PRO A C 1
ATOM 1835 O O . PRO A 1 235 ? 3.422 -28.312 -22.953 1 97.94 235 PRO A O 1
ATOM 1838 N N . ASN A 1 236 ? 2.738 -27.406 -21.078 1 98.5 236 ASN A N 1
ATOM 1839 C CA . ASN A 1 236 ? 2.727 -28.609 -20.25 1 98.5 236 ASN A CA 1
ATOM 1840 C C . ASN A 1 236 ? 4.109 -29.25 -20.156 1 98.5 236 ASN A C 1
ATOM 1842 O O . ASN A 1 236 ? 4.234 -30.469 -20.172 1 98.5 236 ASN A O 1
ATOM 1846 N N . ARG A 1 237 ? 5.031 -28.453 -20.188 1 97.56 237 ARG A N 1
ATOM 1847 C CA . ARG A 1 237 ? 6.418 -28.781 -19.891 1 97.56 237 ARG A CA 1
ATOM 1848 C C . ARG A 1 237 ? 7.176 -27.562 -19.359 1 97.56 237 ARG A C 1
ATOM 1850 O O . ARG A 1 237 ? 6.75 -26.438 -19.562 1 97.56 237 ARG A O 1
ATOM 1857 N N . PHE A 1 238 ? 8.195 -27.812 -18.703 1 98.06 238 PHE A N 1
ATOM 1858 C CA . PHE A 1 238 ? 9.031 -26.703 -18.234 1 98.06 238 PHE A CA 1
ATOM 1859 C C . PHE A 1 238 ? 9.734 -26.016 -19.406 1 98.06 238 PHE A C 1
ATOM 1861 O O . PHE A 1 238 ? 10.211 -26.688 -20.328 1 98.06 238 PHE A O 1
ATOM 1868 N N . PHE A 1 239 ? 9.664 -24.719 -19.375 1 97.38 239 PHE A N 1
ATOM 1869 C CA . PHE A 1 239 ? 10.328 -23.953 -20.422 1 97.38 239 PHE A CA 1
ATOM 1870 C C . PHE A 1 239 ? 11.844 -24.094 -20.312 1 97.38 239 PHE A C 1
ATOM 1872 O O . PHE A 1 239 ? 12.43 -23.859 -19.266 1 97.38 239 PHE A O 1
ATOM 1879 N N . ASP A 1 240 ? 12.438 -24.531 -21.438 1 94.12 240 ASP A N 1
ATOM 1880 C CA . ASP A 1 240 ? 13.883 -24.734 -21.484 1 94.12 240 ASP A CA 1
ATOM 1881 C C . ASP A 1 240 ? 14.609 -23.438 -21.797 1 94.12 240 ASP A C 1
ATOM 1883 O O . ASP A 1 240 ? 14.586 -22.953 -22.938 1 94.12 240 ASP A O 1
ATOM 1887 N N . ALA A 1 241 ? 15.164 -22.812 -20.844 1 92.06 241 ALA A N 1
ATOM 1888 C CA . ALA A 1 241 ? 15.898 -21.562 -21 1 92.06 241 ALA A CA 1
ATOM 1889 C C . ALA A 1 241 ? 17.125 -21.516 -20.094 1 92.06 241 ALA A C 1
ATOM 1891 O O . ALA A 1 241 ? 17.141 -22.172 -19.047 1 92.06 241 ALA A O 1
ATOM 1892 N N . ASP A 1 242 ? 18.094 -20.703 -20.547 1 94.12 242 ASP A N 1
ATOM 1893 C CA . ASP A 1 242 ? 19.219 -20.375 -19.672 1 94.12 242 ASP A CA 1
ATOM 1894 C C . ASP A 1 242 ? 18.75 -19.578 -18.469 1 94.12 242 ASP A C 1
ATOM 1896 O O . ASP A 1 242 ? 17.984 -18.625 -18.609 1 94.12 242 ASP A O 1
ATOM 1900 N N . GLN A 1 243 ? 19.172 -19.984 -17.281 1 94.12 243 GLN A N 1
ATOM 1901 C CA . GLN A 1 243 ? 18.75 -19.359 -16.031 1 94.12 243 GLN A CA 1
ATOM 1902 C C . GLN A 1 243 ? 19.125 -17.875 -16.016 1 94.12 243 GLN A C 1
ATOM 1904 O O . GLN A 1 243 ? 18.516 -17.094 -15.289 1 94.12 243 GLN A O 1
ATOM 1909 N N . SER A 1 244 ? 20.109 -17.484 -16.766 1 91.94 244 SER A N 1
ATOM 1910 C CA . SER A 1 244 ? 20.531 -16.078 -16.812 1 91.94 244 SER A CA 1
ATOM 1911 C C . SER A 1 244 ? 19.406 -15.172 -17.266 1 91.94 244 SER A C 1
ATOM 1913 O O . SER A 1 244 ? 19.375 -13.992 -16.906 1 91.94 244 SER A O 1
ATOM 1915 N N . VAL A 1 245 ? 18.469 -15.672 -18.031 1 90.5 245 VAL A N 1
ATOM 1916 C CA . VAL A 1 245 ? 17.312 -14.906 -18.5 1 90.5 245 VAL A CA 1
ATOM 1917 C C . VAL A 1 245 ? 16.5 -14.438 -17.297 1 90.5 245 VAL A C 1
ATOM 1919 O O . VAL A 1 245 ? 16.109 -13.266 -17.234 1 90.5 245 VAL A O 1
ATOM 1922 N N . PHE A 1 246 ? 16.281 -15.312 -16.375 1 91.81 246 PHE A N 1
ATOM 1923 C CA . PHE A 1 246 ? 15.453 -15.016 -15.219 1 91.81 246 PHE A CA 1
ATOM 1924 C C . PHE A 1 246 ? 16.234 -14.195 -14.195 1 91.81 246 PHE A C 1
ATOM 1926 O O . PHE A 1 246 ? 15.68 -13.297 -13.562 1 91.81 246 PHE A O 1
ATOM 1933 N N . GLN A 1 247 ? 17.5 -14.484 -14.078 1 88.12 247 GLN A N 1
ATOM 1934 C CA . GLN A 1 247 ? 18.344 -13.75 -13.141 1 88.12 247 GLN A CA 1
ATOM 1935 C C . GLN A 1 247 ? 18.516 -12.297 -13.57 1 88.12 247 GLN A C 1
ATOM 1937 O O . GLN A 1 247 ? 18.5 -11.391 -12.742 1 88.12 247 GLN A O 1
ATOM 1942 N N . LYS A 1 248 ? 18.609 -12.086 -14.836 1 87.62 248 LYS A N 1
ATOM 1943 C CA . LYS A 1 248 ? 18.75 -10.742 -15.375 1 87.62 248 LYS A CA 1
ATOM 1944 C C . LYS A 1 248 ? 17.484 -9.922 -15.164 1 87.62 248 LYS A C 1
ATOM 1946 O O . LYS A 1 248 ? 17.516 -8.688 -15.211 1 87.62 248 LYS A O 1
ATOM 1951 N N . ALA A 1 249 ? 16.438 -10.617 -14.945 1 87.44 249 ALA A N 1
ATOM 1952 C CA . ALA A 1 249 ? 15.164 -9.93 -14.719 1 87.44 249 ALA A CA 1
ATOM 1953 C C . ALA A 1 249 ? 14.891 -9.766 -13.227 1 87.44 249 ALA A C 1
ATOM 1955 O O . ALA A 1 249 ? 13.781 -9.383 -12.828 1 87.44 249 ALA A O 1
ATOM 1956 N N . GLY A 1 250 ? 15.867 -10.016 -12.406 1 87 250 GLY A N 1
ATOM 1957 C CA . GLY A 1 250 ? 15.711 -9.758 -10.984 1 87 250 GLY A CA 1
ATOM 1958 C C . GLY A 1 250 ? 15.711 -11.023 -10.148 1 87 250 GLY A C 1
ATOM 1959 O O . GLY A 1 250 ? 15.578 -10.961 -8.922 1 87 250 GLY A O 1
ATOM 1960 N N . GLY A 1 251 ? 15.891 -12.141 -10.734 1 90.25 251 GLY A N 1
ATOM 1961 C CA . GLY A 1 251 ? 15.891 -13.398 -10.016 1 90.25 251 GLY A CA 1
ATOM 1962 C C . GLY A 1 251 ? 17.062 -13.547 -9.062 1 90.25 251 GLY A C 1
ATOM 1963 O O . GLY A 1 251 ? 18.125 -12.969 -9.289 1 90.25 251 GLY A O 1
ATOM 1964 N N . ASP A 1 252 ? 16.812 -14.273 -8.047 1 89.38 252 ASP A N 1
ATOM 1965 C CA . ASP A 1 252 ? 17.859 -14.648 -7.102 1 89.38 252 ASP A CA 1
ATOM 1966 C C . ASP A 1 252 ? 18.781 -15.719 -7.695 1 89.38 252 ASP A C 1
ATOM 1968 O O . ASP A 1 252 ? 18.312 -16.766 -8.133 1 89.38 252 ASP A O 1
ATOM 1972 N N . PRO A 1 253 ? 20.078 -15.461 -7.715 1 88.69 253 PRO A N 1
ATOM 1973 C CA . PRO A 1 253 ? 21 -16.406 -8.344 1 88.69 253 PRO A CA 1
ATOM 1974 C C . PRO A 1 253 ? 21.031 -17.766 -7.625 1 88.69 253 PRO A C 1
ATOM 1976 O O . PRO A 1 253 ? 21.516 -18.75 -8.18 1 88.69 253 PRO A O 1
ATOM 1979 N N . ASN A 1 254 ? 20.5 -17.844 -6.461 1 89.81 254 ASN A N 1
ATOM 1980 C CA . ASN A 1 254 ? 20.516 -19.078 -5.688 1 89.81 254 ASN A CA 1
ATOM 1981 C C . ASN A 1 254 ? 19.266 -19.906 -5.93 1 89.81 254 ASN A C 1
ATOM 1983 O O . ASN A 1 254 ? 19.062 -20.953 -5.309 1 89.81 254 ASN A O 1
ATOM 1987 N N . ILE A 1 255 ? 18.453 -19.484 -6.855 1 94.44 255 ILE A N 1
ATOM 1988 C CA . ILE A 1 255 ? 17.203 -20.188 -7.141 1 94.44 255 ILE A CA 1
ATOM 1989 C C . ILE A 1 255 ? 17.203 -20.672 -8.586 1 94.44 255 ILE A C 1
ATOM 1991 O O . ILE A 1 255 ? 17.594 -19.938 -9.5 1 94.44 255 ILE A O 1
ATOM 1995 N N . TRP A 1 256 ? 16.906 -21.938 -8.75 1 96.88 256 TRP A N 1
ATOM 1996 C CA . TRP A 1 256 ? 16.562 -22.406 -10.086 1 96.88 256 TRP A CA 1
ATOM 1997 C C . TRP A 1 256 ? 15.094 -22.156 -10.391 1 96.88 256 TRP A C 1
ATOM 1999 O O . TRP A 1 256 ? 14.219 -22.547 -9.609 1 96.88 256 TRP A O 1
ATOM 2009 N N . TYR A 1 257 ? 14.852 -21.578 -11.5 1 97.75 257 TYR A N 1
ATOM 2010 C CA . TYR A 1 257 ? 13.508 -21.203 -11.898 1 97.75 257 TYR A CA 1
ATOM 2011 C C . TYR A 1 257 ? 12.984 -22.109 -13 1 97.75 257 TYR A C 1
ATOM 2013 O O . TYR A 1 257 ? 13.398 -21.984 -14.156 1 97.75 257 TYR A O 1
ATOM 2021 N N . GLY A 1 258 ? 12.047 -22.969 -12.633 1 98.06 258 GLY A N 1
ATOM 2022 C CA . GLY A 1 258 ? 11.375 -23.797 -13.625 1 98.06 258 GLY A CA 1
ATOM 2023 C C . GLY A 1 258 ? 10.023 -23.25 -14.039 1 98.06 258 GLY A C 1
ATOM 2024 O O . GLY A 1 258 ? 8.984 -23.703 -13.562 1 98.06 258 GLY A O 1
ATOM 2025 N N . HIS A 1 259 ? 9.969 -22.344 -14.945 1 98.62 259 HIS A N 1
ATOM 2026 C CA . HIS A 1 259 ? 8.727 -21.766 -15.438 1 98.62 259 HIS A CA 1
ATOM 2027 C C . HIS A 1 259 ? 8.039 -22.688 -16.438 1 98.62 259 HIS A C 1
ATOM 2029 O O . HIS A 1 259 ? 8.695 -23.438 -17.156 1 98.62 259 HIS A O 1
ATOM 2035 N N . PHE A 1 260 ? 6.746 -22.594 -16.469 1 98.75 260 PHE A N 1
ATOM 2036 C CA . PHE A 1 260 ? 5.988 -23.375 -17.438 1 98.75 260 PHE A CA 1
ATOM 2037 C C . PHE A 1 260 ? 4.648 -22.719 -17.734 1 98.75 260 PHE A C 1
ATOM 2039 O O . PHE A 1 260 ? 4.289 -21.719 -17.109 1 98.75 260 PHE A O 1
ATOM 2046 N N . TYR A 1 261 ? 4.012 -23.156 -18.797 1 98.75 261 TYR A N 1
ATOM 2047 C CA . TYR A 1 261 ? 2.637 -22.828 -19.156 1 98.75 261 TYR A CA 1
ATOM 2048 C C . TYR A 1 261 ? 1.772 -24.094 -19.203 1 98.75 261 TYR A C 1
ATOM 2050 O O . TYR A 1 261 ? 2.145 -25.078 -19.844 1 98.75 261 TYR A O 1
ATOM 2058 N N . TYR A 1 262 ? 0.746 -24.125 -18.453 1 98.81 262 TYR A N 1
ATOM 2059 C CA . TYR A 1 262 ? -0.169 -25.266 -18.531 1 98.81 262 TYR A CA 1
ATOM 2060 C C . TYR A 1 262 ? -1.381 -24.922 -19.391 1 98.81 262 TYR A C 1
ATOM 2062 O O . TYR A 1 262 ? -1.837 -23.781 -19.422 1 98.81 262 TYR A O 1
ATOM 2070 N N . ASP A 1 263 ? -1.831 -25.781 -20.094 1 98.31 263 ASP A N 1
ATOM 2071 C CA . ASP A 1 263 ? -3.006 -25.734 -20.953 1 98.31 263 ASP A CA 1
ATOM 2072 C C . ASP A 1 263 ? -3.814 -27.031 -20.859 1 98.31 263 ASP A C 1
ATOM 2074 O O . ASP A 1 263 ? -3.43 -28.062 -21.422 1 98.31 263 ASP A O 1
ATOM 2078 N N . LEU A 1 264 ? -4.945 -26.938 -20.141 1 98.31 264 LEU A N 1
ATOM 2079 C CA . LEU A 1 264 ? -5.719 -28.125 -19.781 1 98.31 264 LEU A CA 1
ATOM 2080 C C . LEU A 1 264 ? -7.133 -28.047 -20.359 1 98.31 264 LEU A C 1
ATOM 2082 O O . LEU A 1 264 ? -7.672 -26.953 -20.531 1 98.31 264 LEU A O 1
ATOM 2086 N N . GLN A 1 265 ? -7.699 -29.188 -20.641 1 96.88 265 GLN A N 1
ATOM 2087 C CA . GLN A 1 265 ? -9.125 -29.297 -20.922 1 96.88 265 GLN A CA 1
ATOM 2088 C C . GLN A 1 265 ? -9.906 -29.562 -19.625 1 96.88 265 GLN A C 1
ATOM 2090 O O . GLN A 1 265 ? -9.344 -30.062 -18.656 1 96.88 265 GLN A O 1
ATOM 2095 N N . PRO A 1 266 ? -11.25 -29.125 -19.672 1 95.31 266 PRO A N 1
ATOM 2096 C CA . PRO A 1 266 ? -12.062 -29.5 -18.5 1 95.31 266 PRO A CA 1
ATOM 2097 C C . PRO A 1 266 ? -11.93 -30.984 -18.156 1 95.31 266 PRO A C 1
ATOM 2099 O O . PRO A 1 266 ? -11.969 -31.844 -19.062 1 95.31 266 PRO A O 1
ATOM 2102 N N . GLY A 1 267 ? -11.688 -31.328 -16.906 1 96.25 267 GLY A N 1
ATOM 2103 C CA . GLY A 1 267 ? -11.57 -32.719 -16.469 1 96.25 267 GLY A CA 1
ATOM 2104 C C . GLY A 1 267 ? -10.141 -33.219 -16.5 1 96.25 267 GLY A C 1
ATOM 2105 O O . GLY A 1 267 ? -9.883 -34.375 -16.125 1 96.25 267 GLY A O 1
ATOM 2106 N N . GLU A 1 268 ? -9.219 -32.406 -16.922 1 98.12 268 GLU A N 1
ATOM 2107 C CA . GLU A 1 268 ? -7.816 -32.812 -16.953 1 98.12 268 GLU A CA 1
ATOM 2108 C C . GLU A 1 268 ? -7.051 -32.219 -15.773 1 98.12 268 GLU A C 1
ATOM 2110 O O . GLU A 1 268 ? -7.508 -31.281 -15.125 1 98.12 268 GLU A O 1
ATOM 2115 N N . ALA A 1 269 ? -5.953 -32.875 -15.484 1 98.5 269 ALA A N 1
ATOM 2116 C CA . ALA A 1 269 ? -5.027 -32.406 -14.445 1 98.5 269 ALA A CA 1
ATOM 2117 C C . ALA A 1 269 ? -3.592 -32.406 -14.969 1 98.5 269 ALA A C 1
ATOM 2119 O O . ALA A 1 269 ? -3.229 -33.188 -15.836 1 98.5 269 ALA A O 1
ATOM 2120 N N . LEU A 1 270 ? -2.857 -31.484 -14.555 1 98.81 270 LEU A N 1
ATOM 2121 C CA . LEU A 1 270 ? -1.412 -31.484 -14.75 1 98.81 270 LEU A CA 1
ATOM 2122 C C . LEU A 1 270 ? -0.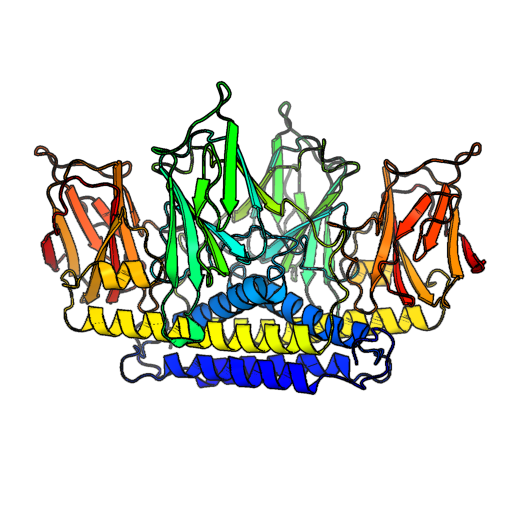704 -32.188 -13.602 1 98.81 270 LEU A C 1
ATOM 2124 O O . LEU A 1 270 ? -0.793 -31.766 -12.453 1 98.81 270 LEU A O 1
ATOM 2128 N N . VAL A 1 271 ? -0.054 -33.281 -13.867 1 98.81 271 VAL A N 1
ATOM 2129 C CA . VAL A 1 271 ? 0.688 -34.031 -12.859 1 98.81 271 VAL A CA 1
ATOM 2130 C C . VAL A 1 271 ? 2.18 -33.719 -12.984 1 98.81 271 VAL A C 1
ATOM 2132 O O . VAL A 1 271 ? 2.754 -33.844 -14.07 1 98.81 271 VAL A O 1
ATOM 2135 N N . ILE A 1 272 ? 2.797 -33.312 -11.938 1 98.81 272 ILE A N 1
ATOM 2136 C CA . ILE A 1 272 ? 4.227 -33 -11.883 1 98.81 272 ILE A CA 1
ATOM 2137 C C . ILE A 1 272 ? 4.906 -33.938 -10.883 1 98.81 272 ILE A C 1
ATOM 2139 O O . ILE A 1 272 ? 4.473 -34.062 -9.734 1 98.81 272 ILE A O 1
ATOM 2143 N N . GLU A 1 273 ? 5.914 -34.594 -11.297 1 98.06 273 GLU A N 1
ATOM 2144 C CA . GLU A 1 273 ? 6.633 -35.562 -10.461 1 98.06 273 GLU A CA 1
ATOM 2145 C C . GLU A 1 273 ? 8.133 -35.281 -10.5 1 98.06 273 GLU A C 1
ATOM 2147 O O . GLU A 1 273 ? 8.688 -34.969 -11.547 1 98.06 273 GLU A O 1
ATOM 2152 N N . THR A 1 274 ? 8.727 -35.5 -9.367 1 98.12 274 THR A N 1
ATOM 2153 C CA . THR A 1 274 ? 10.172 -35.281 -9.352 1 98.12 274 THR A CA 1
ATOM 2154 C C . THR A 1 274 ? 10.797 -35.906 -8.109 1 98.12 274 THR A C 1
ATOM 2156 O O . THR A 1 274 ? 10.203 -35.875 -7.031 1 98.12 274 THR A O 1
ATOM 2159 N N . PRO A 1 275 ? 11.961 -36.531 -8.258 1 97.69 275 PRO A N 1
ATOM 2160 C CA . PRO A 1 275 ? 12.781 -36.656 -7.051 1 97.69 275 PRO A CA 1
ATOM 2161 C C . PRO A 1 275 ? 13.156 -35.312 -6.457 1 97.69 275 PRO A C 1
ATOM 2163 O O . PRO A 1 275 ? 13.242 -34.312 -7.184 1 97.69 275 PRO A O 1
ATOM 2166 N N . VAL A 1 276 ? 13.359 -35.219 -5.211 1 97.44 276 VAL A N 1
ATOM 2167 C CA . VAL A 1 276 ? 13.719 -33.969 -4.559 1 97.44 276 VAL A CA 1
ATOM 2168 C C . VAL A 1 276 ? 15.211 -33.969 -4.238 1 97.44 276 VAL A C 1
ATOM 2170 O O . VAL A 1 276 ? 15.68 -34.75 -3.416 1 97.44 276 VAL A O 1
ATOM 2173 N N . PRO A 1 277 ? 15.922 -33.125 -4.906 1 97.12 277 PRO A N 1
ATOM 2174 C CA . PRO A 1 277 ? 17.344 -33 -4.551 1 97.12 277 PRO A CA 1
ATOM 2175 C C . PRO A 1 277 ? 17.562 -32.375 -3.174 1 97.12 277 PRO A C 1
ATOM 2177 O O . PRO A 1 277 ? 16.625 -31.859 -2.576 1 97.12 277 PRO A O 1
ATOM 2180 N N . GLU A 1 278 ? 18.766 -32.562 -2.686 1 96.38 278 GLU A N 1
ATOM 2181 C CA . GLU A 1 278 ? 19.109 -31.781 -1.49 1 96.38 278 GLU A CA 1
ATOM 2182 C C . GLU A 1 278 ? 19.031 -30.281 -1.762 1 96.38 278 GLU A C 1
ATOM 2184 O O . GLU A 1 278 ? 19.688 -29.781 -2.686 1 96.38 278 GLU A O 1
ATOM 2189 N N . CYS A 1 279 ? 18.219 -29.594 -1.064 1 95.38 279 CYS A N 1
ATOM 2190 C CA . CYS A 1 279 ? 18.047 -28.156 -1.222 1 95.38 279 CYS A CA 1
ATOM 2191 C C . CYS A 1 279 ? 17.562 -27.516 0.074 1 95.38 279 CYS A C 1
ATOM 2193 O O . CYS A 1 279 ? 17.141 -28.219 0.992 1 95.38 279 CYS A O 1
ATOM 2195 N N . ARG A 1 280 ? 17.703 -26.25 0.183 1 93.44 280 ARG A N 1
ATOM 2196 C CA . ARG A 1 280 ? 17.203 -25.531 1.356 1 93.44 280 ARG A CA 1
ATOM 2197 C C . ARG A 1 280 ? 15.68 -25.562 1.425 1 93.44 280 ARG A C 1
ATOM 2199 O O . ARG A 1 280 ? 15.109 -25.812 2.486 1 93.44 280 ARG A O 1
ATOM 2206 N N . MET A 1 281 ? 15.039 -25.188 0.324 1 95.94 281 MET A N 1
ATOM 2207 C CA . MET A 1 281 ? 13.586 -25.172 0.177 1 95.94 281 MET A CA 1
ATOM 2208 C C . MET A 1 281 ? 13.188 -25.328 -1.285 1 95.94 281 MET A C 1
ATOM 2210 O O . MET A 1 281 ? 14 -25.125 -2.184 1 95.94 281 MET A O 1
ATOM 2214 N N . TRP A 1 282 ? 11.992 -25.703 -1.433 1 97.69 282 TRP A N 1
ATOM 2215 C CA . TRP A 1 282 ? 11.414 -25.688 -2.773 1 97.69 282 TRP A CA 1
ATOM 2216 C C . TRP A 1 282 ? 9.922 -25.375 -2.719 1 97.69 282 TRP A C 1
ATOM 2218 O O . TRP A 1 282 ? 9.289 -25.5 -1.666 1 97.69 282 TRP A O 1
ATOM 2228 N N . ASN A 1 283 ? 9.406 -24.875 -3.803 1 98.44 283 ASN A N 1
ATOM 2229 C CA . ASN A 1 283 ? 7.961 -24.719 -3.875 1 98.44 283 ASN A CA 1
ATOM 2230 C C . ASN A 1 283 ? 7.465 -24.75 -5.32 1 98.44 283 ASN A C 1
ATOM 2232 O O . ASN A 1 283 ? 8.266 -24.719 -6.254 1 98.44 283 ASN A O 1
ATOM 2236 N N . LEU A 1 284 ? 6.207 -24.953 -5.457 1 98.81 284 LEU A N 1
ATOM 2237 C CA . LEU A 1 284 ? 5.461 -24.812 -6.707 1 98.81 284 LEU A CA 1
ATOM 2238 C C . LEU A 1 284 ? 4.277 -23.875 -6.527 1 98.81 284 LEU A C 1
ATOM 2240 O O . LEU A 1 284 ? 3.574 -23.938 -5.512 1 98.81 284 LEU A O 1
ATOM 2244 N N . GLN A 1 285 ? 4.039 -23.047 -7.5 1 98.81 285 GLN A N 1
ATOM 2245 C CA . GLN A 1 285 ? 2.852 -22.203 -7.52 1 98.81 285 GLN A CA 1
ATOM 2246 C C . GLN A 1 285 ? 2.186 -22.219 -8.891 1 98.81 285 GLN A C 1
ATOM 2248 O O . GLN A 1 285 ? 2.844 -22.469 -9.906 1 98.81 285 GLN A O 1
ATOM 2253 N N . ILE A 1 286 ? 0.936 -21.969 -8.891 1 98.81 286 ILE A N 1
ATOM 2254 C CA . ILE A 1 286 ? 0.155 -21.781 -10.109 1 98.81 286 ILE A CA 1
ATOM 2255 C C . ILE A 1 286 ? -0.153 -20.297 -10.305 1 98.81 286 ILE A C 1
ATOM 2257 O O . ILE A 1 286 ? -0.484 -19.594 -9.344 1 98.81 286 ILE A O 1
ATOM 2261 N N . ASP A 1 287 ? 0.035 -19.812 -11.516 1 98.81 287 ASP A N 1
ATOM 2262 C CA . ASP A 1 287 ? -0.171 -18.422 -11.867 1 98.81 287 ASP A CA 1
ATOM 2263 C C . ASP A 1 287 ? -1.191 -18.281 -12.992 1 98.81 287 ASP A C 1
ATOM 2265 O O . ASP A 1 287 ? -1.506 -19.25 -13.68 1 98.81 287 ASP A O 1
ATOM 2269 N N . ASN A 1 288 ? -1.718 -17.125 -13.156 1 98.75 288 ASN A N 1
ATOM 2270 C CA . ASN A 1 288 ? -2.504 -16.828 -14.352 1 98.75 288 ASN A CA 1
ATOM 2271 C C . ASN A 1 288 ? -1.617 -16.406 -15.516 1 98.75 288 ASN A C 1
ATOM 2273 O O . ASN A 1 288 ? -0.39 -16.484 -15.43 1 98.75 288 ASN A O 1
ATOM 2277 N N . TRP A 1 289 ? -2.189 -16.062 -16.625 1 98.38 289 TRP A N 1
ATOM 2278 C CA . TRP A 1 289 ? -1.467 -15.664 -17.828 1 98.38 289 TRP A CA 1
ATOM 2279 C C . TRP A 1 289 ? -0.555 -14.477 -17.547 1 98.38 289 TRP A C 1
ATOM 2281 O O . TRP A 1 289 ? 0.551 -14.391 -18.094 1 98.38 289 TRP A O 1
ATOM 2291 N N . TRP A 1 290 ? -0.934 -13.57 -16.688 1 98.69 290 TRP A N 1
ATOM 2292 C CA . TRP A 1 290 ? -0.228 -12.32 -16.422 1 98.69 290 TRP A CA 1
ATOM 2293 C C . TRP A 1 290 ? 0.893 -12.539 -15.406 1 98.69 290 TRP A C 1
ATOM 2295 O O . TRP A 1 290 ? 1.473 -11.57 -14.898 1 98.69 290 TRP A O 1
ATOM 2305 N N . MET A 1 291 ? 1.152 -13.781 -15.023 1 98.25 291 MET A N 1
ATOM 2306 C CA . MET A 1 291 ? 2.219 -14.266 -14.148 1 98.25 291 MET A CA 1
ATOM 2307 C C . MET A 1 291 ? 2.01 -13.789 -12.719 1 98.25 291 MET A C 1
ATOM 2309 O O . MET A 1 291 ? 2.975 -13.484 -12.016 1 98.25 291 MET A O 1
ATOM 2313 N N . GLU A 1 292 ? 0.804 -13.617 -12.336 1 98.56 292 GLU A N 1
ATOM 2314 C CA . GLU A 1 292 ? 0.417 -13.445 -10.938 1 98.56 292 GLU A CA 1
ATOM 2315 C C . GLU A 1 292 ? 0.158 -14.789 -10.266 1 98.56 292 GLU A C 1
ATOM 2317 O O . GLU A 1 292 ? -0.613 -15.609 -10.781 1 98.56 292 GLU A O 1
ATOM 2322 N N . SER A 1 293 ? 0.863 -15 -9.094 1 98.62 293 SER A N 1
ATOM 2323 C CA . SER A 1 293 ? 0.331 -16.109 -8.312 1 98.62 293 SER A CA 1
ATOM 2324 C C . SER A 1 293 ? -1.175 -15.984 -8.117 1 98.62 293 SER A C 1
ATOM 2326 O O . SER A 1 293 ? -1.69 -14.875 -7.965 1 98.62 293 SER A O 1
ATOM 2328 N N . LEU A 1 294 ? -1.843 -17.094 -8.172 1 98.5 294 LEU A N 1
ATOM 2329 C CA . LEU A 1 294 ? -3.281 -17.047 -7.934 1 98.5 294 LEU A CA 1
ATOM 2330 C C . LEU A 1 294 ? -3.58 -16.719 -6.477 1 98.5 294 LEU A C 1
ATOM 2332 O O . LEU A 1 294 ? -2.703 -16.234 -5.754 1 98.5 294 LEU A O 1
ATOM 2336 N N . ASP A 1 295 ? -4.848 -16.703 -6.051 1 97.62 295 ASP A N 1
ATOM 2337 C CA . ASP A 1 295 ? -5.27 -16.266 -4.723 1 97.62 295 ASP A CA 1
ATOM 2338 C C . ASP A 1 295 ? -4.789 -17.234 -3.645 1 97.62 295 ASP A C 1
ATOM 2340 O O . ASP A 1 295 ? -5.523 -18.141 -3.246 1 97.62 295 ASP A O 1
ATOM 2344 N N . HIS A 1 296 ? -3.6 -16.969 -3.127 1 97.62 296 HIS A N 1
ATOM 2345 C CA . HIS A 1 296 ? -2.99 -17.875 -2.162 1 97.62 296 HIS A CA 1
ATOM 2346 C C . HIS A 1 296 ? -3.521 -17.625 -0.755 1 97.62 296 HIS A C 1
ATOM 2348 O O . HIS A 1 296 ? -3.141 -18.312 0.19 1 97.62 296 HIS A O 1
ATOM 2354 N N . VAL A 1 297 ? -4.359 -16.594 -0.604 1 96.44 297 VAL A N 1
ATOM 2355 C CA . VAL A 1 297 ? -4.965 -16.297 0.691 1 96.44 297 VAL A CA 1
ATOM 2356 C C . VAL A 1 297 ? -6.16 -17.219 0.921 1 96.44 297 VAL A C 1
ATOM 2358 O O . VAL A 1 297 ? -6.34 -17.75 2.021 1 96.44 297 VAL A O 1
ATOM 2361 N N . HIS A 1 298 ? -6.961 -17.5 -0.138 1 97.12 298 HIS A N 1
ATOM 2362 C CA . HIS A 1 298 ? -8.227 -18.188 0.074 1 97.12 298 HIS A CA 1
ATOM 2363 C C . HIS A 1 298 ? -8.234 -19.547 -0.603 1 97.12 298 HIS A C 1
ATOM 2365 O O . HIS A 1 298 ? -9.156 -20.344 -0.404 1 97.12 298 HIS A O 1
ATOM 2371 N N . GLN A 1 299 ? -7.203 -19.844 -1.401 1 97.88 299 GLN A N 1
ATOM 2372 C CA . GLN A 1 299 ? -7.156 -21.094 -2.141 1 97.88 299 GLN A CA 1
ATOM 2373 C C . GLN A 1 299 ? -5.758 -21.703 -2.088 1 97.88 299 GLN A C 1
ATOM 2375 O O . GLN A 1 299 ? -4.77 -21 -1.907 1 97.88 299 GLN A O 1
ATOM 2380 N N . LYS A 1 300 ? -5.699 -23.062 -2.227 1 98.12 300 LYS A N 1
ATOM 2381 C CA . LYS A 1 300 ? -4.43 -23.781 -2.18 1 98.12 300 LYS A CA 1
ATOM 2382 C C . LYS A 1 300 ? -3.746 -23.781 -3.545 1 98.12 300 LYS A C 1
ATOM 2384 O O . LYS A 1 300 ? -3.623 -24.828 -4.18 1 98.12 300 LYS A O 1
ATOM 2389 N N . VAL A 1 301 ? -3.201 -22.766 -3.945 1 98.75 301 VAL A N 1
ATOM 2390 C CA . VAL A 1 301 ? -2.689 -22.578 -5.301 1 98.75 301 VAL A CA 1
ATOM 2391 C C . VAL A 1 301 ? -1.171 -22.75 -5.305 1 98.75 301 VAL A C 1
ATOM 2393 O O . VAL A 1 301 ? -0.513 -22.469 -6.309 1 98.75 301 VAL A O 1
ATOM 2396 N N . TRP A 1 302 ? -0.57 -23.094 -4.25 1 98.69 302 TRP A N 1
ATOM 2397 C CA . TRP A 1 302 ? 0.863 -23.344 -4.117 1 98.69 302 TRP A CA 1
ATOM 2398 C C . TRP A 1 302 ? 1.146 -24.344 -3.008 1 98.69 302 TRP A C 1
ATOM 2400 O O . TRP A 1 302 ? 0.289 -24.594 -2.158 1 98.69 302 TRP A O 1
ATOM 2410 N N . VAL A 1 303 ? 2.295 -24.953 -3.037 1 98.62 303 VAL A N 1
ATOM 2411 C CA . VAL A 1 303 ? 2.812 -25.781 -1.96 1 98.62 303 VAL A CA 1
ATOM 2412 C C . VAL A 1 303 ? 4.324 -25.609 -1.848 1 98.62 303 VAL A C 1
ATOM 2414 O O . VAL A 1 303 ? 4.98 -25.203 -2.807 1 98.62 303 VAL A O 1
ATOM 2417 N N . ASN A 1 304 ? 4.832 -25.844 -0.747 1 98.31 304 ASN A N 1
ATOM 2418 C CA . ASN A 1 304 ? 6.273 -25.922 -0.546 1 98.31 304 ASN A CA 1
ATOM 2419 C C . ASN A 1 304 ? 6.676 -27.188 0.197 1 98.31 304 ASN A C 1
ATOM 2421 O O . ASN A 1 304 ? 5.832 -28.047 0.476 1 98.31 304 ASN A O 1
ATOM 2425 N N . ASN A 1 305 ? 7.914 -27.375 0.47 1 96.81 305 ASN A N 1
ATOM 2426 C CA . ASN A 1 305 ? 8.492 -28.609 0.991 1 96.81 305 ASN A CA 1
ATOM 2427 C C . ASN A 1 305 ? 7.848 -29.016 2.316 1 96.81 305 ASN A C 1
ATOM 2429 O O . ASN A 1 305 ? 7.82 -30.203 2.666 1 96.81 305 ASN A O 1
ATOM 2433 N N . SER A 1 306 ? 7.289 -28.109 3.078 1 96.75 306 SER A N 1
ATOM 2434 C CA . SER A 1 306 ? 6.742 -28.406 4.398 1 96.75 306 SER A CA 1
ATOM 2435 C C . SER A 1 306 ? 5.258 -28.766 4.316 1 96.75 306 SER A C 1
ATOM 2437 O O . SER A 1 306 ? 4.668 -29.219 5.297 1 96.75 306 SER A O 1
ATOM 2439 N N . MET A 1 307 ? 4.691 -28.672 3.176 1 97.25 307 MET A N 1
ATOM 2440 C CA . MET A 1 307 ? 3.238 -28.766 3.057 1 97.25 307 MET A CA 1
ATOM 2441 C C . MET A 1 307 ? 2.83 -30.062 2.377 1 97.25 307 MET A C 1
ATOM 2443 O O . MET A 1 307 ? 1.64 -30.344 2.232 1 97.25 307 MET A O 1
ATOM 2447 N N . VAL A 1 308 ? 3.783 -30.859 1.982 1 98.06 308 VAL A N 1
ATOM 2448 C CA . VAL A 1 308 ? 3.455 -31.969 1.076 1 98.06 308 VAL A CA 1
ATOM 2449 C C . VAL A 1 308 ? 3.715 -33.312 1.767 1 98.06 308 VAL A C 1
ATOM 2451 O O . VAL A 1 308 ? 4.441 -33.375 2.762 1 98.06 308 VAL A O 1
ATOM 2454 N N . THR A 1 309 ? 3.057 -34.281 1.224 1 98.12 309 THR A N 1
ATOM 2455 C CA . THR A 1 309 ? 3.369 -35.656 1.539 1 98.12 309 THR A CA 1
ATOM 2456 C C . THR A 1 309 ? 4.289 -36.281 0.481 1 98.12 309 THR A C 1
ATOM 2458 O O . THR A 1 309 ? 3.99 -36.219 -0.713 1 98.12 309 THR A O 1
ATOM 2461 N N . TYR A 1 310 ? 5.332 -36.812 0.95 1 98 310 TYR A N 1
ATOM 2462 C CA . TYR A 1 310 ? 6.305 -37.438 0.043 1 98 310 TYR A CA 1
ATOM 2463 C C . TYR A 1 310 ? 5.98 -38.906 -0.21 1 98 310 TYR A C 1
ATOM 2465 O O . TYR A 1 310 ? 5.383 -39.562 0.639 1 98 310 TYR A O 1
ATOM 2473 N N . GLU A 1 311 ? 6.426 -39.344 -1.396 1 97.44 311 GLU A N 1
ATOM 2474 C CA . GLU A 1 311 ? 6.375 -40.75 -1.701 1 97.44 311 GLU A CA 1
ATOM 2475 C C . GLU A 1 311 ? 7.395 -41.531 -0.872 1 97.44 311 GLU A C 1
ATOM 2477 O O . GLU A 1 311 ? 8.336 -40.969 -0.329 1 97.44 311 GLU A O 1
ATOM 2482 N N . PRO A 1 312 ? 7.195 -42.844 -0.824 1 97.31 312 PRO A N 1
ATOM 2483 C CA . PRO A 1 312 ? 8.117 -43.625 -0.015 1 97.31 312 PRO A CA 1
ATOM 2484 C C . PRO A 1 312 ? 9.57 -43.469 -0.458 1 97.31 312 PRO A C 1
ATOM 2486 O O . PRO A 1 312 ? 10.484 -43.562 0.369 1 97.31 312 PRO A O 1
ATOM 2489 N N . ASP A 1 313 ? 9.797 -43.281 -1.67 1 97.38 313 ASP A N 1
ATOM 2490 C CA . ASP A 1 313 ? 11.164 -43.156 -2.18 1 97.38 313 ASP A CA 1
ATOM 2491 C C . ASP A 1 313 ? 11.695 -41.75 -2.033 1 97.38 313 ASP A C 1
ATOM 2493 O O . ASP A 1 313 ? 12.773 -41.438 -2.533 1 97.38 313 ASP A O 1
ATOM 2497 N N . GLY A 1 314 ? 10.906 -40.844 -1.486 1 96.56 314 GLY A N 1
ATOM 2498 C CA . GLY A 1 314 ? 11.336 -39.469 -1.235 1 96.56 314 GLY A CA 1
ATOM 2499 C C . GLY A 1 314 ? 10.938 -38.5 -2.334 1 96.56 314 GLY A C 1
ATOM 2500 O O . GLY A 1 314 ? 11.109 -37.312 -2.197 1 96.56 314 GLY A O 1
ATOM 2501 N N . SER A 1 315 ? 10.414 -39.031 -3.385 1 97.88 315 SER A N 1
ATOM 2502 C CA . SER A 1 315 ? 9.93 -38.188 -4.461 1 97.88 315 SER A CA 1
ATOM 2503 C C . SER A 1 315 ? 8.602 -37.531 -4.094 1 97.88 315 SER A C 1
ATOM 2505 O O . SER A 1 315 ? 8.016 -37.844 -3.051 1 97.88 315 SER A O 1
ATOM 2507 N N . VAL A 1 316 ? 8.172 -36.562 -4.922 1 98.5 316 VAL A N 1
ATOM 2508 C CA . VAL A 1 316 ? 6.902 -35.875 -4.676 1 98.5 316 VAL A CA 1
ATOM 2509 C C . VAL A 1 316 ? 6.055 -35.906 -5.945 1 98.5 316 VAL A C 1
ATOM 2511 O O . VAL A 1 316 ? 6.59 -35.844 -7.055 1 98.5 316 VAL A O 1
ATOM 2514 N N . VAL A 1 317 ? 4.809 -36.062 -5.773 1 98.69 317 VAL A N 1
ATOM 2515 C CA . VAL A 1 317 ? 3.828 -36 -6.855 1 98.69 317 VAL A CA 1
ATOM 2516 C C . VAL A 1 317 ? 2.818 -34.875 -6.578 1 98.69 317 VAL A C 1
ATOM 2518 O O . VAL A 1 317 ? 2.096 -34.938 -5.582 1 98.69 317 VAL A O 1
ATOM 2521 N N . LEU A 1 318 ? 2.781 -33.875 -7.414 1 98.81 318 LEU A N 1
ATOM 2522 C CA . LEU A 1 318 ? 1.819 -32.781 -7.328 1 98.81 318 LEU A CA 1
ATOM 2523 C C . LEU A 1 318 ? 0.77 -32.906 -8.43 1 98.81 318 LEU A C 1
ATOM 2525 O O . LEU A 1 318 ? 1.091 -33.25 -9.562 1 98.81 318 LEU A O 1
ATOM 2529 N N . VAL A 1 319 ? -0.469 -32.625 -8.086 1 98.81 319 VAL A N 1
ATOM 2530 C CA . VAL A 1 319 ? -1.576 -32.719 -9.031 1 98.81 319 VAL A CA 1
ATOM 2531 C C . VAL A 1 319 ? -2.312 -31.375 -9.078 1 98.81 319 VAL A C 1
ATOM 2533 O O . VAL A 1 319 ? -3.031 -31.031 -8.141 1 98.81 319 VAL A O 1
ATOM 2536 N N . CYS A 1 320 ? -2.158 -30.641 -10.141 1 98.81 320 CYS A N 1
ATOM 2537 C CA . CYS A 1 320 ? -2.83 -29.375 -10.336 1 98.81 320 CYS A CA 1
ATOM 2538 C C . CYS A 1 320 ? -4.145 -29.547 -11.086 1 98.81 320 CYS A C 1
ATOM 2540 O O . CYS A 1 320 ? -4.152 -29.953 -12.25 1 98.81 320 CYS A O 1
ATOM 2542 N N . ALA A 1 321 ? -5.191 -29.266 -10.43 1 98.44 321 ALA A N 1
ATOM 2543 C CA . ALA A 1 321 ? -6.504 -29.547 -11.008 1 98.44 321 ALA A CA 1
ATOM 2544 C C . ALA A 1 321 ? -7.582 -28.672 -10.367 1 98.44 321 ALA A C 1
ATOM 2546 O O . ALA A 1 321 ? -7.34 -28.031 -9.344 1 98.44 321 ALA A O 1
ATOM 2547 N N . GLU A 1 322 ? -8.703 -28.641 -10.984 1 96.56 322 GLU A N 1
ATOM 2548 C CA . GLU A 1 322 ? -9.828 -27.844 -10.492 1 96.56 322 GLU A CA 1
ATOM 2549 C C . GLU A 1 322 ? -10.336 -28.375 -9.156 1 96.56 322 GLU A C 1
ATOM 2551 O O . GLU A 1 322 ? -10.758 -27.609 -8.289 1 96.56 322 GLU A O 1
ATOM 2556 N N . LYS A 1 323 ? -10.328 -29.656 -9.016 1 95.88 323 LYS A N 1
ATOM 2557 C CA . LYS A 1 323 ? -10.766 -30.328 -7.789 1 95.88 323 LYS A CA 1
ATOM 2558 C C . LYS A 1 323 ? -9.711 -31.312 -7.301 1 95.88 323 LYS A C 1
ATOM 2560 O O . LYS A 1 323 ? -8.922 -31.828 -8.094 1 95.88 323 LYS A O 1
ATOM 2565 N N . ASN A 1 324 ? -9.742 -31.516 -6.035 1 96.44 324 ASN A N 1
ATOM 2566 C CA . ASN A 1 324 ? -8.859 -32.531 -5.473 1 96.44 324 ASN A CA 1
ATOM 2567 C C . ASN A 1 324 ? -9.227 -33.938 -5.953 1 96.44 324 ASN A C 1
ATOM 2569 O O . ASN A 1 324 ? -10.289 -34.438 -5.609 1 96.44 324 ASN A O 1
ATOM 2573 N N . PRO A 1 325 ? -8.391 -34.562 -6.703 1 95.19 325 PRO A N 1
ATOM 2574 C CA . PRO A 1 325 ? -8.75 -35.875 -7.254 1 95.19 325 PRO A CA 1
ATOM 2575 C C . PRO A 1 325 ? -8.562 -37 -6.25 1 95.19 325 PRO A C 1
ATOM 2577 O O . PRO A 1 325 ? -8.961 -38.125 -6.516 1 95.19 325 PRO A O 1
ATOM 2580 N N . GLY A 1 326 ? -7.883 -36.719 -5.172 1 94 326 GLY A N 1
ATOM 2581 C CA . GLY A 1 326 ? -7.77 -37.719 -4.129 1 94 326 GLY A CA 1
ATOM 2582 C C . GLY A 1 326 ? -6.445 -38.469 -4.156 1 94 326 GLY A C 1
ATOM 2583 O O . GLY A 1 326 ? -6.258 -39.438 -3.424 1 94 326 GLY A O 1
ATOM 2584 N N . PHE A 1 327 ? -5.648 -38.094 -5.043 1 93.38 327 PHE A N 1
ATOM 2585 C CA . PHE A 1 327 ? -4.305 -38.656 -5.047 1 93.38 327 PHE A CA 1
ATOM 2586 C C . PHE A 1 327 ? -3.256 -37.562 -5.227 1 93.38 327 PHE A C 1
ATOM 2588 O O . PHE A 1 327 ? -3.557 -36.5 -5.723 1 93.38 327 PHE A O 1
ATOM 2595 N N . GLY A 1 328 ? -1.964 -37.906 -4.762 1 95.56 328 GLY A N 1
ATOM 2596 C CA . GLY A 1 328 ? -0.9 -36.906 -4.801 1 95.56 328 GLY A CA 1
ATOM 2597 C C . GLY A 1 328 ? -1.182 -35.688 -3.936 1 95.56 328 GLY A C 1
ATOM 2598 O O . GLY A 1 328 ? -2.039 -35.75 -3.051 1 95.56 328 GLY A O 1
ATOM 2599 N N . ASN A 1 329 ? -0.355 -34.688 -4.102 1 98.62 329 ASN A N 1
ATOM 2600 C CA . ASN A 1 329 ? -0.566 -33.406 -3.443 1 98.62 329 ASN A CA 1
ATOM 2601 C C . ASN A 1 329 ? -1.306 -32.438 -4.352 1 98.62 329 ASN A C 1
ATOM 2603 O O . ASN A 1 329 ? -0.75 -31.953 -5.344 1 98.62 329 ASN A O 1
ATOM 2607 N N . TRP A 1 330 ? -2.496 -32.156 -3.992 1 98.62 330 TRP A N 1
ATOM 2608 C CA . TRP A 1 330 ? -3.373 -31.359 -4.836 1 98.62 330 TRP A CA 1
ATOM 2609 C C . TRP A 1 330 ? -2.996 -29.891 -4.758 1 98.62 330 TRP A C 1
ATOM 2611 O O . TRP A 1 330 ? -2.721 -29.359 -3.674 1 98.62 330 TRP A O 1
ATOM 2621 N N . VAL A 1 331 ? -2.918 -29.219 -5.852 1 98.81 331 VAL A N 1
ATOM 2622 C CA . VAL A 1 331 ? -2.762 -27.781 -6.012 1 98.81 331 VAL A CA 1
ATOM 2623 C C . VAL A 1 331 ? -3.908 -27.219 -6.855 1 98.81 331 VAL A C 1
ATOM 2625 O O . VAL A 1 331 ? -4.117 -27.656 -7.992 1 98.81 331 VAL A O 1
ATOM 2628 N N . ASP A 1 332 ? -4.625 -26.25 -6.367 1 98.62 332 ASP A N 1
ATOM 2629 C CA . ASP A 1 332 ? -5.828 -25.688 -6.969 1 98.62 332 ASP A CA 1
ATOM 2630 C C . ASP A 1 332 ? -5.48 -24.781 -8.148 1 98.62 332 ASP A C 1
ATOM 2632 O O . ASP A 1 332 ? -4.609 -23.922 -8.047 1 98.62 332 ASP A O 1
ATOM 2636 N N . ILE A 1 333 ? -6.129 -25.062 -9.297 1 98.56 333 ILE A N 1
ATOM 2637 C CA . ILE A 1 333 ? -5.895 -24.172 -10.43 1 98.56 333 ILE A CA 1
ATOM 2638 C C . ILE A 1 333 ? -6.934 -23.047 -10.438 1 98.56 333 ILE A C 1
ATOM 2640 O O . ILE A 1 333 ? -6.984 -22.25 -11.375 1 98.56 333 ILE A O 1
ATOM 2644 N N . ALA A 1 334 ? -7.805 -23.016 -9.461 1 97.75 334 ALA A N 1
ATOM 2645 C CA . ALA A 1 334 ? -8.695 -21.922 -9.086 1 97.75 334 ALA A CA 1
ATOM 2646 C C . ALA A 1 334 ? -9.453 -21.391 -10.297 1 97.75 334 ALA A C 1
ATOM 2648 O O . ALA A 1 334 ? -9.5 -20.188 -10.523 1 97.75 334 ALA A O 1
ATOM 2649 N N . GLY A 1 335 ? -9.938 -22.312 -11.07 1 95.69 335 GLY A N 1
ATOM 2650 C CA . GLY A 1 335 ? -10.805 -21.953 -12.18 1 95.69 335 GLY A CA 1
ATOM 2651 C C . GLY A 1 335 ? -10.047 -21.625 -13.453 1 95.69 335 GLY A C 1
ATOM 2652 O O . GLY A 1 335 ? -10.648 -21.312 -14.484 1 95.69 335 GLY A O 1
ATOM 2653 N N . HIS A 1 336 ? -8.703 -21.734 -13.508 1 98 336 HIS A N 1
ATOM 2654 C CA . HIS A 1 336 ? -7.879 -21.406 -14.672 1 98 336 HIS A CA 1
ATOM 2655 C C . HIS A 1 336 ? -7.426 -22.672 -15.391 1 98 336 HIS A C 1
ATOM 2657 O O . HIS A 1 336 ? -6.496 -23.344 -14.938 1 98 336 HIS A O 1
ATOM 2663 N N . LEU A 1 337 ? -7.98 -22.922 -16.5 1 97.38 337 LEU A N 1
ATOM 2664 C CA . LEU A 1 337 ? -7.598 -24.125 -17.25 1 97.38 337 LEU A CA 1
ATOM 2665 C C . LEU A 1 337 ? -6.301 -23.891 -18.016 1 97.38 337 LEU A C 1
ATOM 2667 O O . LEU A 1 337 ? -5.734 -24.828 -18.578 1 97.38 337 LEU A O 1
ATOM 2671 N N . SER A 1 338 ? -5.867 -22.703 -18.078 1 98.06 338 SER A N 1
ATOM 2672 C CA . SER A 1 338 ? -4.559 -22.359 -18.625 1 98.06 338 SER A CA 1
ATOM 2673 C C . SER A 1 338 ? -3.916 -21.203 -17.859 1 98.06 338 SER A C 1
ATOM 2675 O O . SER A 1 338 ? -4.609 -20.422 -17.203 1 98.06 338 SER A O 1
ATOM 2677 N N . GLY A 1 339 ? -2.639 -21.078 -17.953 1 98.5 339 GLY A N 1
ATOM 2678 C CA . GLY A 1 339 ? -1.843 -20.062 -17.281 1 98.5 339 GLY A CA 1
ATOM 2679 C C . GLY A 1 339 ? -0.39 -20.469 -17.094 1 98.5 339 GLY A C 1
ATOM 2680 O O . GLY A 1 339 ? 0.069 -21.438 -17.719 1 98.5 339 GLY A O 1
ATOM 2681 N N . THR A 1 340 ? 0.286 -19.688 -16.359 1 98.81 340 THR A N 1
ATOM 2682 C CA . THR A 1 340 ? 1.691 -19.984 -16.109 1 98.81 340 THR A CA 1
ATOM 2683 C C . THR A 1 340 ? 1.869 -20.656 -14.75 1 98.81 340 THR A C 1
ATOM 2685 O O . THR A 1 340 ? 0.895 -20.859 -14.023 1 98.81 340 THR A O 1
ATOM 2688 N N . GLY A 1 341 ? 3.037 -21.125 -14.461 1 98.81 341 GLY A N 1
ATOM 2689 C CA . GLY A 1 341 ? 3.461 -21.641 -13.18 1 98.81 341 GLY A CA 1
ATOM 2690 C C . GLY A 1 341 ? 4.965 -21.625 -12.984 1 98.81 341 GLY A C 1
ATOM 2691 O O . GLY A 1 341 ? 5.711 -21.312 -13.922 1 98.81 341 GLY A O 1
ATOM 2692 N N . LEU A 1 342 ? 5.336 -21.875 -11.766 1 98.75 342 LEU A N 1
ATOM 2693 C CA . LEU A 1 342 ? 6.762 -21.781 -11.469 1 98.75 342 LEU A CA 1
ATOM 2694 C C . LEU A 1 342 ? 7.145 -22.766 -10.367 1 98.75 342 LEU A C 1
ATOM 2696 O O . LEU A 1 342 ? 6.488 -22.828 -9.328 1 98.75 342 LEU A O 1
ATOM 2700 N N . TRP A 1 343 ? 8.109 -23.609 -10.648 1 98.56 343 TRP A N 1
ATOM 2701 C CA . TRP A 1 343 ? 8.797 -24.422 -9.656 1 98.56 343 TRP A CA 1
ATOM 2702 C C . TRP A 1 343 ? 10.117 -23.766 -9.242 1 98.56 343 TRP A C 1
ATOM 2704 O O . TRP A 1 343 ? 10.867 -23.281 -10.086 1 98.56 343 TRP A O 1
ATOM 2714 N N . ARG A 1 344 ? 10.391 -23.688 -7.992 1 98.06 344 ARG A N 1
ATOM 2715 C CA . ARG A 1 344 ? 11.648 -23.141 -7.504 1 98.06 344 ARG A CA 1
ATOM 2716 C C . ARG A 1 344 ? 12.422 -24.188 -6.703 1 98.06 344 ARG A C 1
ATOM 2718 O O . ARG A 1 344 ? 11.867 -24.828 -5.805 1 98.06 344 ARG A O 1
ATOM 2725 N N . TRP A 1 345 ? 13.719 -24.406 -7.062 1 97.69 345 TRP A N 1
ATOM 2726 C CA . TRP A 1 345 ? 14.719 -25 -6.18 1 97.69 345 TRP A CA 1
ATOM 2727 C C . TRP A 1 345 ? 15.578 -23.938 -5.523 1 97.69 345 TRP A C 1
ATOM 2729 O O . TRP A 1 345 ? 16.266 -23.188 -6.207 1 97.69 345 TRP A O 1
ATOM 2739 N N . ILE A 1 346 ? 15.555 -23.812 -4.242 1 95.38 346 ILE A N 1
ATOM 2740 C CA . ILE A 1 346 ? 16.359 -22.828 -3.535 1 95.38 346 ILE A CA 1
ATOM 2741 C C . ILE A 1 346 ? 17.609 -23.5 -2.957 1 95.38 346 ILE A C 1
ATOM 2743 O O . ILE A 1 346 ? 17.5 -24.359 -2.086 1 95.38 346 ILE A O 1
ATOM 2747 N N . ASN A 1 347 ? 18.734 -23.094 -3.43 1 93.62 347 ASN A N 1
ATOM 2748 C CA . ASN A 1 347 ? 20.016 -23.641 -2.996 1 93.62 347 ASN A CA 1
ATOM 2749 C C . ASN A 1 347 ? 20.094 -25.141 -3.188 1 93.62 347 ASN A C 1
ATOM 2751 O O . ASN A 1 347 ? 20.469 -25.875 -2.268 1 93.62 347 ASN A O 1
ATOM 2755 N N . ALA A 1 348 ? 19.703 -25.594 -4.309 1 95.94 348 ALA A N 1
ATOM 2756 C CA . ALA A 1 348 ? 19.75 -27.016 -4.59 1 95.94 348 ALA A CA 1
ATOM 2757 C C . ALA A 1 348 ? 21.141 -27.438 -5.062 1 95.94 348 ALA A C 1
ATOM 2759 O O . ALA A 1 348 ? 21.812 -26.688 -5.789 1 95.94 348 ALA A O 1
ATOM 2760 N N . THR A 1 349 ? 21.547 -28.625 -4.684 1 95.38 349 THR A N 1
ATOM 2761 C CA . THR A 1 349 ? 22.844 -29.156 -5.086 1 95.38 349 THR A CA 1
ATOM 2762 C C . THR A 1 349 ? 22.844 -29.547 -6.562 1 95.38 349 THR A C 1
ATOM 2764 O O . THR A 1 349 ? 23.891 -29.531 -7.215 1 95.38 349 THR A O 1
ATOM 2767 N N . GLN A 1 350 ? 21.719 -29.906 -6.965 1 93.94 350 GLN A N 1
ATOM 2768 C CA . GLN A 1 350 ? 21.469 -30.234 -8.359 1 93.94 350 GLN A CA 1
ATOM 2769 C C . GLN A 1 350 ? 20.094 -29.75 -8.812 1 93.94 350 GLN A C 1
ATOM 2771 O O . GLN A 1 350 ? 19.125 -29.844 -8.062 1 93.94 350 GLN A O 1
ATOM 2776 N N . ASN A 1 351 ? 20.141 -29.219 -9.984 1 91.44 351 ASN A N 1
ATOM 2777 C CA . ASN A 1 351 ? 18.859 -28.797 -10.516 1 91.44 351 ASN A CA 1
ATOM 2778 C C . ASN A 1 351 ? 18.188 -29.891 -11.32 1 91.44 351 ASN A C 1
ATOM 2780 O O . ASN A 1 351 ? 18.578 -30.172 -12.453 1 91.44 351 ASN A O 1
ATOM 2784 N N . VAL A 1 352 ? 17.25 -30.516 -10.727 1 95.5 352 VAL A N 1
ATOM 2785 C CA . VAL A 1 352 ? 16.469 -31.562 -11.375 1 95.5 352 VAL A CA 1
ATOM 2786 C C . VAL A 1 352 ? 15.219 -30.953 -12.016 1 95.5 352 VAL A C 1
ATOM 2788 O O . VAL A 1 352 ? 14.469 -30.234 -11.352 1 95.5 352 VAL A O 1
ATOM 2791 N N . VAL A 1 353 ? 15.047 -31.156 -13.281 1 97.38 353 VAL A N 1
ATOM 2792 C CA . VAL A 1 353 ? 13.82 -30.703 -13.93 1 97.38 353 VAL A CA 1
ATOM 2793 C C . VAL A 1 353 ? 12.695 -31.703 -13.68 1 97.38 353 VAL A C 1
ATOM 2795 O O . VAL A 1 353 ? 12.773 -32.844 -14.125 1 97.38 353 VAL A O 1
ATOM 2798 N N . PRO A 1 354 ? 11.688 -31.281 -13.008 1 97.88 354 PRO A N 1
ATOM 2799 C CA . PRO A 1 354 ? 10.57 -32.219 -12.797 1 97.88 354 PRO A CA 1
ATOM 2800 C C . PRO A 1 354 ? 9.914 -32.656 -14.102 1 97.88 354 PRO A C 1
ATOM 2802 O O . PRO A 1 354 ? 10.062 -32 -15.125 1 97.88 354 PRO A O 1
ATOM 2805 N N . THR A 1 355 ? 9.234 -33.781 -14.023 1 97.88 355 THR A N 1
ATOM 2806 C CA . THR A 1 355 ? 8.492 -34.281 -15.188 1 97.88 355 THR A CA 1
ATOM 2807 C C . THR A 1 355 ? 7.027 -33.844 -15.109 1 97.88 355 THR A C 1
ATOM 2809 O O . THR A 1 355 ? 6.445 -33.812 -14.023 1 97.88 355 THR A O 1
ATOM 2812 N N . MET A 1 356 ? 6.484 -33.594 -16.297 1 98.25 356 MET A N 1
ATOM 2813 C CA . MET A 1 356 ? 5.09 -33.156 -16.375 1 98.25 356 MET A CA 1
ATOM 2814 C C . MET A 1 356 ? 4.297 -34.062 -17.297 1 98.25 356 MET A C 1
ATOM 2816 O O . MET A 1 356 ? 4.805 -34.5 -18.328 1 98.25 356 MET A O 1
ATOM 2820 N N . ARG A 1 357 ? 3.096 -34.375 -16.938 1 98.12 357 ARG A N 1
ATOM 2821 C CA . ARG A 1 357 ? 2.156 -35.031 -17.844 1 98.12 357 ARG A CA 1
ATOM 2822 C C . ARG A 1 357 ? 0.727 -34.594 -17.578 1 98.12 357 ARG A C 1
ATOM 2824 O O . ARG A 1 357 ? 0.388 -34.219 -16.453 1 98.12 357 ARG A O 1
ATOM 2831 N N . VAL A 1 358 ? -0.065 -34.594 -18.578 1 98.62 358 VAL A N 1
ATOM 2832 C CA . VAL A 1 358 ? -1.491 -34.312 -18.469 1 98.62 358 VAL A CA 1
ATOM 2833 C C . VAL A 1 358 ? -2.279 -35.594 -18.391 1 98.62 358 VAL A C 1
ATOM 2835 O O . VAL A 1 358 ? -2.041 -36.531 -19.156 1 98.62 358 VAL A O 1
ATOM 2838 N N . VAL A 1 359 ? -3.197 -35.688 -17.453 1 98.06 359 VAL A N 1
ATOM 2839 C CA . VAL A 1 359 ? -4.012 -36.875 -17.312 1 98.06 359 VAL A CA 1
ATOM 2840 C C . VAL A 1 359 ? -5.492 -36.5 -17.297 1 98.06 359 VAL A C 1
ATOM 2842 O O . VAL A 1 359 ? -5.852 -35.375 -16.922 1 98.06 359 VAL A O 1
ATOM 2845 N N . LYS A 1 360 ? -6.336 -37.438 -17.656 1 97.25 360 LYS A N 1
ATOM 2846 C CA . LYS A 1 360 ? -7.781 -37.281 -17.516 1 97.25 360 LYS A CA 1
ATOM 2847 C C . LYS A 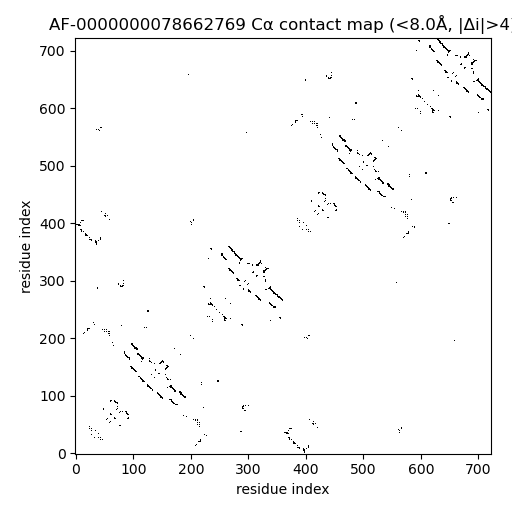1 360 ? -8.25 -37.75 -16.141 1 97.25 360 LYS A C 1
ATOM 2849 O O . LYS A 1 360 ? -7.793 -38.781 -15.656 1 97.25 360 LYS A O 1
ATOM 2854 N N . LEU A 1 361 ? -9.039 -36.938 -15.516 1 94.19 361 LEU A N 1
ATOM 2855 C CA . LEU A 1 361 ? -9.555 -37.312 -14.203 1 94.19 361 LEU A CA 1
ATOM 2856 C C . LEU A 1 361 ? -10.891 -38.031 -14.32 1 94.19 361 LEU A C 1
ATOM 2858 O O . LEU A 1 361 ? -11.656 -37.781 -15.258 1 94.19 361 LEU A O 1
ATOM 2862 N N . MET B 1 1 ? -23.141 -14.625 -20.047 1 52.25 1 MET B N 1
ATOM 2863 C CA . MET B 1 1 ? -22.25 -13.477 -20.172 1 52.25 1 MET B CA 1
ATOM 2864 C C . MET B 1 1 ? -21.203 -13.484 -19.062 1 52.25 1 MET B C 1
ATOM 2866 O O . MET B 1 1 ? -20.281 -12.664 -19.078 1 52.25 1 MET B O 1
ATOM 2870 N N . ASN B 1 2 ? -21.344 -14.453 -18.125 1 76.56 2 ASN B N 1
ATOM 2871 C CA . ASN B 1 2 ? -20.547 -14.648 -16.906 1 76.56 2 ASN B CA 1
ATOM 2872 C C . ASN B 1 2 ? -19.672 -15.883 -17.016 1 76.56 2 ASN B C 1
ATOM 2874 O O . ASN B 1 2 ? -19.094 -16.312 -16.016 1 76.56 2 ASN B O 1
ATOM 2878 N N . ASP B 1 3 ? -19.734 -16.375 -18.281 1 91.19 3 ASP B N 1
ATOM 2879 C CA . ASP B 1 3 ? -18.844 -17.516 -18.484 1 91.19 3 ASP B CA 1
ATOM 2880 C C . ASP B 1 3 ? -17.375 -17.078 -18.516 1 91.19 3 ASP B C 1
ATOM 2882 O O . ASP B 1 3 ? -16.969 -16.375 -19.422 1 91.19 3 ASP B O 1
ATOM 2886 N N . PRO B 1 4 ? -16.609 -17.531 -17.578 1 94.75 4 PRO B N 1
ATOM 2887 C CA . PRO B 1 4 ? -15.219 -17.078 -17.5 1 94.75 4 PRO B CA 1
ATOM 2888 C C . PRO B 1 4 ? -14.398 -17.5 -18.734 1 94.75 4 PRO B C 1
ATOM 2890 O O . PRO B 1 4 ? -13.336 -16.922 -18.984 1 94.75 4 PRO B O 1
ATOM 2893 N N . ARG B 1 5 ? -14.875 -18.438 -19.5 1 93.38 5 ARG B N 1
ATOM 2894 C CA . ARG B 1 5 ? -14.117 -18.984 -20.625 1 93.38 5 ARG B CA 1
ATOM 2895 C C . ARG B 1 5 ? -14.609 -18.406 -21.938 1 93.38 5 ARG B C 1
ATOM 2897 O O . ARG B 1 5 ? -14.039 -18.672 -23 1 93.38 5 ARG B O 1
ATOM 2904 N N . ALA B 1 6 ? -15.625 -17.656 -21.859 1 96.06 6 ALA B N 1
ATOM 2905 C CA . ALA B 1 6 ? -16.156 -17.031 -23.062 1 96.06 6 ALA B CA 1
ATOM 2906 C C . ALA B 1 6 ? -15.148 -16.047 -23.656 1 96.06 6 ALA B C 1
ATOM 2908 O O . ALA B 1 6 ? -14.469 -15.328 -22.938 1 96.06 6 ALA B O 1
ATOM 2909 N N . ASP B 1 7 ? -15.133 -16.031 -25.031 1 96.75 7 ASP B N 1
ATOM 2910 C CA . ASP B 1 7 ? -14.312 -15.031 -25.719 1 96.75 7 ASP B CA 1
ATOM 2911 C C . ASP B 1 7 ? -14.977 -13.664 -25.703 1 96.75 7 ASP B C 1
ATOM 2913 O O . ASP B 1 7 ? -16.125 -13.516 -26.141 1 96.75 7 ASP B O 1
ATOM 2917 N N . VAL B 1 8 ? -14.297 -12.625 -25.25 1 97.12 8 VAL B N 1
ATOM 2918 C CA . VAL B 1 8 ? -14.883 -11.297 -25.141 1 97.12 8 VAL B CA 1
ATOM 2919 C C . VAL B 1 8 ? -14.031 -10.289 -25.922 1 97.12 8 VAL B C 1
ATOM 2921 O O . VAL B 1 8 ? -14.219 -9.078 -25.797 1 97.12 8 VAL B O 1
ATOM 2924 N N . GLY B 1 9 ? -13.055 -10.789 -26.719 1 96.81 9 GLY B N 1
ATOM 2925 C CA . GLY B 1 9 ? -12.102 -9.867 -27.328 1 96.81 9 GLY B CA 1
ATOM 2926 C C . GLY B 1 9 ? -11.203 -9.195 -26.312 1 96.81 9 GLY B C 1
ATOM 2927 O O . GLY B 1 9 ? -11.031 -9.695 -25.188 1 96.81 9 GLY B O 1
ATOM 2928 N N . ASN B 1 10 ? -10.508 -8.195 -26.719 1 97.25 10 ASN B N 1
ATOM 2929 C CA . ASN B 1 10 ? -9.664 -7.492 -25.766 1 97.25 10 ASN B CA 1
ATOM 2930 C C . ASN B 1 10 ? -10.422 -6.359 -25.078 1 97.25 10 ASN B C 1
ATOM 2932 O O . ASN B 1 10 ? -11.305 -5.738 -25.688 1 97.25 10 ASN B O 1
ATOM 2936 N N . LEU B 1 11 ? -10.172 -6.113 -23.859 1 98.38 11 LEU B N 1
ATOM 2937 C CA . LEU B 1 11 ? -10.859 -5.125 -23.047 1 98.38 11 LEU B CA 1
ATOM 2938 C C . LEU B 1 11 ? -9.984 -3.898 -22.812 1 98.38 11 LEU B C 1
ATOM 2940 O O . LEU B 1 11 ? -10.109 -3.223 -21.797 1 98.38 11 LEU B O 1
ATOM 2944 N N . GLN B 1 12 ? -9.016 -3.631 -23.719 1 98.44 12 GLN B N 1
ATOM 2945 C CA . GLN B 1 12 ? -8.117 -2.49 -23.609 1 98.44 12 GLN B CA 1
ATOM 2946 C C . GLN B 1 12 ? -8.891 -1.183 -23.484 1 98.44 12 GLN B C 1
ATOM 2948 O O . GLN B 1 12 ? -8.461 -0.26 -22.797 1 98.44 12 GLN B O 1
ATOM 2953 N N . HIS B 1 13 ? -10.102 -1.101 -24.141 1 98.62 13 HIS B N 1
ATOM 2954 C CA . HIS B 1 13 ? -10.906 0.116 -24.109 1 98.62 13 HIS B CA 1
ATOM 2955 C C . HIS B 1 13 ? -11.367 0.437 -22.703 1 98.62 13 HIS B C 1
ATOM 2957 O O . HIS B 1 13 ? -11.547 1.606 -22.344 1 98.62 13 HIS B O 1
ATOM 2963 N N . VAL B 1 14 ? -11.586 -0.551 -21.828 1 98.81 14 VAL B N 1
ATOM 2964 C CA . VAL B 1 14 ? -12 -0.349 -20.453 1 98.81 14 VAL B CA 1
ATOM 2965 C C . VAL B 1 14 ? -10.883 0.347 -19.672 1 98.81 14 VAL B C 1
ATOM 2967 O O . VAL B 1 14 ? -11.141 1.288 -18.922 1 98.81 14 VAL B O 1
ATOM 2970 N N . TRP B 1 15 ? -9.633 -0.053 -19.859 1 98.94 15 TRP B N 1
ATOM 2971 C CA . TRP B 1 15 ? -8.484 0.577 -19.219 1 98.94 15 TRP B CA 1
ATOM 2972 C C . TRP B 1 15 ? -8.336 2.027 -19.656 1 98.94 15 TRP B C 1
ATOM 2974 O O . TRP B 1 15 ? -8.102 2.916 -18.844 1 98.94 15 TRP B O 1
ATOM 2984 N N . ARG B 1 16 ? -8.453 2.252 -20.938 1 98.81 16 ARG B N 1
ATOM 2985 C CA . ARG B 1 16 ? -8.344 3.602 -21.484 1 98.81 16 ARG B CA 1
ATOM 2986 C C . ARG B 1 16 ? -9.43 4.512 -20.906 1 98.81 16 ARG B C 1
ATOM 2988 O O . ARG B 1 16 ? -9.172 5.68 -20.609 1 98.81 16 ARG B O 1
ATOM 2995 N N . ARG B 1 17 ? -10.594 4 -20.797 1 98.88 17 ARG B N 1
ATOM 2996 C CA . ARG B 1 17 ? -11.688 4.77 -20.203 1 98.88 17 ARG B CA 1
ATOM 2997 C C . ARG B 1 17 ? -11.383 5.113 -18.75 1 98.88 17 ARG B C 1
ATOM 2999 O O . ARG B 1 17 ? -11.602 6.246 -18.312 1 98.88 17 ARG B O 1
ATOM 3006 N N . PHE B 1 18 ? -10.93 4.133 -18.016 1 98.94 18 PHE B N 1
ATOM 3007 C CA . PHE B 1 18 ? -10.531 4.391 -16.625 1 98.94 18 PHE B CA 1
ATOM 3008 C C . PHE B 1 18 ? -9.516 5.531 -16.562 1 98.94 18 PHE B C 1
ATOM 3010 O O . PHE B 1 18 ? -9.688 6.477 -15.797 1 98.94 18 PHE B O 1
ATOM 3017 N N . CYS B 1 19 ? -8.477 5.457 -17.391 1 98.94 19 CYS B N 1
ATOM 3018 C CA . CYS B 1 19 ? -7.434 6.473 -17.375 1 98.94 19 CYS B CA 1
ATOM 3019 C C . CYS B 1 19 ? -7.992 7.836 -17.766 1 98.94 19 CYS B C 1
ATOM 3021 O O . CYS B 1 19 ? -7.59 8.859 -17.219 1 98.94 19 CYS B O 1
ATOM 3023 N N . ALA B 1 20 ? -8.883 7.84 -18.719 1 98.88 20 ALA B N 1
ATOM 3024 C CA . ALA B 1 20 ? -9.508 9.094 -19.141 1 98.88 20 ALA B CA 1
ATOM 3025 C C . ALA B 1 20 ? -10.297 9.719 -17.984 1 98.88 20 ALA B C 1
ATOM 3027 O O . ALA B 1 20 ? -10.227 10.93 -17.766 1 98.88 20 ALA B O 1
ATOM 3028 N N . GLU B 1 21 ? -11.102 8.93 -17.312 1 98.81 21 GLU B N 1
ATOM 3029 C CA . GLU B 1 21 ? -11.875 9.43 -16.172 1 98.81 21 GLU B CA 1
ATOM 3030 C C . GLU B 1 21 ? -10.961 9.859 -15.031 1 98.81 21 GLU B C 1
ATOM 3032 O O . GLU B 1 21 ? -11.227 10.852 -14.359 1 98.81 21 GLU B O 1
ATOM 3037 N N . LEU B 1 22 ? -9.93 9.078 -14.812 1 98.94 22 LEU B N 1
ATOM 3038 C CA . LEU B 1 22 ? -8.961 9.445 -13.789 1 98.94 22 LEU B CA 1
ATOM 3039 C C . LEU B 1 22 ? -8.32 10.789 -14.102 1 98.94 22 LEU B C 1
ATOM 3041 O O . LEU B 1 22 ? -8.016 11.562 -13.195 1 98.94 22 LEU B O 1
ATOM 3045 N N . ALA B 1 23 ? -8.07 11.062 -15.359 1 98.88 23 ALA B N 1
ATOM 3046 C CA . ALA B 1 23 ? -7.469 12.312 -15.812 1 98.88 23 ALA B CA 1
ATOM 3047 C C . ALA B 1 23 ? -8.297 13.516 -15.359 1 98.88 23 ALA B C 1
ATOM 3049 O O . ALA B 1 23 ? -7.754 14.578 -15.078 1 98.88 23 ALA B O 1
ATOM 3050 N N . GLU B 1 24 ? -9.578 13.312 -15.203 1 98.62 24 GLU B N 1
ATOM 3051 C CA . GLU B 1 24 ? -10.477 14.398 -14.836 1 98.62 24 GLU B CA 1
ATOM 3052 C C . GLU B 1 24 ? -10.234 14.852 -13.398 1 98.62 24 GLU B C 1
ATOM 3054 O O . GLU B 1 24 ? -10.555 15.984 -13.031 1 98.62 24 GLU B O 1
ATOM 3059 N N . ALA B 1 25 ? -9.719 14 -12.625 1 98.56 25 ALA B N 1
ATOM 3060 C CA . ALA B 1 25 ? -9.406 14.383 -11.25 1 98.56 25 ALA B CA 1
ATOM 3061 C C . ALA B 1 25 ? -8.414 15.539 -11.211 1 98.56 25 ALA B C 1
ATOM 3063 O O . ALA B 1 25 ? -8.367 16.297 -10.242 1 98.56 25 ALA B O 1
ATOM 3064 N N . GLY B 1 26 ? -7.602 15.68 -12.266 1 98.75 26 GLY B N 1
ATOM 3065 C CA . GLY B 1 26 ? -6.605 16.734 -12.336 1 98.75 26 GLY B CA 1
ATOM 3066 C C . GLY B 1 26 ? -7.211 18.125 -12.383 1 98.75 26 GLY B C 1
ATOM 3067 O O . GLY B 1 26 ? -6.52 19.125 -12.156 1 98.75 26 GLY B O 1
ATOM 3068 N N . ASP B 1 27 ? -8.516 18.25 -12.641 1 98.56 27 ASP B N 1
ATOM 3069 C CA . ASP B 1 27 ? -9.188 19.547 -12.734 1 98.56 27 ASP B CA 1
ATOM 3070 C C . ASP B 1 27 ? -9.102 20.297 -11.414 1 98.56 27 ASP B C 1
ATOM 3072 O O . ASP B 1 27 ? -9.164 21.531 -11.391 1 98.56 27 ASP B O 1
ATOM 3076 N N . VAL B 1 28 ? -8.93 19.609 -10.359 1 98.62 28 VAL B N 1
ATOM 3077 C CA . VAL B 1 28 ? -8.891 20.219 -9.039 1 98.62 28 VAL B CA 1
ATOM 3078 C C . VAL B 1 28 ? -7.707 21.172 -8.945 1 98.62 28 VAL B C 1
ATOM 3080 O O . VAL B 1 28 ? -7.762 22.172 -8.227 1 98.62 28 VAL B O 1
ATOM 3083 N N . LEU B 1 29 ? -6.641 20.953 -9.703 1 98.75 29 LEU B N 1
ATOM 3084 C CA . LEU B 1 29 ? -5.441 21.781 -9.688 1 98.75 29 LEU B CA 1
ATOM 3085 C C . LEU B 1 29 ? -5.707 23.141 -10.336 1 98.75 29 LEU B C 1
ATOM 3087 O O . LEU B 1 29 ? -4.977 24.094 -10.094 1 98.75 29 LEU B O 1
ATOM 3091 N N . ALA B 1 30 ? -6.719 23.188 -11.117 1 98.31 30 ALA B N 1
ATOM 3092 C CA . ALA B 1 30 ? -6.988 24.391 -11.898 1 98.31 30 ALA B CA 1
ATOM 3093 C C . ALA B 1 30 ? -8.156 25.172 -11.312 1 98.31 30 ALA B C 1
ATOM 3095 O O . ALA B 1 30 ? -8.594 26.172 -11.883 1 98.31 30 ALA B O 1
ATOM 3096 N N . ARG B 1 31 ? -8.664 24.75 -10.195 1 97.69 31 ARG B N 1
ATOM 3097 C CA . ARG B 1 31 ? -9.695 25.547 -9.531 1 97.69 31 ARG B CA 1
ATOM 3098 C C . ARG B 1 31 ? -9.203 26.969 -9.273 1 97.69 31 ARG B C 1
ATOM 3100 O O . ARG B 1 31 ? -8.039 27.188 -8.945 1 97.69 31 ARG B O 1
ATOM 3107 N N . PRO B 1 32 ? -10.156 27.906 -9.328 1 96.5 32 PRO B N 1
ATOM 3108 C CA . PRO B 1 32 ? -9.742 29.281 -9.023 1 96.5 32 PRO B CA 1
ATOM 3109 C C . PRO B 1 32 ? -9.172 29.422 -7.613 1 96.5 32 PRO B C 1
ATOM 3111 O O . PRO B 1 32 ? -8.305 30.266 -7.379 1 96.5 32 PRO B O 1
ATOM 3114 N N . SER B 1 33 ? -9.641 28.609 -6.742 1 95.69 33 SER B N 1
ATOM 3115 C CA . SER B 1 33 ? -9.219 28.719 -5.352 1 95.69 33 SER B CA 1
ATOM 3116 C C . SER B 1 33 ? -7.922 27.953 -5.105 1 95.69 33 SER B C 1
ATOM 3118 O O . SER B 1 33 ? -7.273 28.125 -4.07 1 95.69 33 SER B O 1
ATOM 3120 N N . SER B 1 34 ? -7.539 27.078 -6.023 1 97.38 34 SER B N 1
ATOM 3121 C CA . SER B 1 34 ? -6.32 26.297 -5.836 1 97.38 34 SER B CA 1
ATOM 3122 C C . SER B 1 34 ? -5.078 27.172 -5.977 1 97.38 34 SER B C 1
ATOM 3124 O O . SER B 1 34 ? -4.949 27.938 -6.938 1 97.38 34 SER B O 1
ATOM 3126 N N . PRO B 1 35 ? -4.18 27.062 -4.953 1 97.69 35 PRO B N 1
ATOM 3127 C CA . PRO B 1 35 ? -2.951 27.844 -5.09 1 97.69 35 PRO B CA 1
ATOM 3128 C C . PRO B 1 35 ? -2.119 27.453 -6.305 1 97.69 35 PRO B C 1
ATOM 3130 O O . PRO B 1 35 ? -2.111 26.266 -6.688 1 97.69 35 PRO B O 1
ATOM 3133 N N . THR B 1 36 ? -1.347 28.406 -6.844 1 97.69 36 THR B N 1
ATOM 3134 C CA . THR B 1 36 ? -0.652 28.172 -8.102 1 97.69 36 THR B CA 1
ATOM 3135 C C . THR B 1 36 ? 0.86 28.203 -7.902 1 97.69 36 THR B C 1
ATOM 3137 O O . THR B 1 36 ? 1.618 28.281 -8.875 1 97.69 36 THR B O 1
ATOM 3140 N N . THR B 1 37 ? 1.328 28.203 -6.629 1 97.69 37 THR B N 1
ATOM 3141 C CA . THR B 1 37 ? 2.77 28.156 -6.414 1 97.69 37 THR B CA 1
ATOM 3142 C C . THR B 1 37 ? 3.344 26.828 -6.883 1 97.69 37 THR B C 1
ATOM 3144 O O . THR B 1 37 ? 2.621 25.828 -6.973 1 97.69 37 THR B O 1
ATOM 3147 N N . ALA B 1 38 ? 4.68 26.828 -7.164 1 98.25 38 ALA B N 1
ATOM 3148 C CA . ALA B 1 38 ? 5.371 25.609 -7.586 1 98.25 38 ALA B CA 1
ATOM 3149 C C . ALA B 1 38 ? 5.16 24.484 -6.578 1 98.25 38 ALA B C 1
ATOM 3151 O O . ALA B 1 38 ? 4.82 23.359 -6.957 1 98.25 38 ALA B O 1
ATOM 3152 N N . LEU B 1 39 ? 5.266 24.75 -5.34 1 98.31 39 LEU B N 1
ATOM 3153 C CA . LEU B 1 39 ? 5.172 23.734 -4.293 1 98.31 39 LEU B CA 1
ATOM 3154 C C . LEU B 1 39 ? 3.75 23.188 -4.191 1 98.31 39 LEU B C 1
ATOM 3156 O O . LEU B 1 39 ? 3.545 21.969 -4.164 1 98.31 39 LEU B O 1
ATOM 3160 N N . ASP B 1 40 ? 2.779 24.062 -4.16 1 98.38 40 ASP B N 1
ATOM 3161 C CA . ASP B 1 40 ? 1.396 23.641 -3.984 1 98.38 40 ASP B CA 1
ATOM 3162 C C . ASP B 1 40 ? 0.932 22.781 -5.16 1 98.38 40 ASP B C 1
ATOM 3164 O O . ASP B 1 40 ? 0.238 21.781 -4.973 1 98.38 40 ASP B O 1
ATOM 3168 N N . GLN B 1 41 ? 1.311 23.203 -6.324 1 98.69 41 GLN B N 1
ATOM 3169 C CA . GLN B 1 41 ? 0.895 22.453 -7.508 1 98.69 41 GLN B CA 1
ATOM 3170 C C . GLN B 1 41 ? 1.616 21.125 -7.594 1 98.69 41 GLN B C 1
ATOM 3172 O O . GLN B 1 41 ? 1.014 20.109 -7.957 1 98.69 41 GLN B O 1
ATOM 3177 N N . ALA B 1 42 ? 2.9 21.125 -7.258 1 98.75 42 ALA B N 1
ATOM 3178 C CA . ALA B 1 42 ? 3.637 19.859 -7.223 1 98.75 42 ALA B CA 1
ATOM 3179 C C . ALA B 1 42 ? 3.023 18.891 -6.207 1 98.75 42 ALA B C 1
ATOM 3181 O O . ALA B 1 42 ? 2.816 17.719 -6.508 1 98.75 42 ALA B O 1
ATOM 3182 N N . GLU B 1 43 ? 2.666 19.375 -5.074 1 98.69 43 GLU B N 1
ATOM 3183 C CA . GLU B 1 43 ? 2.062 18.531 -4.035 1 98.69 43 GLU B CA 1
ATOM 3184 C C . GLU B 1 43 ? 0.667 18.078 -4.438 1 98.69 43 GLU B C 1
ATOM 3186 O O . GLU B 1 43 ? 0.243 16.969 -4.078 1 98.69 43 GLU B O 1
ATOM 3191 N N . GLY B 1 44 ? -0.01 18.953 -5.188 1 98.88 44 GLY B N 1
ATOM 3192 C CA . GLY B 1 44 ? -1.303 18.531 -5.707 1 98.88 44 GLY B CA 1
ATOM 3193 C C . GLY B 1 44 ? -1.218 17.328 -6.625 1 98.88 44 GLY B C 1
ATOM 3194 O O . GLY B 1 44 ? -2.055 16.422 -6.547 1 98.88 44 GLY B O 1
ATOM 3195 N N . LEU B 1 45 ? -0.204 17.344 -7.504 1 98.94 45 LEU B N 1
ATOM 3196 C CA . LEU B 1 45 ? 0.035 16.203 -8.375 1 98.94 45 LEU B CA 1
ATOM 3197 C C . LEU B 1 45 ? 0.347 14.953 -7.555 1 98.94 45 LEU B C 1
ATOM 3199 O O . LEU B 1 45 ? -0.195 13.875 -7.824 1 98.94 45 LEU B O 1
ATOM 3203 N N . ARG B 1 46 ? 1.198 15.07 -6.566 1 98.88 46 ARG B N 1
ATOM 3204 C CA . ARG B 1 46 ? 1.522 13.945 -5.691 1 98.88 46 ARG B CA 1
ATOM 3205 C C . ARG B 1 46 ? 0.285 13.453 -4.949 1 98.88 46 ARG B C 1
ATOM 3207 O O . ARG B 1 46 ? 0.074 12.25 -4.812 1 98.88 46 ARG B O 1
ATOM 3214 N N . TYR B 1 47 ? -0.477 14.406 -4.488 1 98.81 47 TYR B N 1
ATOM 3215 C CA . TYR B 1 47 ? -1.705 14.094 -3.77 1 98.81 47 TYR B CA 1
ATOM 3216 C C . TYR B 1 47 ? -2.643 13.25 -4.629 1 98.81 47 TYR B C 1
ATOM 3218 O O . TYR B 1 47 ? -3.182 12.242 -4.168 1 98.81 47 TYR B O 1
ATOM 3226 N N . LEU B 1 48 ? -2.852 13.625 -5.898 1 98.94 48 LEU B N 1
ATOM 3227 C CA . LEU B 1 48 ? -3.701 12.875 -6.816 1 98.94 48 LEU B CA 1
ATOM 3228 C C . LEU B 1 48 ? -3.186 11.453 -6.996 1 98.94 48 LEU B C 1
ATOM 3230 O O . LEU B 1 48 ? -3.971 10.5 -7.035 1 98.94 48 LEU B O 1
ATOM 3234 N N . SER B 1 49 ? -1.898 11.312 -7.102 1 98.88 49 SER B N 1
ATOM 3235 C CA . SER B 1 49 ? -1.314 9.977 -7.238 1 98.88 49 SER B CA 1
ATOM 3236 C C . SER B 1 49 ? -1.603 9.117 -6.012 1 98.88 49 SER B C 1
ATOM 3238 O O . SER B 1 49 ? -1.886 7.926 -6.137 1 98.88 49 SER B O 1
ATOM 3240 N N . ARG B 1 50 ? -1.543 9.695 -4.836 1 98.75 50 ARG B N 1
ATOM 3241 C CA . ARG B 1 50 ? -1.801 8.992 -3.582 1 98.75 50 ARG B CA 1
ATOM 3242 C C . ARG B 1 50 ? -3.27 8.602 -3.469 1 98.75 50 ARG B C 1
ATOM 3244 O O . ARG B 1 50 ? -3.588 7.488 -3.043 1 98.75 50 ARG B O 1
ATOM 3251 N N . LEU B 1 51 ? -4.141 9.484 -3.895 1 98.38 51 LEU B N 1
ATOM 3252 C CA . LEU B 1 51 ? -5.566 9.18 -3.893 1 98.38 51 LEU B CA 1
ATOM 3253 C C . LEU B 1 51 ? -5.879 8.047 -4.863 1 98.38 51 LEU B C 1
ATOM 3255 O O . LEU B 1 51 ? -6.668 7.152 -4.551 1 98.38 51 LEU B O 1
ATOM 3259 N N . ALA B 1 52 ? -5.262 8.133 -5.992 1 98.81 52 ALA B N 1
ATOM 3260 C CA . ALA B 1 52 ? -5.477 7.082 -6.98 1 98.81 52 ALA B CA 1
ATOM 3261 C C . ALA B 1 52 ? -5.039 5.723 -6.438 1 98.81 52 ALA B C 1
ATOM 3263 O O . ALA B 1 52 ? -5.746 4.727 -6.594 1 98.81 52 ALA B O 1
ATOM 3264 N N . ARG B 1 53 ? -3.898 5.645 -5.785 1 98.44 53 ARG B N 1
ATOM 3265 C CA . ARG B 1 53 ? -3.42 4.402 -5.188 1 98.44 53 ARG B CA 1
ATOM 3266 C C . ARG B 1 53 ? -4.41 3.881 -4.148 1 98.44 53 ARG B C 1
ATOM 3268 O O . ARG B 1 53 ? -4.711 2.686 -4.117 1 98.44 53 ARG B O 1
ATOM 3275 N N . THR B 1 54 ? -4.867 4.758 -3.371 1 97.44 54 THR B N 1
ATOM 3276 C CA . THR B 1 54 ? -5.812 4.387 -2.326 1 97.44 54 THR B CA 1
ATOM 3277 C C . THR B 1 54 ? -7.109 3.855 -2.934 1 97.44 54 THR B C 1
ATOM 3279 O O . THR B 1 54 ? -7.633 2.832 -2.49 1 97.44 54 THR B O 1
ATOM 3282 N N . ALA B 1 55 ? -7.602 4.535 -3.92 1 97.56 55 ALA B N 1
ATOM 3283 C CA . ALA B 1 55 ? -8.859 4.156 -4.562 1 97.56 55 ALA B CA 1
ATOM 3284 C C . ALA B 1 55 ? -8.75 2.768 -5.191 1 97.56 55 ALA B C 1
ATOM 3286 O O . ALA B 1 55 ? -9.656 1.943 -5.039 1 97.56 55 ALA B O 1
ATOM 3287 N N . LEU B 1 56 ? -7.68 2.531 -5.855 1 98.62 56 LEU B N 1
ATOM 3288 C CA . LEU B 1 56 ? -7.504 1.24 -6.512 1 98.62 56 LEU B CA 1
ATOM 3289 C C . LEU B 1 56 ? -7.375 0.12 -5.484 1 98.62 56 LEU B C 1
ATOM 3291 O O . LEU B 1 56 ? -7.887 -0.983 -5.695 1 98.62 56 LEU B O 1
ATOM 3295 N N . ASN B 1 57 ? -6.719 0.347 -4.395 1 97.88 57 ASN B N 1
ATOM 3296 C CA . ASN B 1 57 ? -6.691 -0.648 -3.326 1 97.88 57 ASN B CA 1
ATOM 3297 C C . ASN B 1 57 ? -8.086 -0.904 -2.762 1 97.88 57 ASN B C 1
ATOM 3299 O O . ASN B 1 57 ? -8.523 -2.051 -2.68 1 97.88 57 ASN B O 1
ATOM 3303 N N . MET B 1 58 ? -8.758 0.136 -2.459 1 96.5 58 MET B N 1
ATOM 3304 C CA . MET B 1 58 ? -10.039 0.085 -1.762 1 96.5 58 MET B CA 1
ATOM 3305 C C . MET B 1 58 ? -11.125 -0.516 -2.654 1 96.5 58 MET B C 1
ATOM 3307 O O . MET B 1 58 ? -11.906 -1.354 -2.205 1 96.5 58 MET B O 1
ATOM 3311 N N . LEU B 1 59 ? -11.148 -0.143 -3.922 1 97.25 59 LEU B N 1
ATOM 3312 C CA . LEU B 1 59 ? -12.32 -0.412 -4.746 1 97.25 59 LEU B CA 1
ATOM 3313 C C . LEU B 1 59 ? -12.039 -1.533 -5.742 1 97.25 59 LEU B C 1
ATOM 3315 O O . LEU B 1 59 ? -12.953 -2.004 -6.426 1 97.25 59 LEU B O 1
ATOM 3319 N N . VAL B 1 60 ? -10.742 -1.966 -5.801 1 98.38 60 VAL B N 1
ATOM 3320 C CA . VAL B 1 60 ? -10.422 -3.104 -6.66 1 98.38 60 VAL B CA 1
ATOM 3321 C C . VAL B 1 60 ? -9.953 -4.281 -5.809 1 98.38 60 VAL B C 1
ATOM 3323 O O . VAL B 1 60 ? -10.688 -5.258 -5.633 1 98.38 60 VAL B O 1
ATOM 3326 N N . ASP B 1 61 ? -8.898 -4.129 -5.078 1 98 61 ASP B N 1
ATOM 3327 C CA . ASP B 1 61 ? -8.258 -5.262 -4.414 1 98 61 ASP B CA 1
ATOM 3328 C C . ASP B 1 61 ? -8.953 -5.59 -3.096 1 98 61 ASP B C 1
ATOM 3330 O O . ASP B 1 61 ? -8.891 -6.727 -2.625 1 98 61 ASP B O 1
ATOM 3334 N N . SER B 1 62 ? -9.547 -4.602 -2.449 1 97.81 62 SER B N 1
ATOM 3335 C CA . SER B 1 62 ? -10.188 -4.809 -1.152 1 97.81 62 SER B CA 1
ATOM 3336 C C . SER B 1 62 ? -11.695 -4.605 -1.243 1 97.81 62 SER B C 1
ATOM 3338 O O . SER B 1 62 ? -12.32 -4.105 -0.304 1 97.81 62 SER B O 1
ATOM 3340 N N . ALA B 1 63 ? -12.297 -5.023 -2.344 1 96.75 63 ALA B N 1
ATOM 3341 C CA . ALA B 1 63 ? -13.656 -4.59 -2.66 1 96.75 63 ALA B CA 1
ATOM 3342 C C . ALA B 1 63 ? -14.664 -5.719 -2.432 1 96.75 63 ALA B C 1
ATOM 3344 O O . ALA B 1 63 ? -15.805 -5.641 -2.877 1 96.75 63 ALA B O 1
ATOM 3345 N N . ASP B 1 64 ? -14.312 -6.82 -1.851 1 97 64 ASP B N 1
ATOM 3346 C CA . ASP B 1 64 ? -15.195 -7.977 -1.72 1 97 64 ASP B CA 1
ATOM 3347 C C . ASP B 1 64 ? -15.734 -8.094 -0.298 1 97 64 ASP B C 1
ATOM 3349 O O . ASP B 1 64 ? -15.023 -8.508 0.615 1 97 64 ASP B O 1
ATOM 3353 N N . PRO B 1 65 ? -17.016 -7.832 -0.065 1 96.69 65 PRO B N 1
ATOM 3354 C CA . PRO B 1 65 ? -17.562 -7.863 1.297 1 96.69 65 PRO B CA 1
ATOM 3355 C C . PRO B 1 65 ? -17.672 -9.281 1.854 1 96.69 65 PRO B C 1
ATOM 3357 O O . PRO B 1 65 ? -17.844 -9.461 3.064 1 96.69 65 PRO B O 1
ATOM 3360 N N . ASP B 1 66 ? -17.672 -10.305 0.985 1 97.81 66 ASP B N 1
ATOM 3361 C CA . ASP B 1 66 ? -17.688 -11.68 1.46 1 97.81 66 ASP B CA 1
ATOM 3362 C C . ASP B 1 66 ? -16.344 -12.094 2.027 1 97.81 66 ASP B C 1
ATOM 3364 O O . ASP B 1 66 ? -16.25 -13.055 2.791 1 97.81 66 ASP B O 1
ATOM 3368 N N . PHE B 1 67 ? -15.32 -11.43 1.66 1 97.62 67 PHE B N 1
ATOM 3369 C CA . PHE B 1 67 ? -13.953 -11.641 2.123 1 97.62 67 PHE B CA 1
ATOM 3370 C C . PHE B 1 67 ? -13.305 -10.312 2.502 1 97.62 67 PHE B C 1
ATOM 3372 O O . PHE B 1 67 ? -12.352 -9.875 1.848 1 97.62 67 PHE B O 1
ATOM 3379 N N . PRO B 1 68 ? -13.789 -9.734 3.617 1 97.19 68 PRO B N 1
ATOM 3380 C CA . PRO B 1 68 ? -13.289 -8.406 3.98 1 97.19 68 PRO B CA 1
ATOM 3381 C C . PRO B 1 68 ? -11.781 -8.383 4.207 1 97.19 68 PRO B C 1
ATOM 3383 O O . PRO B 1 68 ? -11.242 -9.266 4.883 1 97.19 68 PRO B O 1
ATOM 3386 N N . ARG B 1 69 ? -11.141 -7.484 3.613 1 97 69 ARG B N 1
ATOM 3387 C CA . ARG B 1 69 ? -9.703 -7.277 3.742 1 97 69 ARG B CA 1
ATOM 3388 C C . ARG B 1 69 ? -9.398 -5.957 4.449 1 97 69 ARG B C 1
ATOM 3390 O O . ARG B 1 69 ? -9.664 -4.883 3.906 1 97 69 ARG B O 1
ATOM 3397 N N . LEU B 1 70 ? -8.891 -6.105 5.637 1 96.94 70 LEU B N 1
ATOM 3398 C CA . LEU B 1 70 ? -8.469 -4.918 6.371 1 96.94 70 LEU B CA 1
ATOM 3399 C C . LEU B 1 70 ? -7.172 -4.355 5.789 1 96.94 70 LEU B C 1
ATOM 3401 O O . LEU B 1 70 ? -6.188 -5.082 5.645 1 96.94 70 LEU B O 1
ATOM 3405 N N . PHE B 1 71 ? -7.195 -3.07 5.395 1 96.44 71 PHE B N 1
ATOM 3406 C CA . PHE B 1 71 ? -6.004 -2.432 4.84 1 96.44 71 PHE B CA 1
ATOM 3407 C C . PHE B 1 71 ? -5.809 -1.043 5.434 1 96.44 71 PHE B C 1
ATOM 3409 O O . PHE B 1 71 ? -6.719 -0.498 6.066 1 96.44 71 PHE B O 1
ATOM 3416 N N . MET B 1 72 ? -4.629 -0.485 5.312 1 96.06 72 MET B N 1
ATOM 3417 C CA . MET B 1 72 ? -4.324 0.861 5.789 1 96.06 72 MET B CA 1
ATOM 3418 C C . MET B 1 72 ? -4.922 1.915 4.863 1 96.06 72 MET B C 1
ATOM 3420 O O . MET B 1 72 ? -4.582 1.969 3.678 1 96.06 72 MET B O 1
ATOM 3424 N N . LEU B 1 73 ? -5.758 2.695 5.371 1 95.31 73 LEU B N 1
ATOM 3425 C CA . LEU B 1 73 ? -6.332 3.795 4.605 1 95.31 73 LEU B CA 1
ATOM 3426 C C . LEU B 1 73 ? -5.312 4.914 4.406 1 95.31 73 LEU B C 1
ATOM 3428 O O . LEU B 1 73 ? -5.227 5.5 3.328 1 95.31 73 LEU B O 1
ATOM 3432 N N . CYS B 1 74 ? -4.637 5.238 5.48 1 95.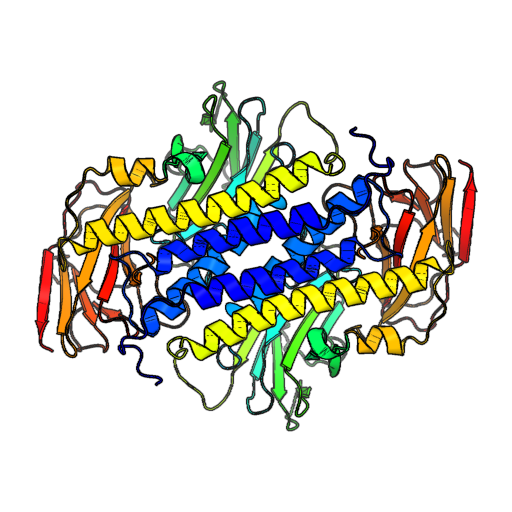69 74 CYS B N 1
ATOM 3433 C CA . CYS B 1 74 ? -3.535 6.195 5.492 1 95.69 74 CYS B CA 1
ATOM 3434 C C . CYS B 1 74 ? -2.268 5.559 6.055 1 95.69 74 CYS B C 1
ATOM 3436 O O . CYS B 1 74 ? -2.334 4.586 6.801 1 95.69 74 CYS B O 1
ATOM 3438 N N . ASP B 1 75 ? -1.174 6.047 5.633 1 94.38 75 ASP B N 1
ATOM 3439 C CA . ASP B 1 75 ? 0.12 5.668 6.195 1 94.38 75 ASP B CA 1
ATOM 3440 C C . ASP B 1 75 ? 1.079 6.855 6.215 1 94.38 75 ASP B C 1
ATOM 3442 O O . ASP B 1 75 ? 0.666 7.988 6.473 1 94.38 75 ASP B O 1
ATOM 3446 N N . ASP B 1 76 ? 2.314 6.617 6.145 1 95.31 76 ASP B N 1
ATOM 3447 C CA . ASP B 1 76 ? 3.301 7.691 6.234 1 95.31 76 ASP B CA 1
ATOM 3448 C C . ASP B 1 76 ? 3.293 8.555 4.977 1 95.31 76 ASP B C 1
ATOM 3450 O O . ASP B 1 76 ? 3.766 9.695 4.992 1 95.31 76 ASP B O 1
ATOM 3454 N N . LYS B 1 77 ? 2.717 8.031 3.889 1 97.25 77 LYS B N 1
ATOM 3455 C CA . LYS B 1 77 ? 2.74 8.773 2.633 1 97.25 77 LYS B CA 1
ATOM 3456 C C . LYS B 1 77 ? 1.325 9.078 2.148 1 97.25 77 LYS B C 1
ATOM 3458 O O . LYS B 1 77 ? 1.056 10.18 1.655 1 97.25 77 LYS B O 1
ATOM 3463 N N . ILE B 1 78 ? 0.458 8.164 2.26 1 97.44 78 ILE B N 1
ATOM 3464 C CA . ILE B 1 78 ? -0.934 8.398 1.891 1 97.44 78 ILE B CA 1
ATOM 3465 C C . ILE B 1 78 ? -1.639 9.172 3.002 1 97.44 78 ILE B C 1
ATOM 3467 O O . ILE B 1 78 ? -1.746 8.688 4.133 1 97.44 78 ILE B O 1
ATOM 3471 N N . LYS B 1 79 ? -2.09 10.352 2.631 1 96.81 79 LYS B N 1
ATOM 3472 C CA . LYS B 1 79 ? -2.742 11.273 3.557 1 96.81 79 LYS B CA 1
ATOM 3473 C C . LYS B 1 79 ? -4.07 11.766 2.994 1 96.81 79 LYS B C 1
ATOM 3475 O O . LYS B 1 79 ? -4.156 12.141 1.824 1 96.81 79 LYS B O 1
ATOM 3480 N N . ILE B 1 80 ? -5.051 11.695 3.75 1 95.19 80 ILE B N 1
ATOM 3481 C CA . ILE B 1 80 ? -6.367 12.086 3.26 1 95.19 80 ILE B CA 1
ATOM 3482 C C . ILE B 1 80 ? -7.102 12.883 4.336 1 95.19 80 ILE B C 1
ATOM 3484 O O . ILE B 1 80 ? -7.203 12.445 5.48 1 95.19 80 ILE B O 1
ATOM 3488 N N . GLY B 1 81 ? -7.617 14.055 4.004 1 95.44 81 GLY B N 1
ATOM 3489 C CA . GLY B 1 81 ? -8.539 14.82 4.828 1 95.44 81 GLY B CA 1
ATOM 3490 C C . GLY B 1 81 ? -8.008 15.094 6.223 1 95.44 81 GLY B C 1
ATOM 3491 O O . GLY B 1 81 ? -8.68 14.789 7.215 1 95.44 81 GLY B O 1
ATOM 3492 N N . ALA B 1 82 ? -6.836 15.609 6.344 1 97.56 82 ALA B N 1
ATOM 3493 C CA . ALA B 1 82 ? -6.207 15.922 7.625 1 97.56 82 ALA B CA 1
ATOM 3494 C C . ALA B 1 82 ? -5.996 14.656 8.453 1 97.56 82 ALA B C 1
ATOM 3496 O O . ALA B 1 82 ? -6.414 14.594 9.609 1 97.56 82 ALA B O 1
ATOM 3497 N N . ASP B 1 83 ? -5.316 13.719 7.867 1 97.06 83 ASP B N 1
ATOM 3498 C CA . ASP B 1 83 ? -4.961 12.477 8.555 1 97.06 83 ASP B CA 1
ATOM 3499 C C . ASP B 1 83 ? -4.211 12.766 9.852 1 97.06 83 ASP B C 1
ATOM 3501 O O . ASP B 1 83 ? -3.352 13.648 9.891 1 97.06 83 ASP B O 1
ATOM 3505 N N . ASN B 1 84 ? -4.551 12.047 10.844 1 97.75 84 ASN B N 1
ATOM 3506 C CA . ASN B 1 84 ? -3.939 12.234 12.156 1 97.75 84 ASN B CA 1
ATOM 3507 C C . ASN B 1 84 ? -2.627 11.461 12.273 1 97.75 84 ASN B C 1
ATOM 3509 O O . ASN B 1 84 ? -2.619 10.227 12.25 1 97.75 84 ASN B O 1
ATOM 3513 N N . PRO B 1 85 ? -1.491 12.133 12.438 1 97.88 85 PRO B N 1
ATOM 3514 C CA . PRO B 1 85 ? -0.211 11.43 12.562 1 97.88 85 PRO B CA 1
ATOM 3515 C C . PRO B 1 85 ? -0.177 10.484 13.758 1 97.88 85 PRO B C 1
ATOM 3517 O O . PRO B 1 85 ? 0.663 9.578 13.812 1 97.88 85 PRO B O 1
ATOM 3520 N N . ASP B 1 86 ? -1.095 10.664 14.68 1 98 86 ASP B N 1
ATOM 3521 C CA . ASP B 1 86 ? -1.126 9.82 15.875 1 98 86 ASP B CA 1
ATOM 3522 C C . ASP B 1 86 ? -1.937 8.547 15.625 1 98 86 ASP B C 1
ATOM 3524 O O . ASP B 1 86 ? -2.008 7.676 16.5 1 98 86 ASP B O 1
ATOM 3528 N N . ASN B 1 87 ? -2.533 8.445 14.469 1 97.56 87 ASN B N 1
ATOM 3529 C CA . ASN B 1 87 ? -3.484 7.363 14.25 1 97.56 87 ASN B CA 1
ATOM 3530 C C . ASN B 1 87 ? -2.893 6.266 13.367 1 97.56 87 ASN B C 1
ATOM 3532 O O . ASN B 1 87 ? -2.051 6.539 12.508 1 97.56 87 ASN B O 1
ATOM 3536 N N . ILE B 1 88 ? -3.287 5.047 13.625 1 97.5 88 ILE B N 1
ATOM 3537 C CA . ILE B 1 88 ? -3.41 4.012 12.602 1 97.5 88 ILE B CA 1
ATOM 3538 C C . ILE B 1 88 ? -4.848 3.963 12.086 1 97.5 88 ILE B C 1
ATOM 3540 O O . ILE B 1 88 ? -5.789 3.824 12.875 1 97.5 88 ILE B O 1
ATOM 3544 N N . TYR B 1 89 ? -5.012 4.18 10.734 1 96.81 89 TYR B N 1
ATOM 3545 C CA . TYR B 1 89 ? -6.312 4.082 10.086 1 96.81 89 TYR B CA 1
ATOM 3546 C C . TYR B 1 89 ? -6.422 2.803 9.266 1 96.81 89 TYR B C 1
ATOM 3548 O O . TYR B 1 89 ? -5.641 2.586 8.336 1 96.81 89 TYR B O 1
ATOM 3556 N N . GLN B 1 90 ? -7.387 2.012 9.578 1 97.38 90 GLN B N 1
ATOM 3557 C CA . GLN B 1 90 ? -7.652 0.84 8.75 1 97.38 90 GLN B CA 1
ATOM 3558 C C . GLN B 1 90 ? -9.102 0.821 8.281 1 97.38 90 GLN B C 1
ATOM 3560 O O . GLN B 1 90 ? -9.969 1.444 8.898 1 97.38 90 GLN B O 1
ATOM 3565 N N . GLN B 1 91 ? -9.305 0.123 7.215 1 97 91 GLN B N 1
ATOM 3566 C CA . GLN B 1 91 ? -10.633 0.079 6.613 1 97 91 GLN B CA 1
ATOM 3567 C C . GLN B 1 91 ? -10.883 -1.264 5.934 1 97 91 GLN B C 1
ATOM 3569 O O . GLN B 1 91 ? -9.945 -1.917 5.473 1 97 91 GLN B O 1
ATOM 3574 N N . CYS B 1 92 ? -12.109 -1.702 5.871 1 97.38 92 CYS B N 1
ATOM 3575 C CA . CYS B 1 92 ? -12.547 -2.797 5.008 1 97.38 92 CYS B CA 1
ATOM 3576 C C . CYS B 1 92 ? -13.977 -2.578 4.527 1 97.38 92 CYS B C 1
ATOM 3578 O O . CYS B 1 92 ? -14.734 -1.837 5.148 1 97.38 92 CYS B O 1
ATOM 3580 N N . VAL B 1 93 ? -14.312 -3.184 3.438 1 96.69 93 VAL B N 1
ATOM 3581 C CA . VAL B 1 93 ? -15.664 -3.08 2.887 1 96.69 93 VAL B CA 1
ATOM 3582 C C . VAL B 1 93 ? -16.562 -4.133 3.521 1 96.69 93 VAL B C 1
ATOM 3584 O O . VAL B 1 93 ? -16.109 -5.242 3.83 1 96.69 93 VAL B O 1
ATOM 3587 N N . VAL B 1 94 ? -17.766 -3.777 3.73 1 97 94 VAL B N 1
ATOM 3588 C CA . VAL B 1 94 ? -18.781 -4.684 4.254 1 97 94 VAL B CA 1
ATOM 3589 C C . VAL B 1 94 ? -20.094 -4.469 3.506 1 97 94 VAL B C 1
ATOM 3591 O O . VAL B 1 94 ? -20.188 -3.6 2.635 1 97 94 VAL B O 1
ATOM 3594 N N . ARG B 1 95 ? -21.047 -5.324 3.729 1 96.06 95 ARG B N 1
ATOM 3595 C CA . ARG B 1 95 ? -22.391 -5.23 3.166 1 96.06 95 ARG B CA 1
ATOM 3596 C C . ARG B 1 95 ? -23.438 -5.555 4.215 1 96.06 95 ARG B C 1
ATOM 3598 O O . ARG B 1 95 ? -23.266 -6.461 5.031 1 96.06 95 ARG B O 1
ATOM 3605 N N . PRO B 1 96 ? -24.562 -4.84 4.168 1 95.69 96 PRO B N 1
ATOM 3606 C CA . PRO B 1 96 ? -25.531 -4.926 5.27 1 95.69 96 PRO B CA 1
ATOM 3607 C C . PRO B 1 96 ? -26.25 -6.273 5.316 1 95.69 96 PRO B C 1
ATOM 3609 O O . PRO B 1 96 ? -26.828 -6.633 6.348 1 95.69 96 PRO B O 1
ATOM 3612 N N . ASP B 1 97 ? -26.344 -6.965 4.195 1 96.31 97 ASP B N 1
ATOM 3613 C CA . ASP B 1 97 ? -27.031 -8.25 4.195 1 96.31 97 ASP B CA 1
ATOM 3614 C C . ASP B 1 97 ? -26.109 -9.375 4.664 1 96.31 97 ASP B C 1
ATOM 3616 O O . ASP B 1 97 ? -26.484 -10.547 4.613 1 96.31 97 ASP B O 1
ATOM 3620 N N . ARG B 1 98 ? -24.891 -9.086 5.082 1 97.31 98 ARG B N 1
ATOM 3621 C CA . ARG B 1 98 ? -23.938 -10.016 5.691 1 97.31 98 ARG B CA 1
ATOM 3622 C C . ARG B 1 98 ? -23.734 -9.703 7.168 1 97.31 98 ARG B C 1
ATOM 3624 O O . ARG B 1 98 ? -24.172 -8.656 7.652 1 97.31 98 ARG B O 1
ATOM 3631 N N . GLU B 1 99 ? -23.172 -10.641 7.84 1 97.88 99 GLU B N 1
ATOM 3632 C CA . GLU B 1 99 ? -22.734 -10.469 9.227 1 97.88 99 GLU B CA 1
ATOM 3633 C C . GLU B 1 99 ? -21.234 -10.734 9.367 1 97.88 99 GLU B C 1
ATOM 3635 O O . GLU B 1 99 ? -20.688 -11.633 8.711 1 97.88 99 GLU B O 1
ATOM 3640 N N . TYR B 1 100 ? -20.609 -9.945 10.211 1 98.5 100 TYR B N 1
ATOM 3641 C CA . TYR B 1 100 ? -19.172 -10.055 10.383 1 98.5 100 TYR B CA 1
ATOM 3642 C C . TYR B 1 100 ? -18.812 -10.195 11.859 1 98.5 100 TYR B C 1
ATOM 3644 O O . TYR B 1 100 ? -19.609 -9.883 12.734 1 98.5 100 TYR B O 1
ATOM 3652 N N . ARG B 1 101 ? -17.703 -10.711 12.102 1 98.56 101 ARG B N 1
ATOM 3653 C CA . ARG B 1 101 ? -17.094 -10.789 13.422 1 98.56 101 ARG B CA 1
ATOM 3654 C C . ARG B 1 101 ? -15.695 -10.172 13.414 1 98.56 101 ARG B C 1
ATOM 3656 O O . ARG B 1 101 ? -14.914 -10.406 12.492 1 98.56 101 ARG B O 1
ATOM 3663 N N . ILE B 1 102 ? -15.469 -9.312 14.344 1 98.25 102 ILE B N 1
ATOM 3664 C CA . ILE B 1 102 ? -14.133 -8.773 14.594 1 98.25 102 ILE B CA 1
ATOM 3665 C C . ILE B 1 102 ? -13.555 -9.383 15.875 1 98.25 102 ILE B C 1
ATOM 3667 O O . ILE B 1 102 ? -14.203 -9.367 16.922 1 98.25 102 ILE B O 1
ATOM 3671 N N . THR B 1 103 ? -12.445 -9.93 15.797 1 98.31 103 THR B N 1
ATOM 3672 C CA . THR B 1 103 ? -11.734 -10.445 16.969 1 98.31 103 THR B CA 1
ATOM 3673 C C . THR B 1 103 ? -10.367 -9.781 17.094 1 98.31 103 THR B C 1
ATOM 3675 O O . THR B 1 103 ? -9.812 -9.289 16.125 1 98.31 103 THR B O 1
ATOM 3678 N N . GLY B 1 104 ? -9.914 -9.719 18.312 1 97.19 104 GLY B N 1
ATOM 3679 C CA . GLY B 1 104 ? -8.602 -9.125 18.516 1 97.19 104 GLY B CA 1
ATOM 3680 C C . GLY B 1 104 ? -8.211 -9.023 19.984 1 97.19 104 GLY B C 1
ATOM 3681 O O . GLY B 1 104 ? -8.852 -9.633 20.844 1 97.19 104 GLY B O 1
ATOM 3682 N N . ARG B 1 105 ? -7.09 -8.367 20.234 1 97.62 105 ARG B N 1
ATOM 3683 C CA . ARG B 1 105 ? -6.57 -8.062 21.562 1 97.62 105 ARG B CA 1
ATOM 3684 C C . ARG B 1 105 ? -6.266 -6.574 21.703 1 97.62 105 ARG B C 1
ATOM 3686 O O . ARG B 1 105 ? -5.711 -5.961 20.781 1 97.62 105 ARG B O 1
ATOM 3693 N N . ARG B 1 106 ? -6.613 -6 22.781 1 95.31 106 ARG B N 1
ATOM 3694 C CA . ARG B 1 106 ? -6.531 -4.562 23.016 1 95.31 106 ARG B CA 1
ATOM 3695 C C . ARG B 1 106 ? -5.082 -4.09 23.016 1 95.31 106 ARG B C 1
ATOM 3697 O O . ARG B 1 106 ? -4.77 -3.025 22.484 1 95.31 106 ARG B O 1
ATOM 3704 N N . ASN B 1 107 ? -4.152 -4.953 23.578 1 96.69 107 ASN B N 1
ATOM 3705 C CA . ASN B 1 107 ? -2.768 -4.57 23.844 1 96.69 107 ASN B CA 1
ATOM 3706 C C . ASN B 1 107 ? -2.684 -3.25 24.609 1 96.69 107 ASN B C 1
ATOM 3708 O O . ASN B 1 107 ? -3.297 -3.094 25.656 1 96.69 107 ASN B O 1
ATOM 3712 N N . SER B 1 108 ? -1.974 -2.135 24.078 1 96.44 108 SER B N 1
ATOM 3713 C CA . SER B 1 108 ? -1.803 -0.975 24.938 1 96.44 108 SER B CA 1
ATOM 3714 C C . SER B 1 108 ? -2.215 0.311 24.234 1 96.44 108 SER B C 1
ATOM 3716 O O . SER B 1 108 ? -1.872 1.408 24.672 1 96.44 108 SER B O 1
ATOM 3718 N N . VAL B 1 109 ? -2.893 0.223 23.094 1 95.75 109 VAL B N 1
ATOM 3719 C CA . VAL B 1 109 ? -3.371 1.417 22.406 1 95.75 109 VAL B CA 1
ATOM 3720 C C . VAL B 1 109 ? -4.348 2.174 23.312 1 95.75 109 VAL B C 1
ATOM 3722 O O . VAL B 1 109 ? -5.305 1.593 23.828 1 95.75 109 VAL B O 1
ATOM 3725 N N . PRO B 1 110 ? -4.145 3.471 23.484 1 93.5 110 PRO B N 1
ATOM 3726 C CA . PRO B 1 110 ? -4.953 4.207 24.453 1 93.5 110 PRO B CA 1
ATOM 3727 C C . PRO B 1 110 ? -6.375 4.469 23.953 1 93.5 110 PRO B C 1
ATOM 3729 O O . PRO B 1 110 ? -7.32 4.441 24.75 1 93.5 110 PRO B O 1
ATOM 3732 N N . TYR B 1 111 ? -6.5 4.809 22.75 1 94.38 111 TYR B N 1
ATOM 3733 C CA . TYR B 1 111 ? -7.82 5.074 22.188 1 94.38 111 TYR B CA 1
ATOM 3734 C C . TYR B 1 111 ? -8.039 4.262 20.922 1 94.38 111 TYR B C 1
ATOM 3736 O O . TYR B 1 111 ? -7.18 4.238 20.031 1 94.38 111 TYR B O 1
ATOM 3744 N N . PHE B 1 112 ? -9.141 3.578 20.891 1 95.31 112 PHE B N 1
ATOM 3745 C CA . PHE B 1 112 ? -9.531 2.705 19.797 1 95.31 112 PHE B CA 1
ATOM 3746 C C . PHE B 1 112 ? -11.016 2.842 19.5 1 95.31 112 PHE B C 1
ATOM 3748 O O . PHE B 1 112 ? -11.852 2.768 20.406 1 95.31 112 PHE B O 1
ATOM 3755 N N . SER B 1 113 ? -11.344 3.051 18.219 1 95.25 113 SER B N 1
ATOM 3756 C CA . SER B 1 113 ? -12.742 3.102 17.812 1 95.25 113 SER B CA 1
ATOM 3757 C C . SER B 1 113 ? -12.938 2.453 16.438 1 95.25 113 SER B C 1
ATOM 3759 O O . SER B 1 113 ? -12.031 2.457 15.609 1 95.25 113 SER B O 1
ATOM 3761 N N . ILE B 1 114 ? -14.078 1.838 16.25 1 96.62 114 ILE B N 1
ATOM 3762 C CA . ILE B 1 114 ? -14.523 1.329 14.953 1 96.62 114 ILE B CA 1
ATOM 3763 C C . ILE B 1 114 ? -15.875 1.947 14.594 1 96.62 114 ILE B C 1
ATOM 3765 O O . ILE B 1 114 ? -16.797 1.961 15.414 1 96.62 114 ILE B O 1
ATOM 3769 N N . GLY B 1 115 ? -15.969 2.451 13.414 1 96.38 115 GLY B N 1
ATOM 3770 C CA . GLY B 1 115 ? -17.234 2.961 12.898 1 96.38 115 GLY B CA 1
ATOM 3771 C C . GLY B 1 115 ? -17.688 2.254 11.633 1 96.38 115 GLY B C 1
ATOM 3772 O O . GLY B 1 115 ? -16.875 1.95 10.758 1 96.38 115 GLY B O 1
ATOM 3773 N N . SER B 1 116 ? -18.938 1.836 11.625 1 97.12 116 SER B N 1
ATOM 3774 C CA . SER B 1 116 ? -19.578 1.491 10.352 1 97.12 116 SER B CA 1
ATOM 3775 C C . SER B 1 116 ? -20.016 2.74 9.602 1 97.12 116 SER B C 1
ATOM 3777 O O . SER B 1 116 ? -20.5 3.701 10.203 1 97.12 116 SER B O 1
ATOM 3779 N N . LYS B 1 117 ? -19.766 2.742 8.281 1 95.44 117 LYS B N 1
ATOM 3780 C CA . LYS B 1 117 ? -19.953 3.973 7.516 1 95.44 117 LYS B CA 1
ATOM 3781 C C . LYS B 1 117 ? -20.703 3.699 6.211 1 95.44 117 LYS B C 1
ATOM 3783 O O . LYS B 1 117 ? -20.562 2.623 5.629 1 95.44 117 LYS B O 1
ATOM 3788 N N . ALA B 1 118 ? -21.5 4.684 5.855 1 92.12 118 ALA B N 1
ATOM 3789 C CA . ALA B 1 118 ? -22.031 4.758 4.5 1 92.12 118 ALA B CA 1
ATOM 3790 C C . ALA B 1 118 ? -21.219 5.707 3.635 1 92.12 118 ALA B C 1
ATOM 3792 O O . ALA B 1 118 ? -21.344 6.93 3.736 1 92.12 118 ALA B O 1
ATOM 3793 N N . ASN B 1 119 ? -20.359 5.145 2.799 1 84.88 119 ASN B N 1
ATOM 3794 C CA . ASN B 1 119 ? -19.438 5.957 2.016 1 84.88 119 ASN B CA 1
ATOM 3795 C C . ASN B 1 119 ? -20.109 6.531 0.772 1 84.88 119 ASN B C 1
ATOM 3797 O O . ASN B 1 119 ? -20.578 5.785 -0.086 1 84.88 119 ASN B O 1
ATOM 3801 N N . ARG B 1 120 ? -20.188 7.887 0.625 1 78.19 120 ARG B N 1
ATOM 3802 C CA . ARG B 1 120 ? -20.75 8.609 -0.508 1 78.19 120 ARG B CA 1
ATOM 3803 C C . ARG B 1 120 ? -19.844 9.75 -0.944 1 78.19 120 ARG B C 1
ATOM 3805 O O . ARG B 1 120 ? -20.312 10.805 -1.382 1 78.19 120 ARG B O 1
ATOM 3812 N N . TYR B 1 121 ? -18.578 9.617 -0.778 1 75.69 121 TYR B N 1
ATOM 3813 C CA . TYR B 1 121 ? -17.609 10.648 -1.137 1 75.69 121 TYR B CA 1
ATOM 3814 C C . TYR B 1 121 ? -17.719 11.016 -2.611 1 75.69 121 TYR B C 1
ATOM 3816 O O . TYR B 1 121 ? -17.656 12.188 -2.971 1 75.69 121 TYR B O 1
ATOM 3824 N N . ALA B 1 122 ? -17.938 10.047 -3.477 1 76.06 122 ALA B N 1
ATOM 3825 C CA . ALA B 1 122 ? -18 10.273 -4.918 1 76.06 122 ALA B CA 1
ATOM 3826 C C . ALA B 1 122 ? -19.312 10.938 -5.305 1 76.06 122 ALA B C 1
ATOM 3828 O O . ALA B 1 122 ? -19.453 11.469 -6.414 1 76.06 122 ALA B O 1
ATOM 3829 N N . ILE B 1 123 ? -20.234 10.906 -4.391 1 72.88 123 ILE B N 1
ATOM 3830 C CA . ILE B 1 123 ? -21.562 11.414 -4.703 1 72.88 123 ILE B CA 1
ATOM 3831 C C . ILE B 1 123 ? -21.734 12.805 -4.098 1 72.88 123 ILE B C 1
ATOM 3833 O O . ILE B 1 123 ? -21.938 13.781 -4.82 1 72.88 123 ILE B O 1
ATOM 3837 N N . ASP B 1 124 ? -21.562 12.914 -2.83 1 79.94 124 ASP B N 1
ATOM 3838 C CA . ASP B 1 124 ? -21.844 14.203 -2.201 1 79.94 124 ASP B CA 1
ATOM 3839 C C . ASP B 1 124 ? -20.812 14.531 -1.124 1 79.94 124 ASP B C 1
ATOM 3841 O O . ASP B 1 124 ? -21.047 15.383 -0.265 1 79.94 124 ASP B O 1
ATOM 3845 N N . GLY B 1 125 ? -19.766 13.734 -1.084 1 78.88 125 GLY B N 1
ATOM 3846 C CA . GLY B 1 125 ? -18.656 14.023 -0.186 1 78.88 125 GLY B CA 1
ATOM 3847 C C . GLY B 1 125 ? -18.922 13.578 1.241 1 78.88 125 GLY B C 1
ATOM 3848 O O . GLY B 1 125 ? -18.203 13.984 2.162 1 78.88 125 GLY B O 1
ATOM 3849 N N . THR B 1 126 ? -19.938 12.703 1.405 1 82.5 126 THR B N 1
ATOM 3850 C CA . THR B 1 126 ? -20.266 12.32 2.771 1 82.5 126 THR B CA 1
ATOM 3851 C C . THR B 1 126 ? -19.859 10.867 3.039 1 82.5 126 THR B C 1
ATOM 3853 O O . THR B 1 126 ? -19.688 10.086 2.104 1 82.5 126 THR B O 1
ATOM 3856 N N . MET B 1 127 ? -19.609 10.594 4.273 1 87.31 127 MET B N 1
ATOM 3857 C CA . MET B 1 127 ? -19.391 9.266 4.832 1 87.31 127 MET B CA 1
ATOM 3858 C C . MET B 1 127 ? -20.031 9.141 6.211 1 87.31 127 MET B C 1
ATOM 3860 O O . MET B 1 127 ? -19.328 9.062 7.223 1 87.31 127 MET B O 1
ATOM 3864 N N . ALA B 1 128 ? -21.312 9.016 6.18 1 86.38 128 ALA B N 1
ATOM 3865 C CA . ALA B 1 128 ? -22.078 9.102 7.418 1 86.38 128 ALA B CA 1
ATOM 3866 C C . ALA B 1 128 ? -21.859 7.871 8.289 1 86.38 128 ALA B C 1
ATOM 3868 O O . ALA B 1 128 ? -21.781 6.75 7.777 1 86.38 128 ALA B O 1
ATOM 3869 N N . SER B 1 129 ? -21.797 8.133 9.57 1 91.38 129 SER B N 1
ATOM 3870 C CA . SER B 1 129 ? -21.703 7.023 10.516 1 91.38 129 SER B CA 1
ATOM 3871 C C . SER B 1 129 ? -23.047 6.301 10.656 1 91.38 129 SER B C 1
ATOM 3873 O O . SER B 1 129 ? -24.094 6.941 10.773 1 91.38 129 SER B O 1
ATOM 3875 N N . THR B 1 130 ? -22.953 4.992 10.641 1 94.44 130 THR B N 1
ATOM 3876 C CA . THR B 1 130 ? -24.156 4.18 10.852 1 94.44 130 THR B CA 1
ATOM 3877 C C . THR B 1 130 ? -24.062 3.41 12.164 1 94.44 130 THR B C 1
ATOM 3879 O O . THR B 1 130 ? -25.031 2.779 12.586 1 94.44 130 THR B O 1
ATOM 3882 N N . GLY B 1 131 ? -22.969 3.467 12.703 1 94.88 131 GLY B N 1
ATOM 3883 C CA . GLY B 1 131 ? -22.672 2.855 13.984 1 94.88 131 GLY B CA 1
ATOM 3884 C C . GLY B 1 131 ? -21.281 3.152 14.484 1 94.88 131 GLY B C 1
ATOM 3885 O O . GLY B 1 131 ? -20.375 3.41 13.688 1 94.88 131 GLY B O 1
ATOM 3886 N N . GLU B 1 132 ? -21.141 3.086 15.828 1 94.69 132 GLU B N 1
ATOM 3887 C CA . GLU B 1 132 ? -19.844 3.326 16.453 1 94.69 132 GLU B CA 1
ATOM 3888 C C . GLU B 1 132 ? -19.656 2.434 17.688 1 94.69 132 GLU B C 1
ATOM 3890 O O . GLU B 1 132 ? -20.609 2.137 18.391 1 94.69 132 GLU B O 1
ATOM 3895 N N . ILE B 1 133 ? -18.453 2.049 17.891 1 95.81 133 ILE B N 1
ATOM 3896 C CA . ILE B 1 133 ? -18.078 1.375 19.125 1 95.81 133 ILE B CA 1
ATOM 3897 C C . ILE B 1 133 ? -16.625 1.727 19.484 1 95.81 133 ILE B C 1
ATOM 3899 O O . ILE B 1 133 ? -15.789 1.897 18.594 1 95.81 133 ILE B O 1
ATOM 3903 N N . GLU B 1 134 ? -16.312 1.908 20.719 1 94.19 134 GLU B N 1
ATOM 3904 C CA . GLU B 1 134 ? -14.969 2.193 21.188 1 94.19 134 GLU B CA 1
ATOM 3905 C C . GLU B 1 134 ? -14.617 1.343 22.406 1 94.19 134 GLU B C 1
ATOM 3907 O O . GLU B 1 134 ? -15.492 0.713 23 1 94.19 134 GLU B O 1
ATOM 3912 N N . PHE B 1 135 ? -13.383 1.298 22.766 1 91.81 135 PHE B N 1
ATOM 3913 C CA . PHE B 1 135 ? -12.883 0.416 23.812 1 91.81 135 PHE B CA 1
ATOM 3914 C C . PHE B 1 135 ? -13.609 0.673 25.125 1 91.81 135 PHE B C 1
ATOM 3916 O O . PHE B 1 135 ? -13.891 -0.262 25.875 1 91.81 135 PHE B O 1
ATOM 3923 N N . ALA B 1 136 ? -13.898 1.927 25.359 1 89.94 136 ALA B N 1
ATOM 3924 C CA . ALA B 1 136 ? -14.531 2.271 26.625 1 89.94 136 ALA B CA 1
ATOM 3925 C C . ALA B 1 136 ? -15.914 1.629 26.734 1 89.94 136 ALA B C 1
ATOM 3927 O O . ALA B 1 136 ? -16.406 1.411 27.844 1 89.94 136 ALA B O 1
ATOM 3928 N N . ASP B 1 137 ? -16.484 1.199 25.625 1 90.5 137 ASP B N 1
ATOM 3929 C CA . ASP B 1 137 ? -17.828 0.642 25.594 1 90.5 137 ASP B CA 1
ATOM 3930 C C . ASP B 1 137 ? -17.797 -0.876 25.438 1 90.5 137 ASP B C 1
ATOM 3932 O O . ASP B 1 137 ? -18.828 -1.513 25.25 1 90.5 137 ASP B O 1
ATOM 3936 N N . MET B 1 138 ? -16.688 -1.447 25.5 1 95.38 138 MET B N 1
ATOM 3937 C CA . MET B 1 138 ? -16.562 -2.852 25.125 1 95.38 138 MET B CA 1
ATOM 3938 C C . MET B 1 138 ? -16.234 -3.715 26.344 1 95.38 138 MET B C 1
ATOM 3940 O O . MET B 1 138 ? -15.609 -3.248 27.297 1 95.38 138 MET B O 1
ATOM 3944 N N . ALA B 1 139 ? -16.719 -4.887 26.281 1 96.75 139 ALA B N 1
ATOM 3945 C CA . ALA B 1 139 ? -16.297 -5.926 27.219 1 96.75 139 ALA B CA 1
ATOM 3946 C C . ALA B 1 139 ? -15.086 -6.691 26.688 1 96.75 139 ALA B C 1
ATOM 3948 O O . ALA B 1 139 ? -15 -6.969 25.5 1 96.75 139 ALA B O 1
ATOM 3949 N N . PHE B 1 140 ? -14.211 -7.016 27.625 1 96.75 140 PHE B N 1
ATOM 3950 C CA . PHE B 1 140 ? -12.992 -7.758 27.281 1 96.75 140 PHE B CA 1
ATOM 3951 C C . PHE B 1 140 ? -12.875 -9.016 28.141 1 96.75 140 PHE B C 1
ATOM 3953 O O . PHE B 1 140 ? -13.422 -9.07 29.25 1 96.75 140 PHE B O 1
ATOM 3960 N N . GLU B 1 141 ? -12.234 -9.969 27.578 1 97.25 141 GLU B N 1
ATOM 3961 C CA . GLU B 1 141 ? -11.844 -11.117 28.391 1 97.25 141 GLU B CA 1
ATOM 3962 C C . GLU B 1 141 ? -10.672 -10.766 29.312 1 97.25 141 GLU B C 1
ATOM 3964 O O . GLU B 1 141 ? -10.047 -9.719 29.156 1 97.25 141 GLU B O 1
ATOM 3969 N N . ALA B 1 142 ? -10.352 -11.695 30.188 1 96.5 142 ALA B N 1
ATOM 3970 C CA . ALA B 1 142 ? -9.289 -11.469 31.156 1 96.5 142 ALA B CA 1
ATOM 3971 C C . ALA B 1 142 ? -7.945 -11.25 30.469 1 96.5 142 ALA B C 1
ATOM 3973 O O . ALA B 1 142 ? -7.105 -10.484 30.953 1 96.5 142 ALA B O 1
ATOM 3974 N N . ASP B 1 143 ? -7.77 -11.852 29.406 1 96.12 143 ASP B N 1
ATOM 3975 C CA . ASP B 1 143 ? -6.488 -11.75 28.703 1 96.12 143 ASP B CA 1
ATOM 3976 C C . ASP B 1 143 ? -6.477 -10.562 27.75 1 96.12 143 ASP B C 1
ATOM 3978 O O . ASP B 1 143 ? -5.539 -10.414 26.953 1 96.12 143 ASP B O 1
ATOM 3982 N N . GLY B 1 144 ? -7.488 -9.773 27.688 1 96.06 144 GLY B N 1
ATOM 3983 C CA . GLY B 1 144 ? -7.555 -8.586 26.859 1 96.06 144 GLY B CA 1
ATOM 3984 C C . GLY B 1 144 ? -8.156 -8.852 25.484 1 96.06 144 GLY B C 1
ATOM 3985 O O . GLY B 1 144 ? -8.289 -7.941 24.672 1 96.06 144 GLY B O 1
ATOM 3986 N N . SER B 1 145 ? -8.492 -10.062 25.219 1 97.62 145 SER B N 1
ATOM 3987 C CA . SER B 1 145 ? -9.125 -10.391 23.938 1 97.62 145 SER B CA 1
ATOM 3988 C C . SER B 1 145 ? -10.57 -9.898 23.891 1 97.62 145 SER B C 1
ATOM 3990 O O . SER B 1 145 ? -11.18 -9.664 24.938 1 97.62 145 SER B O 1
ATOM 3992 N N . PHE B 1 146 ? -11.078 -9.648 22.688 1 97.88 146 PHE B N 1
ATOM 3993 C CA . PHE B 1 146 ? -12.453 -9.195 22.531 1 97.88 146 PHE B CA 1
ATOM 3994 C C . PHE B 1 146 ? -13.062 -9.75 21.234 1 97.88 146 PHE B C 1
ATOM 3996 O O . PHE B 1 146 ? -12.336 -10.266 20.375 1 97.88 146 PHE B O 1
ATOM 4003 N N . GLU B 1 147 ? -14.32 -9.727 21.234 1 98.19 147 GLU B N 1
ATOM 4004 C CA . GLU B 1 147 ? -15.125 -10.062 20.062 1 98.19 147 GLU B CA 1
ATOM 4005 C C . GLU B 1 147 ? -16.234 -9.031 19.844 1 98.19 147 GLU B C 1
ATOM 4007 O O . GLU B 1 147 ? -16.875 -8.594 20.797 1 98.19 147 GLU B O 1
ATOM 4012 N N . ILE B 1 148 ? -16.391 -8.562 18.625 1 98.38 148 ILE B N 1
ATOM 4013 C CA . ILE B 1 148 ? -17.469 -7.66 18.234 1 98.38 148 ILE B CA 1
ATOM 4014 C C . ILE B 1 148 ? -18.266 -8.273 17.078 1 98.38 148 ILE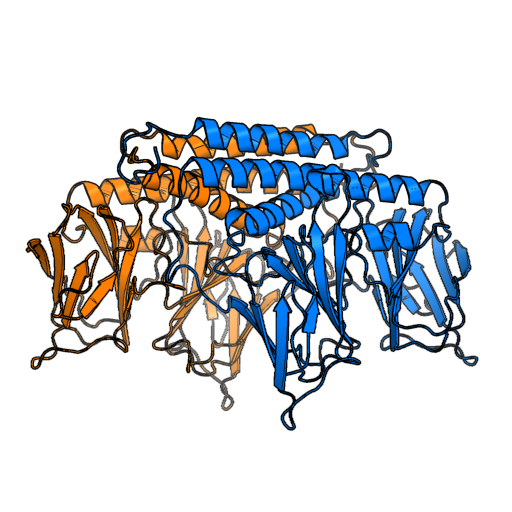 B C 1
ATOM 4016 O O . ILE B 1 148 ? -17.688 -8.688 16.062 1 98.38 148 ILE B O 1
ATOM 4020 N N . ILE B 1 149 ? -19.547 -8.352 17.266 1 98.5 149 ILE B N 1
ATOM 4021 C CA . ILE B 1 149 ? -20.406 -8.734 16.141 1 98.5 149 ILE B CA 1
ATOM 4022 C C . ILE B 1 149 ? -20.859 -7.48 15.391 1 98.5 149 ILE B C 1
ATOM 4024 O O . ILE B 1 149 ? -21.312 -6.516 16 1 98.5 149 ILE B O 1
ATOM 4028 N N . VAL B 1 150 ? -20.688 -7.457 14.102 1 98.56 150 VAL B N 1
ATOM 4029 C CA . VAL B 1 150 ? -21.109 -6.371 13.219 1 98.56 150 VAL B CA 1
ATOM 4030 C C . VAL B 1 150 ? -22.312 -6.816 12.383 1 98.56 150 VAL B C 1
ATOM 4032 O O . VAL B 1 150 ? -22.188 -7.711 11.547 1 98.56 150 VAL B O 1
ATOM 4035 N N . SER B 1 151 ? -23.406 -6.246 12.586 1 98.12 151 SER B N 1
ATOM 4036 C CA . SER B 1 151 ? -24.625 -6.711 11.914 1 98.12 151 SER B CA 1
ATOM 4037 C C . SER B 1 151 ? -25.734 -5.668 11.984 1 98.12 151 SER B C 1
ATOM 4039 O O . SER B 1 151 ? -25.625 -4.699 12.734 1 98.12 151 SER B O 1
ATOM 4041 N N . ARG B 1 152 ? -26.766 -5.859 11.125 1 96.62 152 ARG B N 1
ATOM 4042 C CA . ARG B 1 152 ? -27.938 -4.98 11.148 1 96.62 152 ARG B CA 1
ATOM 4043 C C . ARG B 1 152 ? -28.797 -5.242 12.375 1 96.62 152 ARG B C 1
ATOM 4045 O O . ARG B 1 152 ? -29.297 -4.305 13.008 1 96.62 152 ARG B O 1
ATOM 4052 N N . GLU B 1 153 ? -28.922 -6.484 12.641 1 96.56 153 GLU B N 1
ATOM 4053 C CA . GLU B 1 153 ? -29.719 -6.863 13.797 1 96.56 153 GLU B CA 1
ATOM 4054 C C . GLU B 1 153 ? -28.875 -6.902 15.062 1 96.56 153 GLU B C 1
ATOM 4056 O O . GLU B 1 153 ? -27.766 -7.426 15.055 1 96.56 153 GLU B O 1
ATOM 4061 N N . LYS B 1 154 ? -29.453 -6.469 16.078 1 97.12 154 LYS B N 1
ATOM 4062 C CA . LYS B 1 154 ? -28.75 -6.414 17.359 1 97.12 154 LYS B CA 1
ATOM 4063 C C . LYS B 1 154 ? -28.344 -7.809 17.812 1 97.12 154 LYS B C 1
ATOM 4065 O O . LYS B 1 154 ? -29.109 -8.758 17.688 1 97.12 154 LYS B O 1
ATOM 4070 N N . LYS B 1 155 ? -27.172 -7.914 18.328 1 96.62 155 LYS B N 1
ATOM 4071 C CA . LYS B 1 155 ? -26.641 -9.148 18.891 1 96.62 155 LYS B CA 1
ATOM 4072 C C . LYS B 1 155 ? -26.141 -8.922 20.312 1 96.62 155 LYS B C 1
ATOM 4074 O O . LYS B 1 155 ? -25.766 -7.805 20.672 1 96.62 155 LYS B O 1
ATOM 4079 N N . PRO B 1 156 ? -26.109 -9.969 21.141 1 95.94 156 PRO B N 1
ATOM 4080 C CA . PRO B 1 156 ? -25.562 -9.82 22.484 1 95.94 156 PRO B CA 1
ATOM 4081 C C . PRO B 1 156 ? -24.062 -9.547 22.484 1 95.94 156 PRO B C 1
ATOM 4083 O O . PRO B 1 156 ? -23.359 -9.984 21.578 1 95.94 156 PRO B O 1
ATOM 4086 N N . GLY B 1 157 ? -23.594 -8.891 23.594 1 96.75 157 GLY B N 1
ATOM 4087 C CA . GLY B 1 157 ? -22.172 -8.586 23.719 1 96.75 157 GLY B CA 1
ATOM 4088 C C . GLY B 1 157 ? -21.781 -7.32 22.984 1 96.75 157 GLY B C 1
ATOM 4089 O O . GLY B 1 157 ? -22.578 -6.395 22.844 1 96.75 157 GLY B O 1
ATOM 4090 N N . ASN B 1 158 ? -20.484 -7.25 22.688 1 98.19 158 ASN B N 1
ATOM 4091 C CA . ASN B 1 158 ? -20.031 -6.125 21.875 1 98.19 158 ASN B CA 1
ATOM 4092 C C . ASN B 1 158 ? -20.656 -6.156 20.484 1 98.19 158 ASN B C 1
ATOM 4094 O O . ASN B 1 158 ? -20.516 -7.148 19.75 1 98.19 158 ASN B O 1
ATOM 4098 N N . TRP B 1 159 ? -21.328 -5.105 20.172 1 98.25 159 TRP B N 1
ATOM 4099 C CA . TRP B 1 159 ? -22.094 -5.059 18.938 1 98.25 159 TRP B CA 1
ATOM 4100 C C . TRP B 1 159 ? -21.875 -3.734 18.219 1 98.25 159 TRP B C 1
ATOM 4102 O O . TRP B 1 159 ? -21.953 -2.668 18.828 1 98.25 159 TRP B O 1
ATOM 4112 N N . LEU B 1 160 ? -21.531 -3.791 16.922 1 98.19 160 LEU B N 1
ATOM 4113 C CA . LEU B 1 160 ? -21.469 -2.641 16.031 1 98.19 160 LEU B CA 1
ATOM 4114 C C . LEU B 1 160 ? -22.578 -2.684 14.992 1 98.19 160 LEU B C 1
ATOM 4116 O O . LEU B 1 160 ? -22.578 -3.543 14.109 1 98.19 160 LEU B O 1
ATOM 4120 N N . PRO B 1 161 ? -23.484 -1.746 15.07 1 97.88 161 PRO B N 1
ATOM 4121 C CA . PRO B 1 161 ? -24.625 -1.804 14.148 1 97.88 161 PRO B CA 1
ATOM 4122 C C . PRO B 1 161 ? -24.25 -1.396 12.727 1 97.88 161 PRO B C 1
ATOM 4124 O O . PRO B 1 161 ? -23.391 -0.531 12.531 1 97.88 161 PRO B O 1
ATOM 4127 N N . MET B 1 162 ? -24.891 -1.993 11.789 1 97.62 162 MET B N 1
ATOM 4128 C CA . MET B 1 162 ? -24.875 -1.556 10.398 1 97.62 162 MET B CA 1
ATOM 4129 C C . MET B 1 162 ? -26.266 -1.109 9.953 1 97.62 162 MET B C 1
ATOM 4131 O O . MET B 1 162 ? -27.281 -1.707 10.344 1 97.62 162 MET B O 1
ATOM 4135 N N . ALA B 1 163 ? -26.281 -0.092 9.211 1 97.19 163 ALA B N 1
ATOM 4136 C CA . ALA B 1 163 ? -27.5 0.337 8.539 1 97.19 163 ALA B CA 1
ATOM 4137 C C . ALA B 1 163 ? -27.625 -0.296 7.156 1 97.19 163 ALA B C 1
ATOM 4139 O O . ALA B 1 163 ? -26.719 -1.019 6.719 1 97.19 163 ALA B O 1
ATOM 4140 N N . ASP B 1 164 ? -28.797 0.001 6.453 1 96.31 164 ASP B N 1
ATOM 4141 C CA . ASP B 1 164 ? -29.078 -0.587 5.148 1 96.31 164 ASP B CA 1
ATOM 4142 C C . ASP B 1 164 ? -28.062 -0.114 4.102 1 96.31 164 ASP B C 1
ATOM 4144 O O . ASP B 1 164 ? -27.844 -0.789 3.094 1 96.31 164 ASP B O 1
ATOM 4148 N N . ASP B 1 165 ? -27.406 0.981 4.379 1 94.69 165 ASP B N 1
ATOM 4149 C CA . ASP B 1 165 ? -26.516 1.546 3.367 1 94.69 165 ASP B CA 1
ATOM 4150 C C . ASP B 1 165 ? -25.062 1.524 3.838 1 94.69 165 ASP B C 1
ATOM 4152 O O . ASP B 1 165 ? -24.203 2.17 3.238 1 94.69 165 ASP B O 1
ATOM 4156 N N . THR B 1 166 ? -24.828 0.776 4.926 1 96.5 166 THR B N 1
ATOM 4157 C CA . THR B 1 166 ? -23.438 0.62 5.371 1 96.5 166 THR B CA 1
ATOM 4158 C C . THR B 1 166 ? -22.594 -0.037 4.281 1 96.5 166 THR B C 1
ATOM 4160 O O . THR B 1 166 ? -23.016 -1.028 3.68 1 96.5 166 THR B O 1
ATOM 4163 N N . SER B 1 167 ? -21.406 0.552 4.09 1 95.06 167 SER B N 1
ATOM 4164 C CA . SER B 1 167 ? -20.578 0.005 3.008 1 95.06 167 SER B CA 1
ATOM 4165 C C . SER B 1 167 ? -19.156 -0.286 3.479 1 95.06 167 SER B C 1
ATOM 4167 O O . SER B 1 167 ? -18.406 -0.996 2.805 1 95.06 167 SER B O 1
ATOM 4169 N N . LEU B 1 168 ? -18.734 0.283 4.594 1 96 168 LEU B N 1
ATOM 4170 C CA . LEU B 1 168 ? -17.375 0.017 5.047 1 96 168 LEU B CA 1
ATOM 4171 C C . LEU B 1 168 ? -17.266 0.183 6.559 1 96 168 LEU B C 1
ATOM 4173 O O . LEU B 1 168 ? -18.188 0.698 7.199 1 96 168 LEU B O 1
ATOM 4177 N N . LEU B 1 169 ? -16.281 -0.342 7.156 1 97.31 169 LEU B N 1
ATOM 4178 C CA . LEU B 1 169 ? -15.836 -0.099 8.523 1 97.31 169 LEU B CA 1
ATOM 4179 C C . LEU B 1 169 ? -14.547 0.721 8.539 1 97.31 169 LEU B C 1
ATOM 4181 O O . LEU B 1 169 ? -13.664 0.516 7.699 1 97.31 169 LEU B O 1
ATOM 4185 N N . ILE B 1 170 ? -14.438 1.608 9.422 1 96.56 170 ILE B N 1
ATOM 4186 C CA . ILE B 1 170 ? -13.203 2.346 9.664 1 96.56 170 ILE B CA 1
ATOM 4187 C C . ILE B 1 170 ? -12.703 2.078 11.086 1 96.56 170 ILE B C 1
ATOM 4189 O O . ILE B 1 170 ? -13.453 2.242 12.047 1 96.56 170 ILE B O 1
ATOM 4193 N N . VAL B 1 171 ? -11.516 1.679 11.195 1 96.81 171 VAL B N 1
ATOM 4194 C CA . VAL B 1 171 ? -10.852 1.466 12.477 1 96.81 171 VAL B CA 1
ATOM 4195 C C . VAL B 1 171 ? -9.859 2.598 12.742 1 96.81 171 VAL B C 1
ATOM 4197 O O . VAL B 1 171 ? -9.008 2.893 11.906 1 96.81 171 VAL B O 1
ATOM 4200 N N . ARG B 1 172 ? -9.953 3.188 13.867 1 96.62 172 ARG B N 1
ATOM 4201 C CA . ARG B 1 172 ? -9.031 4.227 14.312 1 96.62 172 ARG B CA 1
ATOM 4202 C C . ARG B 1 172 ? -8.328 3.822 15.602 1 96.62 172 ARG B C 1
ATOM 4204 O O . ARG B 1 172 ? -8.977 3.518 16.609 1 96.62 172 ARG B O 1
ATOM 4211 N N . GLN B 1 173 ? -7.055 3.793 15.539 1 97.5 173 GLN B N 1
ATOM 4212 C CA . GLN B 1 173 ? -6.234 3.625 16.734 1 97.5 173 GLN B CA 1
ATOM 4213 C C . GLN B 1 173 ? -5.379 4.863 16.984 1 97.5 173 GLN B C 1
ATOM 4215 O O . GLN B 1 173 ? -4.523 5.215 16.172 1 97.5 173 GLN B O 1
ATOM 4220 N N . THR B 1 174 ? -5.574 5.473 18.047 1 97.25 174 THR B N 1
ATOM 4221 C CA . THR B 1 174 ? -4.891 6.719 18.359 1 97.25 174 THR B CA 1
ATOM 4222 C C . THR B 1 174 ? -3.879 6.516 19.484 1 97.25 174 THR B C 1
ATOM 4224 O O . THR B 1 174 ? -4.203 5.918 20.516 1 97.25 174 THR B O 1
ATOM 4227 N N . PHE B 1 175 ? -2.711 7.078 19.281 1 97.69 175 PHE B N 1
ATOM 4228 C CA . PHE B 1 175 ? -1.613 6.848 20.219 1 97.69 175 PHE B CA 1
ATOM 4229 C C . PHE B 1 175 ? -1.132 8.164 20.828 1 97.69 175 PHE B C 1
ATOM 4231 O O . PHE B 1 175 ? -1.074 9.18 20.125 1 97.69 175 PHE B O 1
ATOM 4238 N N . ASP B 1 176 ? -0.712 8.094 22.109 1 95.75 176 ASP B N 1
ATOM 4239 C CA . ASP B 1 176 ? 0.089 9.148 22.703 1 95.75 176 ASP B CA 1
ATOM 4240 C C . ASP B 1 176 ? 1.546 9.062 22.266 1 95.75 176 ASP B C 1
ATOM 4242 O O . ASP B 1 176 ? 2.178 10.086 21.984 1 95.75 176 ASP B O 1
ATOM 4246 N N . ASP B 1 177 ? 1.991 7.852 22.297 1 95.62 177 ASP B N 1
ATOM 4247 C CA . ASP B 1 177 ? 3.375 7.555 21.938 1 95.62 177 ASP B CA 1
ATOM 4248 C C . ASP B 1 177 ? 3.471 6.246 21.156 1 95.62 177 ASP B C 1
ATOM 4250 O O . ASP B 1 177 ? 3.615 5.176 21.75 1 95.62 177 ASP B O 1
ATOM 4254 N N . LYS B 1 178 ? 3.637 6.312 19.891 1 93.69 178 LYS B N 1
ATOM 4255 C CA . LYS B 1 178 ? 3.639 5.152 19.016 1 93.69 178 LYS B CA 1
ATOM 4256 C C . LYS B 1 178 ? 4.898 4.312 19.203 1 93.69 178 LYS B C 1
ATOM 4258 O O . LYS B 1 178 ? 4.949 3.152 18.797 1 93.69 178 LYS B O 1
ATOM 4263 N N . LYS B 1 179 ? 5.879 4.852 19.812 1 91.5 179 LYS B N 1
ATOM 4264 C CA . LYS B 1 179 ? 7.121 4.117 20.016 1 91.5 179 LYS B CA 1
ATOM 4265 C C . LYS B 1 179 ? 6.973 3.104 21.156 1 91.5 179 LYS B C 1
ATOM 4267 O O . LYS B 1 179 ? 7.641 2.066 21.156 1 91.5 179 LYS B O 1
ATOM 4272 N N . THR B 1 180 ? 6.094 3.379 22.094 1 95.19 180 THR B N 1
ATOM 4273 C CA . THR B 1 180 ? 6.051 2.547 23.281 1 95.19 180 THR B CA 1
ATOM 4274 C C . THR B 1 180 ? 4.711 1.82 23.391 1 95.19 180 THR B C 1
ATOM 4276 O O . THR B 1 180 ? 4.605 0.795 24.062 1 95.19 180 THR B O 1
ATOM 4279 N N . GLN B 1 181 ? 3.756 2.379 22.766 1 96.81 181 GLN B N 1
ATOM 4280 C CA . GLN B 1 181 ? 2.438 1.762 22.844 1 96.81 181 GLN B CA 1
ATOM 4281 C C . GLN B 1 181 ? 2.211 0.802 21.688 1 96.81 181 GLN B C 1
ATOM 4283 O O . GLN B 1 181 ? 2.648 1.066 20.562 1 96.81 181 GLN B O 1
ATOM 4288 N N . VAL B 1 182 ? 1.486 -0.309 21.953 1 97.06 182 VAL B N 1
ATOM 4289 C CA . VAL B 1 182 ? 1.334 -1.397 20.984 1 97.06 182 VAL B CA 1
ATOM 4290 C C . VAL B 1 182 ? -0.086 -1.396 20.422 1 97.06 182 VAL B C 1
ATOM 4292 O O . VAL B 1 182 ? -1.06 -1.412 21.188 1 97.06 182 VAL B O 1
ATOM 4295 N N . PRO B 1 183 ? -0.203 -1.312 19.078 1 97.69 183 PRO B N 1
ATOM 4296 C CA . PRO B 1 183 ? -1.539 -1.343 18.484 1 97.69 183 PRO B CA 1
ATOM 4297 C C . PRO B 1 183 ? -2.322 -2.602 18.844 1 97.69 183 PRO B C 1
ATOM 4299 O O . PRO B 1 183 ? -1.729 -3.664 19.047 1 97.69 183 PRO B O 1
ATOM 4302 N N . ALA B 1 184 ? -3.623 -2.432 18.844 1 97.62 184 ALA B N 1
ATOM 4303 C CA . ALA B 1 184 ? -4.504 -3.59 18.969 1 97.62 184 ALA B CA 1
ATOM 4304 C C . ALA B 1 184 ? -4.414 -4.484 17.734 1 97.62 184 ALA B C 1
ATOM 4306 O O . ALA B 1 184 ? -4.254 -3.992 16.609 1 97.62 184 ALA B O 1
ATOM 4307 N N . ASP B 1 185 ? -4.457 -5.785 17.984 1 95.25 185 ASP B N 1
ATOM 4308 C CA . ASP B 1 185 ? -4.672 -6.742 16.906 1 95.25 185 ASP B CA 1
ATOM 4309 C C . ASP B 1 185 ? -6.145 -6.801 16.5 1 95.25 185 ASP B C 1
ATOM 4311 O O . ASP B 1 185 ? -7.027 -6.797 17.375 1 95.25 185 ASP B O 1
ATOM 4315 N N . ILE B 1 186 ? -6.348 -6.801 15.227 1 96.69 186 ILE B N 1
ATOM 4316 C CA . ILE B 1 186 ? -7.738 -6.879 14.797 1 96.69 186 ILE B CA 1
ATOM 4317 C C . ILE B 1 186 ? -7.852 -7.793 13.578 1 96.69 186 ILE B C 1
ATOM 4319 O O . ILE B 1 186 ? -7.008 -7.75 12.68 1 96.69 186 ILE B O 1
ATOM 4323 N N . PHE B 1 187 ? -8.797 -8.68 13.586 1 97.38 187 PHE B N 1
ATOM 4324 C CA . PHE B 1 187 ? -9.133 -9.562 12.477 1 97.38 187 PHE B CA 1
ATOM 4325 C C . PHE B 1 187 ? -10.617 -9.484 12.156 1 97.38 187 PHE B C 1
ATOM 4327 O O . PHE B 1 187 ? -11.461 -9.5 13.055 1 97.38 187 PHE B O 1
ATOM 4334 N N . VAL B 1 188 ? -10.945 -9.32 10.914 1 98.19 188 VAL B N 1
ATOM 4335 C CA . VAL B 1 188 ? -12.336 -9.227 10.477 1 98.19 188 VAL B CA 1
ATOM 4336 C C . VAL B 1 188 ? -12.688 -10.414 9.586 1 98.19 188 VAL B C 1
ATOM 4338 O O . VAL B 1 188 ? -11.938 -10.742 8.664 1 98.19 188 VAL B O 1
ATOM 4341 N N . GLU B 1 189 ? -13.797 -11.031 9.797 1 97.69 189 GLU B N 1
ATOM 4342 C CA . GLU B 1 189 ? -14.266 -12.117 8.945 1 97.69 189 GLU B CA 1
ATOM 4343 C C . GLU B 1 189 ? -15.781 -12.086 8.789 1 97.69 189 GLU B C 1
ATOM 4345 O O . GLU B 1 189 ? -16.5 -11.625 9.695 1 97.69 189 GLU B O 1
ATOM 4350 N N . ARG B 1 190 ? -16.266 -12.461 7.648 1 98 190 ARG B N 1
ATOM 4351 C CA . ARG B 1 190 ? -17.703 -12.711 7.484 1 98 190 ARG B CA 1
ATOM 4352 C C . ARG B 1 190 ? -18.125 -13.953 8.258 1 98 190 ARG B C 1
ATOM 4354 O O . ARG B 1 190 ? -17.453 -14.984 8.211 1 98 190 ARG B O 1
ATOM 4361 N N . ILE B 1 191 ? -19.234 -13.68 8.961 1 96.19 191 ILE B N 1
ATOM 4362 C CA . ILE B 1 191 ? -19.766 -14.836 9.664 1 96.19 191 ILE B CA 1
ATOM 4363 C C . ILE B 1 191 ? -21.125 -15.211 9.102 1 96.19 191 ILE B C 1
ATOM 4365 O O . ILE B 1 191 ? -21.844 -14.352 8.562 1 96.19 191 ILE B O 1
ATOM 4369 N N . GLY B 1 192 ? -21.484 -16.406 8.914 1 89.62 192 GLY B N 1
ATOM 4370 C CA . GLY B 1 192 ? -22.703 -16.891 8.297 1 89.62 192 GLY B CA 1
ATOM 4371 C C . GLY B 1 192 ? -22.484 -17.516 6.934 1 89.62 192 GLY B C 1
ATOM 4372 O O . GLY B 1 192 ? -21.344 -17.828 6.574 1 89.62 192 GLY B O 1
ATOM 4373 N N . SER B 1 193 ? -23.641 -17.578 6.223 1 92.44 193 SER B N 1
ATOM 4374 C CA . SER B 1 193 ? -23.578 -18.266 4.941 1 92.44 193 SER B CA 1
ATOM 4375 C C . SER B 1 193 ? -22.953 -17.375 3.869 1 92.44 193 SER B C 1
ATOM 4377 O O . SER B 1 193 ? -23.109 -16.156 3.893 1 92.44 193 SER B O 1
ATOM 4379 N N . GLY B 1 194 ? -22.156 -17.859 3.049 1 94.56 194 GLY B N 1
ATOM 4380 C CA . GLY B 1 194 ? -21.5 -17.203 1.932 1 94.56 194 GLY B CA 1
ATOM 4381 C C . GLY B 1 194 ? -20.562 -18.109 1.157 1 94.56 194 GLY B C 1
ATOM 4382 O O . GLY B 1 194 ? -20.438 -19.297 1.475 1 94.56 194 GLY B O 1
ATOM 4383 N N . PRO B 1 195 ? -20.047 -17.562 0.157 1 96.38 195 PRO B N 1
ATOM 4384 C CA . PRO B 1 195 ? -19.156 -18.406 -0.652 1 96.38 195 PRO B CA 1
ATOM 4385 C C . PRO B 1 195 ? -17.906 -18.844 0.11 1 96.38 195 PRO B C 1
ATOM 4387 O O . PRO B 1 195 ? -17.453 -18.156 1.021 1 96.38 195 PRO B O 1
ATOM 4390 N N . ALA B 1 196 ? -17.406 -20.016 -0.258 1 94.75 196 ALA B N 1
ATOM 4391 C CA . ALA B 1 196 ? -16.219 -20.562 0.397 1 94.75 196 ALA B CA 1
ATOM 4392 C C . ALA B 1 196 ? -14.953 -19.906 -0.11 1 94.75 196 ALA B C 1
ATOM 4394 O O . ALA B 1 196 ? -13.961 -19.797 0.621 1 94.75 196 ALA B O 1
ATOM 4395 N N . VAL B 1 197 ? -14.945 -19.547 -1.356 1 96.38 197 VAL B N 1
ATOM 4396 C CA . VAL B 1 197 ? -13.82 -18.859 -1.994 1 96.38 197 VAL B CA 1
ATOM 4397 C C . VAL B 1 197 ? -14.336 -17.688 -2.824 1 96.38 197 VAL B C 1
ATOM 4399 O O . VAL B 1 197 ? -15.508 -17.656 -3.193 1 96.38 197 VAL B O 1
ATOM 4402 N N . PRO B 1 198 ? -13.523 -16.703 -3.08 1 96.88 198 PRO B N 1
ATOM 4403 C CA . PRO B 1 198 ? -13.961 -15.578 -3.916 1 96.88 198 PRO B CA 1
ATOM 4404 C C . PRO B 1 198 ? -14.383 -16.016 -5.316 1 96.88 198 PRO B C 1
ATOM 4406 O O . PRO B 1 198 ? -13.805 -16.953 -5.875 1 96.88 198 PRO B O 1
ATOM 4409 N N . ALA B 1 199 ? -15.375 -15.336 -5.855 1 96.31 199 ALA B N 1
ATOM 4410 C CA . ALA B 1 199 ? -15.828 -15.602 -7.219 1 96.31 199 ALA B CA 1
ATOM 4411 C C . ALA B 1 199 ? -14.758 -15.211 -8.234 1 96.31 199 ALA B C 1
ATOM 4413 O O . ALA B 1 199 ? -13.93 -14.336 -7.973 1 96.31 199 ALA B O 1
ATOM 4414 N N . LEU B 1 200 ? -14.82 -15.922 -9.398 1 97.31 200 LEU B N 1
ATOM 4415 C CA . LEU B 1 200 ? -13.945 -15.5 -10.492 1 97.31 200 LEU B CA 1
ATOM 4416 C C . LEU B 1 200 ? -14.281 -14.086 -10.938 1 97.31 200 LEU B C 1
ATOM 4418 O O . LEU B 1 200 ? -15.453 -13.711 -11.008 1 97.31 200 LEU B O 1
ATOM 4422 N N . LEU B 1 201 ? -13.289 -13.344 -11.211 1 97.88 201 LEU B N 1
ATOM 4423 C CA . LEU B 1 201 ? -13.438 -11.961 -11.641 1 97.88 201 LEU B CA 1
ATOM 4424 C C . LEU B 1 201 ? -14.141 -11.883 -12.992 1 97.88 201 LEU B C 1
ATOM 4426 O O . LEU B 1 201 ? -13.828 -12.656 -13.898 1 97.88 201 LEU B O 1
ATOM 4430 N N . THR B 1 202 ? -15.078 -11.008 -13.172 1 98.06 202 THR B N 1
ATOM 4431 C CA . THR B 1 202 ? -15.766 -10.812 -14.438 1 98.06 202 THR B CA 1
ATOM 4432 C C . THR B 1 202 ? -15.414 -9.461 -15.047 1 98.06 202 THR B C 1
ATOM 4434 O O . THR B 1 202 ? -15.039 -8.531 -14.328 1 98.06 202 THR B O 1
ATOM 4437 N N . PRO B 1 203 ? -15.555 -9.312 -16.344 1 98.25 203 PRO B N 1
ATOM 4438 C CA . PRO B 1 203 ? -15.328 -8.016 -17 1 98.25 203 PRO B CA 1
ATOM 4439 C C . PRO B 1 203 ? -16.188 -6.902 -16.422 1 98.25 203 PRO B C 1
ATOM 4441 O O . PRO B 1 203 ? -15.711 -5.789 -16.203 1 98.25 203 PRO B O 1
ATOM 4444 N N . ASP B 1 204 ? -17.453 -7.191 -16.094 1 98 204 ASP B N 1
ATOM 4445 C CA . ASP B 1 204 ? -18.359 -6.184 -15.547 1 98 204 ASP B CA 1
ATOM 4446 C C . ASP B 1 204 ? -17.891 -5.707 -14.18 1 98 204 ASP B C 1
ATOM 4448 O O . ASP B 1 204 ? -17.938 -4.512 -13.875 1 98 204 ASP B O 1
ATOM 4452 N N . ASP B 1 205 ? -17.484 -6.609 -13.375 1 97.81 205 ASP B N 1
ATOM 4453 C CA . ASP B 1 205 ? -17.031 -6.266 -12.031 1 97.81 205 ASP B CA 1
ATOM 4454 C C . ASP B 1 205 ? -15.805 -5.352 -12.078 1 97.81 205 ASP B C 1
ATOM 4456 O O . ASP B 1 205 ? -15.781 -4.305 -11.43 1 97.81 205 ASP B O 1
ATOM 4460 N N . ILE B 1 206 ? -14.82 -5.695 -12.867 1 98.69 206 ILE B N 1
ATOM 4461 C CA . ILE B 1 206 ? -13.57 -4.949 -12.875 1 98.69 206 ILE B CA 1
ATOM 4462 C C . ILE B 1 206 ? -13.789 -3.586 -13.523 1 98.69 206 ILE B C 1
ATOM 4464 O O . ILE B 1 206 ? -13.172 -2.594 -13.125 1 98.69 206 ILE B O 1
ATOM 4468 N N . GLU B 1 207 ? -14.602 -3.537 -14.523 1 98.75 207 GLU B N 1
ATOM 4469 C CA . GLU B 1 207 ? -14.922 -2.242 -15.117 1 98.75 207 GLU B CA 1
ATOM 4470 C C . GLU B 1 207 ? -15.578 -1.314 -14.102 1 98.75 207 GLU B C 1
ATOM 4472 O O . GLU B 1 207 ? -15.18 -0.157 -13.961 1 98.75 207 GLU B O 1
ATOM 4477 N N . ARG B 1 208 ? -16.562 -1.799 -13.438 1 98.38 208 ARG B N 1
ATOM 4478 C CA . ARG B 1 208 ? -17.234 -1.023 -12.398 1 98.38 208 ARG B CA 1
ATOM 4479 C C . ARG B 1 208 ? -16.25 -0.573 -11.328 1 98.38 208 ARG B C 1
ATOM 4481 O O . ARG B 1 208 ? -16.281 0.577 -10.883 1 98.38 208 ARG B O 1
ATOM 4488 N N . GLN B 1 209 ? -15.391 -1.441 -10.906 1 98.5 209 GLN B N 1
ATOM 4489 C CA . GLN B 1 209 ? -14.406 -1.161 -9.867 1 98.5 209 GLN B CA 1
ATOM 4490 C C . GLN B 1 209 ? -13.445 -0.062 -10.297 1 98.5 209 GLN B C 1
ATOM 4492 O O . GLN B 1 209 ? -13.195 0.882 -9.547 1 98.5 209 GLN B O 1
ATOM 4497 N N . LEU B 1 210 ? -12.891 -0.174 -11.492 1 98.88 210 LEU B N 1
ATOM 4498 C CA . LEU B 1 210 ? -11.938 0.801 -12.008 1 98.88 210 LEU B CA 1
ATOM 4499 C C . LEU B 1 210 ? -12.586 2.178 -12.133 1 98.88 210 LEU B C 1
ATOM 4501 O O . LEU B 1 210 ? -11.992 3.182 -11.727 1 98.88 210 LEU B O 1
ATOM 4505 N N . LEU B 1 211 ? -13.789 2.215 -12.648 1 98.69 211 LEU B N 1
ATOM 4506 C CA . LEU B 1 211 ? -14.461 3.496 -12.828 1 98.69 211 LEU B CA 1
ATOM 4507 C C . LEU B 1 211 ? -14.844 4.105 -11.484 1 98.69 211 LEU B C 1
ATOM 4509 O O . LEU B 1 211 ? -14.781 5.324 -11.312 1 98.69 211 LEU B O 1
ATOM 4513 N N . ALA B 1 212 ? -15.242 3.287 -10.547 1 97.44 212 ALA B N 1
ATOM 4514 C CA . ALA B 1 212 ? -15.508 3.771 -9.195 1 97.44 212 ALA B CA 1
ATOM 4515 C C . ALA B 1 212 ? -14.25 4.363 -8.562 1 97.44 212 ALA B C 1
ATOM 4517 O O . ALA B 1 212 ? -14.32 5.352 -7.832 1 97.44 212 ALA B O 1
ATOM 4518 N N . ALA B 1 213 ? -13.148 3.756 -8.836 1 98.31 213 ALA B N 1
ATOM 4519 C CA . ALA B 1 213 ? -11.883 4.258 -8.305 1 98.31 213 ALA B CA 1
ATOM 4520 C C . ALA B 1 213 ? -11.57 5.648 -8.844 1 98.31 213 ALA B C 1
ATOM 4522 O O . ALA B 1 213 ? -11.156 6.535 -8.102 1 98.31 213 ALA B O 1
ATOM 4523 N N . ALA B 1 214 ? -11.75 5.82 -10.156 1 98.69 214 ALA B N 1
ATOM 4524 C CA . ALA B 1 214 ? -11.539 7.137 -10.758 1 98.69 214 ALA B CA 1
ATOM 4525 C C . ALA B 1 214 ? -12.477 8.172 -10.141 1 98.69 214 ALA B C 1
ATOM 4527 O O . ALA B 1 214 ? -12.055 9.281 -9.805 1 98.69 214 ALA B O 1
ATOM 4528 N N . ALA B 1 215 ? -13.727 7.773 -9.945 1 97.38 215 ALA B N 1
ATOM 4529 C CA . ALA B 1 215 ? -14.727 8.68 -9.375 1 97.38 215 ALA B CA 1
ATOM 4530 C C . ALA B 1 215 ? -14.375 9.047 -7.941 1 97.38 215 ALA B C 1
ATOM 4532 O O . ALA B 1 215 ? -14.484 10.211 -7.547 1 97.38 215 ALA B O 1
ATOM 4533 N N . TRP B 1 216 ? -13.984 8.086 -7.215 1 95.94 216 TRP B N 1
ATOM 4534 C CA . TRP B 1 216 ? -13.602 8.32 -5.828 1 95.94 216 TRP B CA 1
ATOM 4535 C C . TRP B 1 216 ? -12.422 9.289 -5.742 1 95.94 216 TRP B C 1
ATOM 4537 O O . TRP B 1 216 ? -12.414 10.188 -4.902 1 95.94 216 TRP B O 1
ATOM 4547 N N . THR B 1 217 ? -11.43 9.094 -6.602 1 98.06 217 THR B N 1
ATOM 4548 C CA . THR B 1 217 ? -10.258 9.969 -6.629 1 98.06 217 THR B CA 1
ATOM 4549 C C . THR B 1 217 ? -10.664 11.414 -6.887 1 98.06 217 THR B C 1
ATOM 4551 O O . THR B 1 217 ? -10.281 12.312 -6.141 1 98.06 217 THR B O 1
ATOM 4554 N N . LYS B 1 218 ? -11.477 11.578 -7.883 1 97.75 218 LYS B N 1
ATOM 4555 C CA . LYS B 1 218 ? -11.945 12.906 -8.25 1 97.75 218 LYS B CA 1
ATOM 4556 C C . LYS B 1 218 ? -12.797 13.523 -7.141 1 97.75 218 LYS B C 1
ATOM 4558 O O . LYS B 1 218 ? -12.578 14.672 -6.746 1 97.75 218 LYS B O 1
ATOM 4563 N N . GLY B 1 219 ? -13.719 12.75 -6.668 1 95.88 219 GLY B N 1
ATOM 4564 C CA . GLY B 1 219 ? -14.609 13.234 -5.625 1 95.88 219 GLY B CA 1
ATOM 4565 C C . GLY B 1 219 ? -13.883 13.625 -4.352 1 95.88 219 GLY B C 1
ATOM 4566 O O . GLY B 1 219 ? -14.141 14.688 -3.785 1 95.88 219 GLY B O 1
ATOM 4567 N N . THR B 1 220 ? -12.961 12.82 -3.908 1 96 220 THR B N 1
ATOM 4568 C CA . THR B 1 220 ? -12.211 13.07 -2.684 1 96 220 THR B CA 1
ATOM 4569 C C . THR B 1 220 ? -11.328 14.312 -2.834 1 96 220 THR B C 1
ATOM 4571 O O . THR B 1 220 ? -11.297 15.164 -1.945 1 96 220 THR B O 1
ATOM 4574 N N . ALA B 1 221 ? -10.625 14.406 -3.969 1 97.25 221 ALA B N 1
ATOM 4575 C CA . ALA B 1 221 ? -9.789 15.578 -4.227 1 97.25 221 ALA B CA 1
ATOM 4576 C C . ALA B 1 221 ? -10.609 16.859 -4.156 1 97.25 221 ALA B C 1
ATOM 4578 O O . ALA B 1 221 ? -10.18 17.844 -3.545 1 97.25 221 ALA B O 1
ATOM 4579 N N . ASN B 1 222 ? -11.781 16.828 -4.727 1 96.38 222 ASN B N 1
ATOM 4580 C CA . ASN B 1 222 ? -12.625 18.016 -4.75 1 96.38 222 ASN B CA 1
ATOM 4581 C C . ASN B 1 222 ? -13.188 18.328 -3.365 1 96.38 222 ASN B C 1
ATOM 4583 O O . ASN B 1 222 ? -13.305 19.5 -2.986 1 96.38 222 ASN B O 1
ATOM 4587 N N . THR B 1 223 ? -13.539 17.312 -2.656 1 95.25 223 THR B N 1
ATOM 4588 C CA . THR B 1 223 ? -14.078 17.5 -1.313 1 95.25 223 THR B CA 1
ATOM 4589 C C . THR B 1 223 ? -13.102 18.297 -0.447 1 95.25 223 THR B C 1
ATOM 4591 O O . THR B 1 223 ? -13.477 19.328 0.129 1 95.25 223 THR B O 1
ATOM 4594 N N . PHE B 1 224 ? -11.898 17.953 -0.414 1 96.62 224 PHE B N 1
ATOM 4595 C CA . PHE B 1 224 ? -10.992 18.562 0.553 1 96.62 224 PHE B CA 1
ATOM 4596 C C . PHE B 1 224 ? -10.406 19.859 0.01 1 96.62 224 PHE B C 1
ATOM 4598 O O . PHE B 1 224 ? -10.023 20.75 0.778 1 96.62 224 PHE B O 1
ATOM 4605 N N . ALA B 1 225 ? -10.367 19.984 -1.351 1 97.5 225 ALA B N 1
ATOM 4606 C CA . ALA B 1 225 ? -10.086 21.312 -1.899 1 97.5 225 ALA B CA 1
ATOM 4607 C C . ALA B 1 225 ? -11.156 22.312 -1.489 1 97.5 225 ALA B C 1
ATOM 4609 O O . ALA B 1 225 ? -10.844 23.453 -1.147 1 97.5 225 ALA B O 1
ATOM 4610 N N . THR B 1 226 ? -12.398 21.875 -1.511 1 96.81 226 THR B N 1
ATOM 4611 C CA . THR B 1 226 ? -13.5 22.734 -1.089 1 96.81 226 THR B CA 1
ATOM 4612 C C . THR B 1 226 ? -13.359 23.109 0.382 1 96.81 226 THR B C 1
ATOM 4614 O O . THR B 1 226 ? -13.57 24.266 0.752 1 96.81 226 THR B O 1
ATOM 4617 N N . TRP B 1 227 ? -13.008 22.188 1.216 1 97.25 227 TRP B N 1
ATOM 4618 C CA . TRP B 1 227 ? -12.805 22.484 2.631 1 97.25 227 TRP B CA 1
ATOM 4619 C C . TRP B 1 227 ? -11.68 23.5 2.818 1 97.25 227 TRP B C 1
ATOM 4621 O O . TRP B 1 227 ? -11.812 24.438 3.6 1 97.25 227 TRP B O 1
ATOM 4631 N N . SER B 1 228 ? -10.617 23.266 2.109 1 98.31 228 SER B N 1
ATOM 4632 C CA . SER B 1 228 ? -9.516 24.219 2.186 1 98.31 228 SER B CA 1
ATOM 4633 C C . SER B 1 228 ? -9.961 25.609 1.78 1 98.31 228 SER B C 1
ATOM 4635 O O . SER B 1 228 ? -9.531 26.609 2.371 1 98.31 228 SER B O 1
ATOM 4637 N N . GLU B 1 229 ? -10.797 25.656 0.771 1 97.75 229 GLU B N 1
ATOM 4638 C CA . GLU B 1 229 ? -11.352 26.938 0.344 1 97.75 229 GLU B CA 1
ATOM 4639 C C . GLU B 1 229 ? -12.172 27.578 1.458 1 97.75 229 GLU B C 1
ATOM 4641 O O . GLU B 1 229 ? -12.078 28.781 1.686 1 97.75 229 GLU B O 1
ATOM 4646 N N . TRP B 1 230 ? -13.008 26.781 2.154 1 97.75 230 TRP B N 1
ATOM 4647 C CA . TRP B 1 230 ? -13.773 27.281 3.285 1 97.75 230 TRP B CA 1
ATOM 4648 C C . TRP B 1 230 ? -12.852 27.875 4.348 1 97.75 230 TRP B C 1
ATOM 4650 O O . TRP B 1 230 ? -13.062 29 4.805 1 97.75 230 TRP B O 1
ATOM 4660 N N . PHE B 1 231 ? -11.828 27.172 4.711 1 98.31 231 PHE B N 1
ATOM 4661 C CA . PHE B 1 231 ? -10.938 27.578 5.789 1 98.31 231 PHE B CA 1
ATOM 4662 C C . PHE B 1 231 ? -10.148 28.828 5.395 1 98.31 231 PHE B C 1
ATOM 4664 O O . PHE B 1 231 ? -9.883 29.688 6.23 1 98.31 231 PHE B O 1
ATOM 4671 N N . LYS B 1 232 ? -9.781 28.859 4.16 1 97.81 232 LYS B N 1
ATOM 4672 C CA . LYS B 1 232 ? -8.977 29.953 3.635 1 97.81 232 LYS B CA 1
ATOM 4673 C C . LYS B 1 232 ? -9.727 31.281 3.719 1 97.81 232 LYS B C 1
ATOM 4675 O O . LYS B 1 232 ? -9.117 32.344 3.777 1 97.81 232 LYS B O 1
ATOM 4680 N N . ALA B 1 233 ? -11.016 31.25 3.742 1 96.81 233 ALA B N 1
ATOM 4681 C CA . ALA B 1 233 ? -11.836 32.469 3.783 1 96.81 233 ALA B CA 1
ATOM 4682 C C . ALA B 1 233 ? -11.609 33.219 5.082 1 96.81 233 ALA B C 1
ATOM 4684 O O . ALA B 1 233 ? -11.836 34.438 5.141 1 96.81 233 ALA B O 1
ATOM 4685 N N . THR B 1 234 ? -11.211 32.531 6.164 1 96.88 234 THR B N 1
ATOM 4686 C CA . THR B 1 234 ? -10.922 33.156 7.449 1 96.88 234 THR B CA 1
ATOM 4687 C C . THR B 1 234 ? -9.555 32.719 7.973 1 96.88 234 THR B C 1
ATOM 4689 O O . THR B 1 234 ? -9.477 31.953 8.938 1 96.88 234 THR B O 1
ATOM 4692 N N . PRO B 1 235 ? -8.547 33.219 7.398 1 97.94 235 PRO B N 1
ATOM 4693 C CA . PRO B 1 235 ? -7.203 32.719 7.738 1 97.94 235 PRO B CA 1
ATOM 4694 C C . PRO B 1 235 ? -6.789 33.094 9.164 1 97.94 235 PRO B C 1
ATOM 4696 O O . PRO B 1 235 ? -7.254 34.094 9.703 1 97.94 235 PRO B O 1
ATOM 4699 N N . ASN B 1 236 ? -5.996 32.312 9.719 1 98.5 236 ASN B N 1
ATOM 4700 C CA . ASN B 1 236 ? -5.34 32.5 11 1 98.5 236 ASN B CA 1
ATOM 4701 C C . ASN B 1 236 ? -6.348 32.562 12.148 1 98.5 236 ASN B C 1
ATOM 4703 O O . ASN B 1 236 ? -6.191 33.344 13.078 1 98.5 236 ASN B O 1
ATOM 4707 N N . ARG B 1 237 ? -7.324 31.859 11.984 1 97.5 237 ARG B N 1
ATOM 4708 C CA . ARG B 1 237 ? -8.312 31.562 13.016 1 97.5 237 ARG B CA 1
ATOM 4709 C C . ARG B 1 237 ? -8.977 30.219 12.773 1 97.5 237 ARG B C 1
ATOM 4711 O O . ARG B 1 237 ? -8.953 29.703 11.656 1 97.5 237 ARG B O 1
ATOM 4718 N N . PHE B 1 238 ? -9.5 29.688 13.766 1 98.06 238 PHE B N 1
ATOM 4719 C CA . PHE B 1 238 ? -10.234 28.438 13.602 1 98.06 238 PHE B CA 1
ATOM 4720 C C . PHE B 1 238 ? -11.531 28.656 12.828 1 98.06 238 PHE B C 1
ATOM 4722 O O . PHE B 1 238 ? -12.227 29.641 13.047 1 98.06 238 PHE B O 1
ATOM 4729 N N . PHE B 1 239 ? -11.734 27.781 11.891 1 97.31 239 PHE B N 1
ATOM 4730 C CA . PHE B 1 239 ? -12.953 27.875 11.102 1 97.31 239 PHE B CA 1
ATOM 4731 C C . PHE B 1 239 ? -14.18 27.562 11.953 1 97.31 239 PHE B C 1
ATOM 4733 O O . PHE B 1 239 ? -14.242 26.516 12.609 1 97.31 239 PHE B O 1
ATOM 4740 N N . ASP B 1 240 ? -15.117 28.547 11.969 1 94 240 ASP B N 1
ATOM 4741 C CA . ASP B 1 240 ? -16.328 28.391 12.773 1 94 240 ASP B CA 1
ATOM 4742 C C . ASP B 1 240 ? -17.391 27.594 12.023 1 94 240 ASP B C 1
ATOM 4744 O O . ASP B 1 240 ? -18.031 28.125 11.102 1 94 240 ASP B O 1
ATOM 4748 N N . ALA B 1 241 ? -17.531 26.375 12.297 1 91.88 241 ALA B N 1
ATOM 4749 C CA . ALA B 1 241 ? -18.516 25.5 11.664 1 91.88 241 ALA B CA 1
ATOM 4750 C C . ALA B 1 241 ? -19.156 24.547 12.68 1 91.88 241 ALA B C 1
ATOM 4752 O O . ALA B 1 241 ? -18.531 24.234 13.703 1 91.88 241 ALA B O 1
ATOM 4753 N N . ASP B 1 242 ? -20.375 24.125 12.305 1 94 242 ASP B N 1
ATOM 4754 C CA . ASP B 1 242 ? -21 23.047 13.055 1 94 242 ASP B CA 1
ATOM 4755 C C . ASP B 1 242 ? -20.219 21.75 12.891 1 94 242 ASP B C 1
ATOM 4757 O O . ASP B 1 242 ? -19.828 21.375 11.781 1 94 242 ASP B O 1
ATOM 4761 N N . GLN B 1 243 ? -19.938 21.078 13.992 1 94.06 243 GLN B N 1
ATOM 4762 C CA . GLN B 1 243 ? -19.141 19.859 14.008 1 94.06 243 GLN B CA 1
ATOM 4763 C C . GLN B 1 243 ? -19.781 18.781 13.125 1 94.06 243 GLN B C 1
ATOM 4765 O O . GLN B 1 243 ? -19.094 17.875 12.656 1 94.06 243 GLN B O 1
ATOM 4770 N N . SER B 1 244 ? -21.062 18.859 12.898 1 91.94 244 SER B N 1
ATOM 4771 C CA . SER B 1 244 ? -21.75 17.859 12.086 1 91.94 244 SER B CA 1
ATOM 4772 C C . SER B 1 244 ? -21.203 17.844 10.664 1 91.94 244 SER B C 1
ATOM 4774 O O . SER B 1 244 ? -21.266 16.812 9.984 1 91.94 244 SER B O 1
ATOM 4776 N N . VAL B 1 245 ? -20.641 18.922 10.188 1 90.44 245 VAL B N 1
ATOM 4777 C CA . VAL B 1 245 ? -20.031 18.984 8.859 1 90.44 245 VAL B CA 1
ATOM 4778 C C . VAL B 1 245 ? -18.875 18 8.766 1 90.44 245 VAL B C 1
ATOM 4780 O O . VAL B 1 245 ? -18.766 17.25 7.785 1 90.44 245 VAL B O 1
ATOM 4783 N N . PHE B 1 246 ? -18.078 17.953 9.773 1 92 246 PHE B N 1
ATOM 4784 C CA . PHE B 1 246 ? -16.891 17.109 9.789 1 92 246 PHE B CA 1
ATOM 4785 C C . PHE B 1 246 ? -17.25 15.672 10.102 1 92 246 PHE B C 1
ATOM 4787 O O . PHE B 1 246 ? -16.688 14.734 9.531 1 92 246 PHE B O 1
ATOM 4794 N N . GLN B 1 247 ? -18.234 15.508 10.953 1 88.12 247 GLN B N 1
ATOM 4795 C CA . GLN B 1 247 ? -18.672 14.164 11.312 1 88.12 247 GLN B CA 1
ATOM 4796 C C . GLN B 1 247 ? -19.344 13.477 10.125 1 88.12 247 GLN B C 1
ATOM 4798 O O . GLN B 1 247 ? -19.141 12.281 9.906 1 88.12 247 GLN B O 1
ATOM 4803 N N . LYS B 1 248 ? -20.047 14.234 9.359 1 87.69 248 LYS B N 1
ATOM 4804 C CA . LYS B 1 248 ? -20.719 13.68 8.188 1 87.69 248 LYS B CA 1
ATOM 4805 C C . LYS B 1 248 ? -19.719 13.273 7.113 1 87.69 248 LYS B C 1
ATOM 4807 O O . LYS B 1 248 ? -20.031 12.484 6.219 1 87.69 248 LYS B O 1
ATOM 4812 N N . ALA B 1 249 ? -18.547 13.797 7.242 1 87.5 249 ALA B N 1
ATOM 4813 C CA . ALA B 1 249 ? -17.5 13.453 6.277 1 87.5 249 ALA B CA 1
ATOM 4814 C C . ALA B 1 249 ? -16.625 12.328 6.809 1 87.5 249 ALA B C 1
ATOM 4816 O O . ALA B 1 249 ? -15.562 12.039 6.234 1 87.5 249 ALA B O 1
ATOM 4817 N N . GLY B 1 250 ? -17.031 11.688 7.867 1 87.25 250 GLY B N 1
ATOM 4818 C CA . GLY B 1 250 ? -16.297 10.531 8.344 1 87.25 250 GLY B CA 1
ATOM 4819 C C . GLY B 1 250 ? -15.625 10.766 9.688 1 87.25 250 GLY B C 1
ATOM 4820 O O . GLY B 1 250 ? -14.953 9.875 10.211 1 87.25 250 GLY B O 1
ATOM 4821 N N . GLY B 1 251 ? -15.812 11.891 10.266 1 90.38 251 GLY B N 1
ATOM 4822 C CA . GLY B 1 251 ? -15.195 12.203 11.539 1 90.38 251 GLY B CA 1
ATOM 4823 C C . GLY B 1 251 ? -15.727 11.359 12.688 1 90.38 251 GLY B C 1
ATOM 4824 O O . GLY B 1 251 ? -16.875 10.891 12.641 1 90.38 251 GLY B O 1
ATOM 4825 N N . ASP B 1 252 ? -14.891 11.164 13.625 1 89.62 252 ASP B N 1
ATOM 4826 C CA . ASP B 1 252 ? -15.266 10.516 14.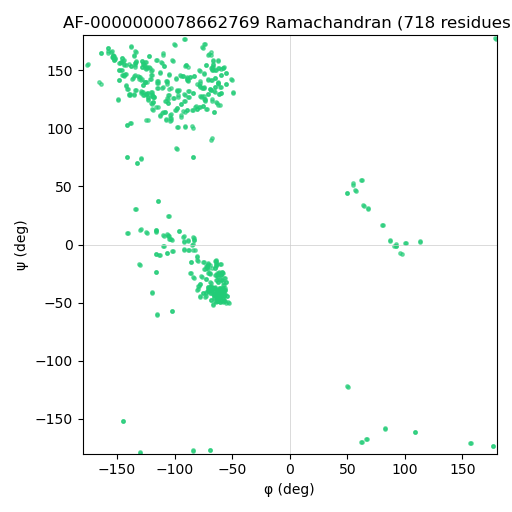875 1 89.62 252 ASP B CA 1
ATOM 4827 C C . ASP B 1 252 ? -16.094 11.445 15.75 1 89.62 252 ASP B C 1
ATOM 4829 O O . ASP B 1 252 ? -15.68 12.562 16.062 1 89.62 252 ASP B O 1
ATOM 4833 N N . PRO B 1 253 ? -17.266 11.016 16.172 1 88.81 253 PRO B N 1
ATOM 4834 C CA . PRO B 1 253 ? -18.141 11.891 16.953 1 88.81 253 PRO B CA 1
ATOM 4835 C C . PRO B 1 253 ? -17.531 12.273 18.297 1 88.81 253 PRO B C 1
ATOM 4837 O O . PRO B 1 253 ? -18 13.219 18.938 1 88.81 253 PRO B O 1
ATOM 4840 N N . ASN B 1 254 ? -16.531 11.602 18.719 1 90.06 254 ASN B N 1
ATOM 4841 C CA . ASN B 1 254 ? -15.922 11.867 20.016 1 90.06 254 ASN B CA 1
ATOM 4842 C C . ASN B 1 254 ? -14.773 12.867 19.891 1 90.06 254 ASN B C 1
ATOM 4844 O O . ASN B 1 254 ? -14.094 13.164 20.875 1 90.06 254 ASN B O 1
ATOM 4848 N N . ILE B 1 255 ? -14.617 13.422 18.734 1 94.69 255 ILE B N 1
ATOM 4849 C CA . ILE B 1 255 ? -13.523 14.367 18.5 1 94.69 255 ILE B CA 1
ATOM 4850 C C . ILE B 1 255 ? -14.086 15.727 18.094 1 94.69 255 ILE B C 1
ATOM 4852 O O . ILE B 1 255 ? -14.992 15.805 17.266 1 94.69 255 ILE B O 1
ATOM 4856 N N . TRP B 1 256 ? -13.625 16.75 18.797 1 96.88 256 TRP B N 1
ATOM 4857 C CA . TRP B 1 256 ? -13.844 18.094 18.266 1 96.88 256 TRP B CA 1
ATOM 4858 C C . TRP B 1 256 ? -12.781 18.469 17.25 1 96.88 256 TRP B C 1
ATOM 4860 O O . TRP B 1 256 ? -11.578 18.359 17.516 1 96.88 256 TRP B O 1
ATOM 4870 N N . TYR B 1 257 ? -13.219 18.938 16.141 1 97.75 257 TYR B N 1
ATOM 4871 C CA . TYR B 1 257 ? -12.32 19.266 15.031 1 97.75 257 TYR B CA 1
ATOM 4872 C C . TYR B 1 257 ? -12.195 20.766 14.867 1 97.75 257 TYR B C 1
ATOM 4874 O O . TYR B 1 257 ? -13.109 21.422 14.359 1 97.75 257 TYR B O 1
ATOM 4882 N N . GLY B 1 258 ? -11.031 21.297 15.25 1 98.06 258 GLY B N 1
ATOM 4883 C CA . GLY B 1 258 ? -10.727 22.703 15.023 1 98.06 258 GLY B CA 1
ATOM 4884 C C . GLY B 1 258 ? -9.883 22.938 13.781 1 98.06 258 GLY B C 1
ATOM 4885 O O . GLY B 1 258 ? -8.672 23.141 13.875 1 98.06 258 GLY B O 1
ATOM 4886 N N . HIS B 1 259 ? -10.461 22.984 12.633 1 98.62 259 HIS B N 1
ATOM 4887 C CA . HIS B 1 259 ? -9.75 23.219 11.375 1 98.62 259 HIS B CA 1
ATOM 4888 C C . HIS B 1 259 ? -9.414 24.703 11.203 1 98.62 259 HIS B C 1
ATOM 4890 O O . HIS B 1 259 ? -10.148 25.562 11.68 1 98.62 259 HIS B O 1
ATOM 4896 N N . PHE B 1 260 ? -8.336 24.953 10.531 1 98.75 260 PHE B N 1
ATOM 4897 C CA . PHE B 1 260 ? -7.973 26.344 10.227 1 98.75 260 PHE B CA 1
ATOM 4898 C C . PHE B 1 260 ? -7.102 26.406 8.977 1 98.75 260 PHE B C 1
ATOM 4900 O O . PHE B 1 260 ? -6.723 25.375 8.422 1 98.75 260 PHE B O 1
ATOM 4907 N N . TYR B 1 261 ? -6.949 27.594 8.445 1 98.75 261 TYR B N 1
ATOM 4908 C CA . TYR B 1 261 ? -6.012 27.938 7.379 1 98.75 261 TYR B CA 1
ATOM 4909 C C . TYR B 1 261 ? -5.016 28.984 7.852 1 98.75 261 TYR B C 1
ATOM 4911 O O . TYR B 1 261 ? -5.406 30.016 8.406 1 98.75 261 TYR B O 1
ATOM 4919 N N . TYR B 1 262 ? -3.773 28.703 7.793 1 98.81 262 TYR B N 1
ATOM 4920 C CA . TYR B 1 262 ? -2.773 29.703 8.141 1 98.81 262 TYR B CA 1
ATOM 4921 C C . TYR B 1 262 ? -2.211 30.359 6.891 1 98.81 262 TYR B C 1
ATOM 4923 O O . TYR B 1 262 ? -2.082 29.719 5.844 1 98.81 262 TYR B O 1
ATOM 4931 N N . ASP B 1 263 ? -1.967 31.531 6.934 1 98.31 263 ASP B N 1
ATOM 4932 C CA . ASP B 1 263 ? -1.375 32.375 5.902 1 98.31 263 ASP B CA 1
ATOM 4933 C C . ASP B 1 263 ? -0.35 33.344 6.508 1 98.31 263 ASP B C 1
ATOM 4935 O O . ASP B 1 263 ? -0.717 34.344 7.121 1 98.31 263 ASP B O 1
ATOM 4939 N N . LEU B 1 264 ? 0.929 33.031 6.289 1 98.38 264 LEU B N 1
ATOM 4940 C CA . LEU B 1 264 ? 2.021 33.719 6.969 1 98.38 264 LEU B CA 1
ATOM 4941 C C . LEU B 1 264 ? 2.953 34.375 5.961 1 98.38 264 LEU B C 1
ATOM 4943 O O . LEU B 1 264 ? 3.1 33.906 4.836 1 98.38 264 LEU B O 1
ATOM 4947 N N . GLN B 1 265 ? 3.553 35.469 6.367 1 96.94 265 GLN B N 1
ATOM 4948 C CA . GLN B 1 265 ? 4.68 36.031 5.648 1 96.94 265 GLN B CA 1
ATOM 4949 C C . GLN B 1 265 ? 6.004 35.469 6.148 1 96.94 265 GLN B C 1
ATOM 4951 O O . GLN B 1 265 ? 6.086 34.969 7.273 1 96.94 265 GLN B O 1
ATOM 4956 N N . PRO B 1 266 ? 7.043 35.5 5.188 1 95.38 266 PRO B N 1
ATOM 4957 C CA . PRO B 1 266 ? 8.359 35.094 5.691 1 95.38 266 PRO B CA 1
ATOM 4958 C C . PRO B 1 266 ? 8.734 35.812 6.996 1 95.38 266 PRO B C 1
ATOM 4960 O O . PRO B 1 266 ? 8.547 37.031 7.117 1 95.38 266 PRO B O 1
ATOM 4963 N N . GLY B 1 267 ? 9.172 35.094 8.016 1 96.31 267 GLY B N 1
ATOM 4964 C CA . GLY B 1 267 ? 9.578 35.656 9.281 1 96.31 267 GLY B CA 1
ATOM 4965 C C . GLY B 1 267 ? 8.453 35.719 10.297 1 96.31 267 GLY B C 1
ATOM 4966 O O . GLY B 1 267 ? 8.656 36.125 11.438 1 96.31 267 GLY B O 1
ATOM 4967 N N . GLU B 1 268 ? 7.285 35.25 9.906 1 98.12 268 GLU B N 1
ATOM 4968 C CA . GLU B 1 268 ? 6.148 35.25 10.82 1 98.12 268 GLU B CA 1
ATOM 4969 C C . GLU B 1 268 ? 5.922 33.844 11.383 1 98.12 268 GLU B C 1
ATOM 4971 O O . GLU B 1 268 ? 6.41 32.844 10.828 1 98.12 268 GLU B O 1
ATOM 4976 N N . ALA B 1 269 ? 5.25 33.812 12.508 1 98.5 269 ALA B N 1
ATOM 4977 C CA . ALA B 1 269 ? 4.84 32.594 13.156 1 98.5 269 ALA B CA 1
ATOM 4978 C C . ALA B 1 269 ? 3.365 32.625 13.539 1 98.5 269 ALA B C 1
ATOM 4980 O O . ALA B 1 269 ? 2.826 33.688 13.828 1 98.5 269 ALA B O 1
ATOM 4981 N N . LEU B 1 270 ? 2.727 31.547 13.445 1 98.81 270 LEU B N 1
ATOM 4982 C CA . LEU B 1 270 ? 1.395 31.375 14.016 1 98.81 270 LEU B CA 1
ATOM 4983 C C . LEU B 1 270 ? 1.476 30.875 15.445 1 98.81 270 LEU B C 1
ATOM 4985 O O . LEU B 1 270 ? 1.989 29.781 15.695 1 98.81 270 LEU B O 1
ATOM 4989 N N . VAL B 1 271 ? 1.029 31.641 16.375 1 98.81 271 VAL B N 1
ATOM 4990 C CA . VAL B 1 271 ? 1.021 31.25 17.781 1 98.81 271 VAL B CA 1
ATOM 4991 C C . VAL B 1 271 ? -0.383 30.812 18.188 1 98.81 271 VAL B C 1
ATOM 4993 O O . VAL B 1 271 ? -1.354 31.547 17.984 1 98.81 271 VAL B O 1
ATOM 4996 N N . ILE B 1 272 ? -0.518 29.656 18.734 1 98.81 272 ILE B N 1
ATOM 4997 C CA . ILE B 1 272 ? -1.781 29.109 19.203 1 98.81 272 ILE B CA 1
ATOM 4998 C C . ILE B 1 272 ? -1.698 28.859 20.703 1 98.81 272 ILE B C 1
ATOM 5000 O O . ILE B 1 272 ? -0.772 28.188 21.188 1 98.81 272 ILE B O 1
ATOM 5004 N N . GLU B 1 273 ? -2.611 29.359 21.422 1 98.12 273 GLU B N 1
ATOM 5005 C CA . GLU B 1 273 ? -2.633 29.234 22.891 1 98.12 273 GLU B CA 1
ATOM 5006 C C . GLU B 1 273 ? -3.996 28.766 23.375 1 98.12 273 GLU B C 1
ATOM 5008 O O . GLU B 1 273 ? -5.031 29.188 22.859 1 98.12 273 GLU B O 1
ATOM 5013 N N . THR B 1 274 ? -3.939 27.953 24.375 1 98.12 274 THR B N 1
ATOM 5014 C CA . THR B 1 274 ? -5.215 27.484 24.906 1 98.12 274 THR B CA 1
ATOM 5015 C C . THR B 1 274 ? -5.039 26.875 26.281 1 98.12 274 THR B C 1
ATOM 5017 O O . THR B 1 274 ? -4.031 26.219 26.562 1 98.12 274 THR B O 1
ATOM 5020 N N . PRO B 1 275 ? -5.953 27.156 27.219 1 97.69 275 PRO B N 1
ATOM 5021 C CA . PRO B 1 275 ? -6.074 26.188 28.312 1 97.69 275 PRO B CA 1
ATOM 5022 C C . PRO B 1 275 ? -6.418 24.781 27.812 1 97.69 275 PRO B C 1
ATOM 5024 O O . PRO B 1 275 ? -7.035 24.625 26.766 1 97.69 275 PRO B O 1
ATOM 5027 N N . VAL B 1 276 ? -6.043 23.781 28.484 1 97.44 276 VAL B N 1
ATOM 5028 C CA . VAL B 1 276 ? -6.32 22.406 28.094 1 97.44 276 VAL B CA 1
ATOM 5029 C C . VAL B 1 276 ? -7.453 21.844 28.953 1 97.44 276 VAL B C 1
ATOM 5031 O O . VAL B 1 276 ? -7.297 21.672 30.172 1 97.44 276 VAL B O 1
ATOM 5034 N N . PRO B 1 277 ? -8.547 21.625 28.328 1 97.06 277 PRO B N 1
ATOM 5035 C CA . PRO B 1 277 ? -9.625 20.984 29.094 1 97.06 277 PRO B CA 1
ATOM 5036 C C . PRO B 1 277 ? -9.305 19.531 29.469 1 97.06 277 PRO B C 1
ATOM 5038 O O . PRO B 1 277 ? -8.336 18.969 28.969 1 97.06 277 PRO B O 1
ATOM 5041 N N . GLU B 1 278 ? -10.094 19.031 30.391 1 96.38 278 GLU B N 1
ATOM 5042 C CA . GLU B 1 278 ? -10 17.578 30.625 1 96.38 278 GLU B CA 1
ATOM 5043 C C . GLU B 1 278 ? -10.398 16.797 29.375 1 96.38 278 GLU B C 1
ATOM 5045 O O . GLU B 1 278 ? -11.492 16.984 28.844 1 96.38 278 GLU B O 1
ATOM 5050 N N . CYS B 1 279 ? -9.516 16.016 28.875 1 95.44 279 CYS B N 1
ATOM 5051 C CA . CYS B 1 279 ? -9.758 15.211 27.672 1 95.44 279 CYS B CA 1
ATOM 5052 C C . CYS B 1 279 ? -8.875 13.969 27.672 1 95.44 279 CYS B C 1
ATOM 5054 O O . CYS B 1 279 ? -7.934 13.867 28.453 1 95.44 279 CYS B O 1
ATOM 5056 N N . ARG B 1 280 ? -9.211 13.031 26.891 1 93.5 280 ARG B N 1
ATOM 5057 C CA . ARG B 1 280 ? -8.406 11.828 26.75 1 93.5 280 ARG B CA 1
ATOM 5058 C C . ARG B 1 280 ? -7.059 12.133 26.109 1 93.5 280 ARG B C 1
ATOM 5060 O O . ARG B 1 280 ? -6.02 11.664 26.578 1 93.5 280 ARG B O 1
ATOM 5067 N N . MET B 1 281 ? -7.102 12.812 24.969 1 96 281 MET B N 1
ATOM 5068 C CA . MET B 1 281 ? -5.926 13.227 24.203 1 96 281 MET B CA 1
ATOM 5069 C C . MET B 1 281 ? -6.23 14.469 23.375 1 96 281 MET B C 1
ATOM 5071 O O . MET B 1 281 ? -7.395 14.797 23.141 1 96 281 MET B O 1
ATOM 5075 N N . TRP B 1 282 ? -5.191 15.086 23 1 97.69 282 TRP B N 1
ATOM 5076 C CA . TRP B 1 282 ? -5.324 16.156 22.031 1 97.69 282 TRP B CA 1
ATOM 5077 C C . TRP B 1 282 ? -4.086 16.25 21.141 1 97.69 282 TRP B C 1
ATOM 5079 O O . TRP B 1 282 ? -3.027 15.711 21.484 1 97.69 282 TRP B O 1
ATOM 5089 N N . ASN B 1 283 ? -4.254 16.797 19.984 1 98.44 283 ASN B N 1
ATOM 5090 C CA . ASN B 1 283 ? -3.08 17.062 19.156 1 98.44 283 ASN B CA 1
ATOM 5091 C C . ASN B 1 283 ? -3.316 18.234 18.203 1 98.44 283 ASN B C 1
ATOM 5093 O O . ASN B 1 283 ? -4.441 18.719 18.062 1 98.44 283 ASN B O 1
ATOM 5097 N N . LEU B 1 284 ? -2.254 18.75 17.703 1 98.81 284 LEU B N 1
ATOM 5098 C CA . LEU B 1 284 ? -2.225 19.703 16.609 1 98.81 284 LEU B CA 1
ATOM 5099 C C . LEU B 1 284 ? -1.324 19.219 15.477 1 98.81 284 LEU B C 1
ATOM 5101 O O . LEU B 1 284 ? -0.237 18.703 15.727 1 98.81 284 LEU B O 1
ATOM 5105 N N . GLN B 1 285 ? -1.761 19.422 14.258 1 98.81 285 GLN B N 1
ATOM 5106 C CA . GLN B 1 285 ? -0.935 19.125 13.094 1 98.81 285 GLN B CA 1
ATOM 5107 C C . GLN B 1 285 ? -0.999 20.266 12.078 1 98.81 285 GLN B C 1
ATOM 5109 O O . GLN B 1 285 ? -1.979 21.016 12.039 1 98.81 285 GLN B O 1
ATOM 5114 N N . ILE B 1 286 ? 0.034 20.391 11.328 1 98.75 286 ILE B N 1
ATOM 5115 C CA . ILE B 1 286 ? 0.094 21.297 10.195 1 98.75 286 ILE B CA 1
ATOM 5116 C C . ILE B 1 286 ? -0.056 20.531 8.891 1 98.75 286 ILE B C 1
ATOM 5118 O O . ILE B 1 286 ? 0.516 19.438 8.734 1 98.75 286 ILE B O 1
ATOM 5122 N N . ASP B 1 287 ? -0.883 21.031 7.992 1 98.81 287 ASP B N 1
ATOM 5123 C CA . ASP B 1 287 ? -1.176 20.406 6.707 1 98.81 287 ASP B CA 1
ATOM 5124 C C . ASP B 1 287 ? -0.855 21.344 5.551 1 98.81 287 ASP B C 1
ATOM 5126 O O . ASP B 1 287 ? -0.681 22.547 5.75 1 98.81 287 ASP B O 1
ATOM 5130 N N . ASN B 1 288 ? -0.731 20.797 4.395 1 98.75 288 ASN B N 1
ATOM 5131 C CA . ASN B 1 288 ? -0.674 21.625 3.197 1 98.75 288 ASN B CA 1
ATOM 5132 C C . ASN B 1 288 ? -2.07 22 2.701 1 98.75 288 ASN B C 1
ATOM 5134 O O . ASN B 1 288 ? -3.064 21.719 3.371 1 98.75 288 ASN B O 1
ATOM 5138 N N . TRP B 1 289 ? -2.17 22.688 1.604 1 98.44 289 TRP B N 1
ATOM 5139 C CA . TRP B 1 289 ? -3.436 23.141 1.026 1 98.44 289 TRP B CA 1
ATOM 5140 C C . TRP B 1 289 ? -4.348 21.953 0.745 1 98.44 289 TRP B C 1
ATOM 5142 O O . TRP B 1 289 ? -5.566 22.031 0.908 1 98.44 289 TRP B O 1
ATOM 5152 N N . TRP B 1 290 ? -3.824 20.812 0.364 1 98.69 290 TRP B N 1
ATOM 5153 C CA . TRP B 1 290 ? -4.578 19.625 -0.058 1 98.69 290 TRP B CA 1
ATOM 5154 C C . TRP B 1 290 ? -5.027 18.812 1.146 1 98.69 290 TRP B C 1
ATOM 5156 O O . TRP B 1 290 ? -5.496 17.672 0.995 1 98.69 290 TRP B O 1
ATOM 5166 N N . MET B 1 291 ? -4.797 19.297 2.355 1 98.25 291 MET B N 1
ATOM 5167 C CA . MET B 1 291 ? -5.195 18.766 3.654 1 98.25 291 MET B CA 1
ATOM 5168 C C . MET B 1 291 ? -4.457 17.469 3.961 1 98.25 291 MET B C 1
ATOM 5170 O O . MET B 1 291 ? -5.027 16.547 4.551 1 98.25 291 MET B O 1
ATOM 5174 N N . GLU B 1 292 ? -3.279 17.344 3.479 1 98.62 292 GLU B N 1
ATOM 5175 C CA . GLU B 1 292 ? -2.336 16.312 3.904 1 98.62 292 GLU B CA 1
ATOM 5176 C C . GLU B 1 292 ? -1.512 16.781 5.102 1 98.62 292 GLU B C 1
ATOM 5178 O O . GLU B 1 292 ? -0.91 17.859 5.062 1 98.62 292 GLU B O 1
ATOM 5183 N N . SER B 1 293 ? -1.521 15.922 6.188 1 98.62 293 SER B N 1
ATOM 5184 C CA . SER B 1 293 ? -0.461 16.219 7.148 1 98.62 293 SER B CA 1
ATOM 5185 C C . SER B 1 293 ? 0.896 16.328 6.461 1 98.62 293 SER B C 1
ATOM 5187 O O . SER B 1 293 ? 1.167 15.594 5.5 1 98.62 293 SER B O 1
ATOM 5189 N N . LEU B 1 294 ? 1.684 17.25 6.93 1 98.5 294 LEU B N 1
ATOM 5190 C CA . LEU B 1 294 ? 3.018 17.359 6.348 1 98.5 294 LEU B CA 1
ATOM 5191 C C . LEU B 1 294 ? 3.877 16.156 6.73 1 98.5 294 LEU B C 1
ATOM 5193 O O . LEU B 1 294 ? 3.357 15.133 7.184 1 98.5 294 LEU B O 1
ATOM 5197 N N . ASP B 1 295 ? 5.16 16.109 6.344 1 97.69 295 ASP B N 1
ATOM 5198 C CA . ASP B 1 295 ? 6.039 14.961 6.523 1 97.69 295 ASP B CA 1
ATOM 5199 C C . ASP B 1 295 ? 6.34 14.727 8.008 1 97.69 295 ASP B C 1
ATOM 5201 O O . ASP B 1 295 ? 7.348 15.219 8.523 1 97.69 295 ASP B O 1
ATOM 5205 N N . HIS B 1 296 ? 5.52 13.906 8.633 1 97.62 296 HIS B N 1
ATOM 5206 C CA . HIS B 1 296 ? 5.645 13.688 10.07 1 97.62 296 HIS B CA 1
ATOM 5207 C C . HIS B 1 296 ? 6.699 12.633 10.375 1 97.62 296 HIS B C 1
ATOM 5209 O O . HIS B 1 296 ? 6.969 12.336 11.539 1 97.62 296 HIS B O 1
ATOM 5215 N N . VAL B 1 297 ? 7.258 12.016 9.328 1 96.5 297 VAL B N 1
ATOM 5216 C CA . VAL B 1 297 ? 8.32 11.031 9.508 1 96.5 297 VAL B CA 1
ATOM 5217 C C . VAL B 1 297 ? 9.648 11.734 9.734 1 96.5 297 VAL B C 1
ATOM 5219 O O . VAL B 1 297 ? 10.438 11.328 10.594 1 96.5 297 VAL B O 1
ATOM 5222 N N . HIS B 1 298 ? 9.891 12.859 9.016 1 97.12 298 HIS B N 1
ATOM 5223 C CA . HIS B 1 298 ? 11.234 13.438 9.023 1 97.12 298 HIS B CA 1
ATOM 5224 C C . HIS B 1 298 ? 11.219 14.828 9.648 1 97.12 298 HIS B C 1
ATOM 5226 O O . HIS B 1 298 ? 12.281 15.414 9.883 1 97.12 298 HIS B O 1
ATOM 5232 N N . GLN B 1 299 ? 10.023 15.359 9.922 1 97.88 299 GLN B N 1
ATOM 5233 C CA . GLN B 1 299 ? 9.922 16.719 10.461 1 97.88 299 GLN B CA 1
ATOM 5234 C C . GLN B 1 299 ? 8.883 16.781 11.578 1 97.88 299 GLN B C 1
ATOM 5236 O O . GLN B 1 299 ? 7.957 15.961 11.625 1 97.88 299 GLN B O 1
ATOM 5241 N N . LYS B 1 300 ? 9.055 17.766 12.508 1 98.12 300 LYS B N 1
ATOM 5242 C CA . LYS B 1 300 ? 8.141 17.938 13.633 1 98.12 300 LYS B CA 1
ATOM 5243 C C . LYS B 1 300 ? 6.93 18.766 13.234 1 98.12 300 LYS B C 1
ATOM 5245 O O . LYS B 1 300 ? 6.762 19.891 13.703 1 98.12 300 LYS B O 1
ATOM 5250 N N . VAL B 1 301 ? 6.047 18.25 12.555 1 98.75 301 VAL B N 1
ATOM 5251 C CA . VAL B 1 301 ? 4.945 18.984 11.953 1 98.75 301 VAL B CA 1
ATOM 5252 C C . VAL B 1 301 ? 3.672 18.766 12.766 1 98.75 301 VAL B C 1
ATOM 5254 O O . VAL B 1 301 ? 2.582 19.172 12.344 1 98.75 301 VAL B O 1
ATOM 5257 N N . TRP B 1 302 ? 3.725 18.109 13.844 1 98.69 302 TRP B N 1
ATOM 5258 C CA . TRP B 1 302 ? 2.607 17.875 14.75 1 98.69 302 TRP B CA 1
ATOM 5259 C C . TRP B 1 302 ? 3.096 17.688 16.172 1 98.69 302 TRP B C 1
ATOM 5261 O O . TRP B 1 302 ? 4.281 17.422 16.406 1 98.69 302 TRP B O 1
ATOM 5271 N N . VAL B 1 303 ? 2.221 17.859 17.141 1 98.62 303 VAL B N 1
ATOM 5272 C CA . VAL B 1 303 ? 2.461 17.531 18.547 1 98.62 303 VAL B CA 1
ATOM 5273 C C . VAL B 1 303 ? 1.177 17 19.172 1 98.62 303 VAL B C 1
ATOM 5275 O O . VAL B 1 303 ? 0.078 17.266 18.688 1 98.62 303 VAL B O 1
ATOM 5278 N N . ASN B 1 304 ? 1.309 16.25 20.156 1 98.38 304 ASN B N 1
ATOM 5279 C CA . ASN B 1 304 ? 0.178 15.844 20.984 1 98.38 304 ASN B CA 1
ATOM 5280 C C . ASN B 1 304 ? 0.458 16.062 22.469 1 98.38 304 ASN B C 1
ATOM 5282 O O . ASN B 1 304 ? 1.501 16.609 22.828 1 98.38 304 ASN B O 1
ATOM 5286 N N . ASN B 1 305 ? -0.433 15.734 23.312 1 96.81 305 ASN B N 1
ATOM 5287 C CA . ASN B 1 305 ? -0.414 16.062 24.734 1 96.81 305 ASN B CA 1
ATOM 5288 C C . ASN B 1 305 ? 0.834 15.508 25.422 1 96.81 305 ASN B C 1
ATOM 5290 O O . ASN B 1 305 ? 1.279 16.047 26.438 1 96.81 305 ASN B O 1
ATOM 5294 N N . SER B 1 306 ? 1.464 14.477 24.906 1 96.69 306 SER B N 1
ATOM 5295 C CA . SER B 1 306 ? 2.609 13.852 25.562 1 96.69 306 SER B CA 1
ATOM 5296 C C . SER B 1 306 ? 3.922 14.469 25.078 1 96.69 306 SER B C 1
ATOM 5298 O O . SER B 1 306 ? 4.984 14.188 25.641 1 96.69 306 SER B O 1
ATOM 5300 N N . MET B 1 307 ? 3.852 15.344 24.156 1 97.25 307 MET B N 1
ATOM 5301 C CA . MET B 1 307 ? 5.062 15.812 23.484 1 97.25 307 MET B CA 1
ATOM 5302 C C . MET B 1 307 ? 5.379 17.25 23.875 1 97.25 307 MET B C 1
ATOM 5304 O O . MET B 1 307 ? 6.395 17.797 23.453 1 97.25 307 MET B O 1
ATOM 5308 N N . VAL B 1 308 ? 4.562 17.844 24.688 1 98.06 308 VAL B N 1
ATOM 5309 C CA . VAL B 1 308 ? 4.664 19.297 24.859 1 98.06 308 VAL B CA 1
ATOM 5310 C C . VAL B 1 308 ? 5.051 19.625 26.297 1 98.06 308 VAL B C 1
ATOM 5312 O O . VAL B 1 308 ? 4.895 18.797 27.188 1 98.06 308 VAL B O 1
ATOM 5315 N N . THR B 1 309 ? 5.582 20.812 26.406 1 98.06 309 THR B N 1
ATOM 5316 C CA . THR B 1 309 ? 5.762 21.438 27.719 1 98.06 309 THR B CA 1
ATOM 5317 C C . THR B 1 309 ? 4.609 22.391 28.016 1 98.06 309 THR B C 1
ATOM 5319 O O . THR B 1 309 ? 4.305 23.281 27.219 1 98.06 309 THR B O 1
ATOM 5322 N N . TYR B 1 310 ? 4.062 22.203 29.141 1 98 310 TYR B N 1
ATOM 5323 C CA . TYR B 1 310 ? 2.938 23.031 29.547 1 98 310 TYR B CA 1
ATOM 5324 C C . TYR B 1 310 ? 3.42 24.266 30.312 1 98 310 TYR B C 1
ATOM 5326 O O . TYR B 1 310 ? 4.473 24.219 30.953 1 98 310 TYR B O 1
ATOM 5334 N N . GLU B 1 311 ? 2.578 25.312 30.219 1 97.44 311 GLU B N 1
ATOM 5335 C CA . GLU B 1 311 ? 2.791 26.484 31.062 1 97.44 311 GLU B CA 1
ATOM 5336 C C . GLU B 1 311 ? 2.475 26.188 32.531 1 97.44 311 GLU B C 1
ATOM 5338 O O . GLU B 1 311 ? 1.79 25.203 32.812 1 97.44 311 GLU B O 1
ATOM 5343 N N . PRO B 1 312 ? 2.943 27.047 33.375 1 97.31 312 PRO B N 1
ATOM 5344 C CA . PRO B 1 312 ? 2.701 26.781 34.781 1 97.31 312 PRO B CA 1
ATOM 5345 C C . PRO B 1 312 ? 1.216 26.688 35.125 1 97.31 312 PRO B C 1
ATOM 5347 O O . PRO B 1 312 ? 0.835 25.938 36.031 1 97.31 312 PRO B O 1
ATOM 5350 N N . ASP B 1 313 ? 0.417 27.359 34.469 1 97.38 313 ASP B N 1
ATOM 5351 C CA . ASP B 1 313 ? -1.013 27.344 34.75 1 97.38 313 ASP B CA 1
ATOM 5352 C C . ASP B 1 313 ? -1.708 26.188 34.062 1 97.38 313 ASP B C 1
ATOM 5354 O O . ASP B 1 313 ? -2.938 26.094 34.062 1 97.38 313 ASP B O 1
ATOM 5358 N N . GLY B 1 314 ? -0.97 25.375 33.312 1 96.5 314 GLY B N 1
ATOM 5359 C CA . GLY B 1 314 ? -1.52 24.203 32.688 1 96.5 314 GLY B CA 1
ATOM 5360 C C . GLY B 1 314 ? -1.896 24.438 31.234 1 96.5 314 GLY B C 1
ATOM 5361 O O . GLY B 1 314 ? -2.244 23.5 30.516 1 96.5 314 GLY B O 1
ATOM 5362 N N . SER B 1 315 ? -1.827 25.656 30.812 1 97.88 315 SER B N 1
ATOM 5363 C CA . SER B 1 315 ? -2.1 25.953 29.422 1 97.88 315 SER B CA 1
ATOM 5364 C C . SER B 1 315 ? -0.93 25.562 28.516 1 97.88 315 SER B C 1
ATOM 5366 O O . SER B 1 315 ? 0.12 25.141 29.016 1 97.88 315 SER B O 1
ATOM 5368 N N . VAL B 1 316 ? -1.166 25.609 27.188 1 98.5 316 VAL B N 1
ATOM 5369 C CA . VAL B 1 316 ? -0.108 25.266 26.25 1 98.5 316 VAL B CA 1
ATOM 5370 C C . VAL B 1 316 ? 0.035 26.359 25.203 1 98.5 316 VAL B C 1
ATOM 5372 O O . VAL B 1 316 ? -0.95 27 24.828 1 98.5 316 VAL B O 1
ATOM 5375 N N . VAL B 1 317 ? 1.229 26.625 24.844 1 98.69 317 VAL B N 1
ATOM 5376 C CA . VAL B 1 317 ? 1.554 27.578 23.781 1 98.69 317 VAL B CA 1
ATOM 5377 C C . VAL B 1 317 ? 2.303 26.859 22.656 1 98.69 317 VAL B C 1
ATOM 5379 O O . VAL B 1 317 ? 3.395 26.328 22.875 1 98.69 317 VAL B O 1
ATOM 5382 N N . LEU B 1 318 ? 1.729 26.797 21.484 1 98.81 318 LEU B N 1
ATOM 5383 C CA . LEU B 1 318 ? 2.357 26.234 20.297 1 98.81 318 LEU B CA 1
ATOM 5384 C C . LEU B 1 318 ? 2.77 27.312 19.312 1 98.81 318 LEU B C 1
ATOM 5386 O O . LEU B 1 318 ? 2.049 28.297 19.141 1 98.81 318 LEU B O 1
ATOM 5390 N N . VAL B 1 319 ? 3.938 27.172 18.734 1 98.81 319 VAL B N 1
ATOM 5391 C CA . VAL B 1 319 ? 4.465 28.141 17.781 1 98.81 319 VAL B CA 1
ATOM 5392 C C . VAL B 1 319 ? 4.781 27.453 16.453 1 98.81 319 VAL B C 1
ATOM 5394 O O . VAL B 1 319 ? 5.762 26.719 16.359 1 98.81 319 VAL B O 1
ATOM 5397 N N . CYS B 1 320 ? 3.992 27.688 15.453 1 98.81 320 CYS B N 1
ATOM 5398 C CA . CYS B 1 320 ? 4.195 27.141 14.125 1 98.81 320 CYS B CA 1
ATOM 5399 C C . CYS B 1 320 ? 5.02 28.078 13.258 1 98.81 320 CYS B C 1
ATOM 5401 O O . CYS B 1 320 ? 4.57 29.188 12.938 1 98.81 320 CYS B O 1
ATOM 5403 N N . ALA B 1 321 ? 6.164 27.656 12.906 1 98.44 321 ALA B N 1
ATOM 5404 C CA . ALA B 1 321 ? 7.086 28.531 12.203 1 98.44 321 ALA B CA 1
ATOM 5405 C C . ALA B 1 321 ? 8.125 27.734 11.414 1 98.44 321 ALA B C 1
ATOM 5407 O O . ALA B 1 321 ? 8.258 26.531 11.602 1 98.44 321 ALA B O 1
ATOM 5408 N N . GLU B 1 322 ? 8.789 28.391 10.539 1 96.62 322 GLU B N 1
ATOM 5409 C CA . GLU B 1 322 ? 9.805 27.766 9.703 1 96.62 322 GLU B CA 1
ATOM 5410 C C . GLU B 1 322 ? 10.977 27.266 10.547 1 96.62 322 GLU B C 1
ATOM 5412 O O . GLU B 1 322 ? 11.562 26.234 10.25 1 96.62 322 GLU B O 1
ATOM 5417 N N . LYS B 1 323 ? 11.312 28.031 11.547 1 96 323 LYS B N 1
ATOM 5418 C CA . LYS B 1 323 ? 12.406 27.688 12.453 1 96 323 LYS B CA 1
ATOM 5419 C C . LYS B 1 323 ? 11.945 27.75 13.914 1 96 323 LYS B C 1
ATOM 5421 O O . LYS B 1 323 ? 11.008 28.484 14.234 1 96 323 LYS B O 1
ATOM 5426 N N . ASN B 1 324 ? 12.602 26.984 14.695 1 96.44 324 ASN B N 1
ATOM 5427 C CA . ASN B 1 324 ? 12.32 27.062 16.125 1 96.44 324 ASN B CA 1
ATOM 5428 C C . ASN B 1 324 ? 12.719 28.406 16.719 1 96.44 324 ASN B C 1
ATOM 5430 O O . ASN B 1 324 ? 13.898 28.75 16.766 1 96.44 324 ASN B O 1
ATOM 5434 N N . PRO B 1 325 ? 11.789 29.172 17.156 1 95.19 325 PRO B N 1
ATOM 5435 C CA . PRO B 1 325 ? 12.117 30.516 17.641 1 95.19 325 PRO B CA 1
ATOM 5436 C C . PRO B 1 325 ? 12.68 30.5 19.062 1 95.19 325 PRO B C 1
ATOM 5438 O O . PRO B 1 325 ? 13.148 31.531 19.562 1 95.19 325 PRO B O 1
ATOM 5441 N N . GLY B 1 326 ? 12.531 29.406 19.734 1 94 326 GLY B N 1
ATOM 5442 C CA . GLY B 1 326 ? 13.141 29.297 21.062 1 94 326 GLY B CA 1
ATOM 5443 C C . GLY B 1 326 ? 12.156 29.516 22.188 1 94 326 GLY B C 1
ATOM 5444 O O . GLY B 1 326 ? 12.547 29.594 23.359 1 94 326 GLY B O 1
ATOM 5445 N N . PHE B 1 327 ? 10.977 29.734 21.828 1 93.31 327 PHE B N 1
ATOM 5446 C CA . PHE B 1 327 ? 9.945 29.812 22.859 1 93.31 327 PHE B CA 1
ATOM 5447 C C . PHE B 1 327 ? 8.727 29 22.484 1 93.31 327 PHE B C 1
ATOM 5449 O O . PHE B 1 327 ? 8.508 28.703 21.297 1 93.31 327 PHE B O 1
ATOM 5456 N N . GLY B 1 328 ? 7.91 28.594 23.547 1 95.5 328 GLY B N 1
ATOM 5457 C CA . GLY B 1 328 ? 6.762 27.734 23.312 1 95.5 328 GLY B CA 1
ATOM 5458 C C . GLY B 1 328 ? 7.137 26.375 22.766 1 95.5 328 GLY B C 1
ATOM 5459 O O . GLY B 1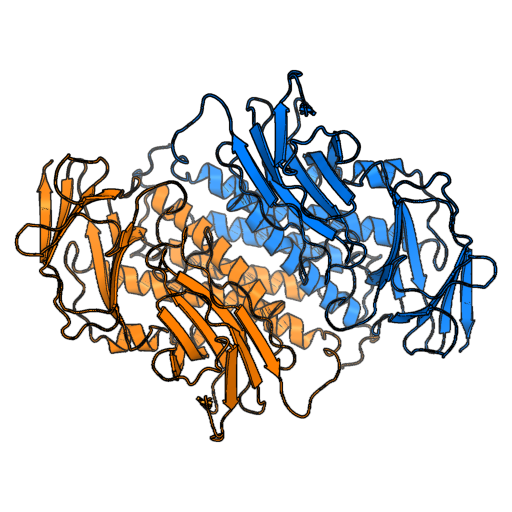 328 ? 8.297 25.953 22.859 1 95.5 328 GLY B O 1
ATOM 5460 N N . ASN B 1 329 ? 6.133 25.641 22.344 1 98.62 329 ASN B N 1
ATOM 5461 C CA . ASN B 1 329 ? 6.34 24.375 21.656 1 98.62 329 ASN B CA 1
ATOM 5462 C C . ASN B 1 329 ? 6.34 24.531 20.141 1 98.62 329 ASN B C 1
ATOM 5464 O O . ASN B 1 329 ? 5.297 24.812 19.547 1 98.62 329 ASN B O 1
ATOM 5468 N N . TRP B 1 330 ? 7.477 24.375 19.594 1 98.62 330 TRP B N 1
ATOM 5469 C CA . TRP B 1 330 ? 7.66 24.641 18.172 1 98.62 330 TRP B CA 1
ATOM 5470 C C . TRP B 1 330 ? 7.051 23.516 17.328 1 98.62 330 TRP B C 1
ATOM 5472 O O . TRP B 1 330 ? 7.207 22.328 17.656 1 98.62 330 TRP B O 1
ATOM 5482 N N . VAL B 1 331 ? 6.328 23.844 16.312 1 98.81 331 VAL B N 1
ATOM 5483 C CA . VAL B 1 331 ? 5.805 22.969 15.273 1 98.81 331 VAL B CA 1
ATOM 5484 C C . VAL B 1 331 ? 6.277 23.453 13.898 1 98.81 331 VAL B C 1
ATOM 5486 O O . VAL B 1 331 ? 6.02 24.594 13.523 1 98.81 331 VAL B O 1
ATOM 5489 N N . ASP B 1 332 ? 6.922 22.625 13.133 1 98.62 332 ASP B N 1
ATOM 5490 C CA . ASP B 1 332 ? 7.547 22.938 11.852 1 98.62 332 ASP B CA 1
ATOM 5491 C C . ASP B 1 332 ? 6.5 23.109 10.75 1 98.62 332 ASP B C 1
ATOM 5493 O O . ASP B 1 332 ? 5.609 22.281 10.602 1 98.62 332 ASP B O 1
ATOM 5497 N N . ILE B 1 333 ? 6.582 24.25 10.047 1 98.56 333 ILE B N 1
ATOM 5498 C CA . ILE B 1 333 ? 5.656 24.422 8.93 1 98.56 333 ILE B CA 1
ATOM 5499 C C . ILE B 1 333 ? 6.301 23.922 7.645 1 98.56 333 ILE B C 1
ATOM 5501 O O . ILE B 1 333 ? 5.734 24.062 6.559 1 98.56 333 ILE B O 1
ATOM 5505 N N . ALA B 1 334 ? 7.488 23.391 7.719 1 97.75 334 ALA B N 1
ATOM 5506 C CA . ALA B 1 334 ? 8.188 22.578 6.719 1 97.75 334 ALA B CA 1
ATOM 5507 C C . ALA B 1 334 ? 8.156 23.266 5.352 1 97.75 334 ALA B C 1
ATOM 5509 O O . ALA B 1 334 ? 7.824 22.641 4.344 1 97.75 334 ALA B O 1
ATOM 5510 N N . GLY B 1 335 ? 8.414 24.547 5.383 1 95.69 335 GLY B N 1
ATOM 5511 C CA . GLY B 1 335 ? 8.562 25.297 4.145 1 95.69 335 GLY B CA 1
ATOM 5512 C C . GLY B 1 335 ? 7.242 25.812 3.598 1 95.69 335 GLY B C 1
ATOM 5513 O O . GLY B 1 335 ? 7.215 26.469 2.557 1 95.69 335 GLY B O 1
ATOM 5514 N N . HIS B 1 336 ? 6.105 25.641 4.273 1 98 336 HIS B N 1
ATOM 5515 C CA . HIS B 1 336 ? 4.785 26.062 3.826 1 98 336 HIS B CA 1
ATOM 5516 C C . HIS B 1 336 ? 4.332 27.312 4.566 1 98 336 HIS B C 1
ATOM 5518 O O . HIS B 1 336 ? 3.889 27.234 5.715 1 98 336 HIS B O 1
ATOM 5524 N N . LEU B 1 337 ? 4.352 28.406 3.906 1 97.38 337 LEU B N 1
ATOM 5525 C CA . LEU B 1 337 ? 3.936 29.656 4.551 1 97.38 337 LEU B CA 1
ATOM 5526 C C . LEU B 1 337 ? 2.414 29.766 4.578 1 97.38 337 LEU B C 1
ATOM 5528 O O . LEU B 1 337 ? 1.868 30.672 5.219 1 97.38 337 LEU B O 1
ATOM 5532 N N . SER B 1 338 ? 1.753 28.906 3.896 1 98.06 338 SER B N 1
ATOM 5533 C CA . SER B 1 338 ? 0.3 28.797 3.967 1 98.06 338 SER B CA 1
ATOM 5534 C C . SER B 1 338 ? -0.151 27.344 3.836 1 98.06 338 SER B C 1
ATOM 5536 O O . SER B 1 338 ? 0.578 26.516 3.297 1 98.06 338 SER B O 1
ATOM 5538 N N . GLY B 1 339 ? -1.316 27.047 4.297 1 98.5 339 GLY B N 1
ATOM 5539 C CA . GLY B 1 339 ? -1.91 25.719 4.297 1 98.5 339 GLY B CA 1
ATOM 5540 C C . GLY B 1 339 ? -2.988 25.547 5.348 1 98.5 339 GLY B C 1
ATOM 5541 O O . GLY B 1 339 ? -3.455 26.531 5.934 1 98.5 339 GLY B O 1
ATOM 5542 N N . THR B 1 340 ? -3.389 24.344 5.496 1 98.81 340 THR B N 1
ATOM 5543 C CA . THR B 1 340 ? -4.414 24.062 6.496 1 98.81 340 THR B CA 1
ATOM 5544 C C . THR B 1 340 ? -3.787 23.5 7.766 1 98.81 340 THR B C 1
ATOM 5546 O O . THR B 1 340 ? -2.566 23.344 7.848 1 98.81 340 THR B O 1
ATOM 5549 N N . GLY B 1 341 ? -4.559 23.344 8.789 1 98.81 341 GLY B N 1
ATOM 5550 C CA . GLY B 1 341 ? -4.211 22.672 10.039 1 98.81 341 GLY B CA 1
ATOM 5551 C C . GLY B 1 341 ? -5.418 22.188 10.82 1 98.81 341 GLY B C 1
ATOM 5552 O O . GLY B 1 341 ? -6.559 22.5 10.453 1 98.81 341 GLY B O 1
ATOM 5553 N N . LEU B 1 342 ? -5.109 21.406 11.805 1 98.75 342 LEU B N 1
ATOM 5554 C CA . LEU B 1 342 ? -6.215 20.828 12.555 1 98.75 342 LEU B CA 1
ATOM 5555 C C . LEU B 1 342 ? -5.816 20.609 14.016 1 98.75 342 LEU B C 1
ATOM 5557 O O . LEU B 1 342 ? -4.758 20.031 14.289 1 98.75 342 LEU B O 1
ATOM 5561 N N . TRP B 1 343 ? -6.59 21.156 14.914 1 98.56 343 TRP B N 1
ATOM 5562 C CA . TRP B 1 343 ? -6.547 20.828 16.344 1 98.56 343 TRP B CA 1
ATOM 5563 C C . TRP B 1 343 ? -7.625 19.812 16.703 1 98.56 343 TRP B C 1
ATOM 5565 O O . TRP B 1 343 ? -8.773 19.938 16.25 1 98.56 343 TRP B O 1
ATOM 5575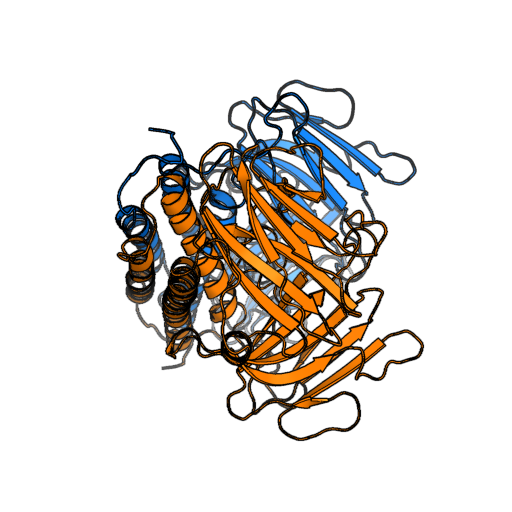 N N . ARG B 1 344 ? -7.297 18.797 17.406 1 98.06 344 ARG B N 1
ATOM 5576 C CA . ARG B 1 344 ? -8.273 17.812 17.859 1 98.06 344 ARG B CA 1
ATOM 5577 C C . ARG B 1 344 ? -8.336 17.75 19.391 1 98.06 344 ARG B C 1
ATOM 5579 O O . ARG B 1 344 ? -7.305 17.656 20.047 1 98.06 344 ARG B O 1
ATOM 5586 N N . TRP B 1 345 ? -9.57 17.891 19.953 1 97.75 345 TRP B N 1
ATOM 5587 C CA . TRP B 1 345 ? -9.883 17.438 21.312 1 97.75 345 TRP B CA 1
ATOM 5588 C C . TRP B 1 345 ? -10.555 16.062 21.281 1 97.75 345 TRP B C 1
ATOM 5590 O O . TRP B 1 345 ? -11.633 15.898 20.703 1 97.75 345 TRP B O 1
ATOM 5600 N N . ILE B 1 346 ? -9.961 15.062 21.844 1 95.44 346 ILE B N 1
ATOM 5601 C CA . ILE B 1 346 ? -10.539 13.727 21.891 1 95.44 346 ILE B CA 1
ATOM 5602 C C . ILE B 1 346 ? -11.195 13.484 23.234 1 95.44 346 ILE B C 1
ATOM 5604 O O . ILE B 1 346 ? -10.508 13.453 24.266 1 95.44 346 ILE B O 1
ATOM 5608 N N . ASN B 1 347 ? -12.461 13.312 23.234 1 93.75 347 ASN B N 1
ATOM 5609 C CA . ASN B 1 347 ? -13.242 13.07 24.438 1 93.75 347 ASN B CA 1
ATOM 5610 C C . ASN B 1 347 ? -13.07 14.195 25.453 1 93.75 347 ASN B C 1
ATOM 5612 O O . ASN B 1 347 ? -12.805 13.938 26.641 1 93.75 347 ASN B O 1
ATOM 5616 N N . ALA B 1 348 ? -13.156 15.383 25 1 96 348 ALA B N 1
ATOM 5617 C CA . ALA B 1 348 ? -13.023 16.531 25.906 1 96 348 ALA B CA 1
ATOM 5618 C C . ALA B 1 348 ? -14.344 16.828 26.594 1 96 348 ALA B C 1
ATOM 5620 O O . ALA B 1 348 ? -15.414 16.703 26 1 96 348 ALA B O 1
ATOM 5621 N N . THR B 1 349 ? -14.258 17.25 27.828 1 95.38 349 THR B N 1
ATOM 5622 C CA . THR B 1 349 ? -15.445 17.609 28.594 1 95.38 349 THR B CA 1
ATOM 5623 C C . THR B 1 349 ? -16.047 18.922 28.109 1 95.38 349 THR B C 1
ATOM 5625 O O . THR B 1 349 ? -17.25 19.156 28.234 1 95.38 349 THR B O 1
ATOM 5628 N N . GLN B 1 350 ? -15.195 19.703 27.641 1 93.94 350 GLN B N 1
ATOM 5629 C CA . GLN B 1 350 ? -15.555 20.984 27.047 1 93.94 350 GLN B CA 1
ATOM 5630 C C . GLN B 1 350 ? -14.68 21.281 25.828 1 93.94 350 GLN B C 1
ATOM 5632 O O . GLN B 1 350 ? -13.477 21.016 25.844 1 93.94 350 GLN B O 1
ATOM 5637 N N . ASN B 1 351 ? -15.375 21.75 24.844 1 91.5 351 ASN B N 1
ATOM 5638 C CA . ASN B 1 351 ? -14.602 22.125 23.672 1 91.5 351 ASN B CA 1
ATOM 5639 C C . ASN B 1 351 ? -14.156 23.594 23.719 1 91.5 351 ASN B C 1
ATOM 5641 O O . ASN B 1 351 ? -14.961 24.5 23.5 1 91.5 351 ASN B O 1
ATOM 5645 N N . VAL B 1 352 ? -12.953 23.797 24.062 1 95.5 352 VAL B N 1
ATOM 5646 C CA . VAL B 1 352 ? -12.359 25.125 24.109 1 95.5 352 VAL B CA 1
ATOM 5647 C C . VAL B 1 352 ? -11.711 25.453 22.766 1 95.5 352 VAL B C 1
ATOM 5649 O O . VAL B 1 352 ? -10.906 24.656 22.25 1 95.5 352 VAL B O 1
ATOM 5652 N N . VAL B 1 353 ? -12.109 26.516 22.172 1 97.38 353 VAL B N 1
ATOM 5653 C CA . VAL B 1 353 ? -11.453 26.953 20.938 1 97.38 353 VAL B CA 1
ATOM 5654 C C . VAL B 1 353 ? -10.156 27.688 21.266 1 97.38 353 VAL B C 1
ATOM 5656 O O . VAL B 1 353 ? -10.172 28.75 21.891 1 97.38 353 VAL B O 1
ATOM 5659 N N . PRO B 1 354 ? -9.07 27.156 20.844 1 97.88 354 PRO B N 1
ATOM 5660 C CA . PRO B 1 354 ? -7.809 27.859 21.109 1 97.88 354 PRO B CA 1
ATOM 5661 C C . PRO B 1 354 ? -7.75 29.219 20.438 1 97.88 354 PRO B C 1
ATOM 5663 O O . PRO B 1 354 ? -8.492 29.484 19.484 1 97.88 354 PRO B O 1
ATOM 5666 N N . THR B 1 355 ? -6.895 30.078 20.984 1 97.88 355 THR B N 1
ATOM 5667 C CA . THR B 1 355 ? -6.691 31.391 20.375 1 97.88 355 THR B CA 1
ATOM 5668 C C . THR B 1 355 ? -5.492 31.375 19.438 1 97.88 355 THR B C 1
ATOM 5670 O O . THR B 1 355 ? -4.496 30.703 19.703 1 97.88 355 THR B O 1
ATOM 5673 N N . MET B 1 356 ? -5.637 32.156 18.375 1 98.25 356 MET B N 1
ATOM 5674 C CA . MET B 1 356 ? -4.566 32.25 17.391 1 98.25 356 MET B CA 1
ATOM 5675 C C . MET B 1 356 ? -4.113 33.688 17.188 1 98.25 356 MET B C 1
ATOM 5677 O O . MET B 1 356 ? -4.934 34.594 17.203 1 98.25 356 MET B O 1
ATOM 5681 N N . ARG B 1 357 ? -2.85 33.906 17.047 1 98.12 357 ARG B N 1
ATOM 5682 C CA . ARG B 1 357 ? -2.318 35.188 16.609 1 98.12 357 ARG B CA 1
ATOM 5683 C C . ARG B 1 357 ? -1.069 35 15.75 1 98.12 357 ARG B C 1
ATOM 5685 O O . ARG B 1 357 ? -0.331 34.031 15.922 1 98.12 357 ARG B O 1
ATOM 5692 N N . VAL B 1 358 ? -0.866 35.906 14.844 1 98.62 358 VAL B N 1
ATOM 5693 C CA . VAL B 1 358 ? 0.346 35.938 14.031 1 98.62 358 VAL B CA 1
ATOM 5694 C C . VAL B 1 358 ? 1.346 36.906 14.641 1 98.62 358 VAL B C 1
ATOM 5696 O O . VAL B 1 358 ? 0.981 38.031 15.016 1 98.62 358 VAL B O 1
ATOM 5699 N N . VAL B 1 359 ? 2.59 36.5 14.773 1 98.06 359 VAL B N 1
ATOM 5700 C CA . VAL B 1 359 ? 3.613 37.375 15.328 1 98.06 359 VAL B CA 1
ATOM 5701 C C . VAL B 1 359 ? 4.812 37.438 14.383 1 98.06 359 VAL B C 1
ATOM 5703 O O . VAL B 1 359 ? 5.043 36.5 13.609 1 98.06 359 VAL B O 1
ATOM 5706 N N . LYS B 1 360 ? 5.562 38.469 14.445 1 97.31 360 LYS B N 1
ATOM 5707 C CA . LYS B 1 360 ? 6.84 38.594 13.742 1 97.31 360 LYS B CA 1
ATOM 5708 C C . LYS B 1 360 ? 7.98 38.031 14.594 1 97.31 360 LYS B C 1
ATOM 5710 O O . LYS B 1 360 ? 8.039 38.281 15.805 1 97.31 360 LYS B O 1
ATOM 5715 N N . LEU B 1 361 ? 8.781 37.219 13.977 1 94.19 361 LEU B N 1
ATOM 5716 C CA . LEU B 1 361 ? 9.906 36.625 14.695 1 94.19 361 LEU B CA 1
ATOM 5717 C C . LEU B 1 361 ? 11.156 37.5 14.531 1 94.19 361 LEU B C 1
ATOM 5719 O O . LEU B 1 361 ? 11.328 38.156 13.508 1 94.19 361 LEU B O 1
#

InterPro domains:
  IPR010621 Domain of unknown function DUF1214 [PF06742] (97-169)

Secondary structure (DSSP, 8-state):
---TTSB----HHHHHHHHHHHHGGGGGGG-TTS--BHHHHHHHHHHHHHHHHHHHIIIIIT--TTS---EES--SS---SS--TTEEEEEEE--TTSEEEEEEE-TT-SEEEEEEEEEEHHHHSEEEEEEEEEGGG----TTSEEEEEEESS--SSSEEE--TT--EEEEEEE-S-TTT--PPEEEEEEESS--SSPPPP-HHHHHHHHHHHHHHHHHHHHHHHHHHHHHHTSTTSB----THHHHTTT--TTEEEEEEEEE--TTEEEEEEE---S-SEEEEEEB-TT--B--TTTS--EEETTS-PPPTTS-EEEEEESS--SSSEEEE-TT-SEEEEEEEEES-SS-PPPEEEEEE-/---TTSB----HHHHHHHHHHHHGGGGGGG-TTS--BHHHHHHHHHHHHHHHHHHHIIIIIT--TTS---EES--SS---SS--TTEEEEEEE--TTSEEEEEEE-TT-SEEEEEEEEEEHHHHSEEEEEEEEEGGG----TTSEEEEEEESS--SSEEEE--TT--EEEEEEE-S-TTT--PPEEEEEEESS--SSPPPP-HHHHHHHHHHHHHHHHHHHHHHHHHHHHHHTSTTSB----THHHHTTT--TTEEEEEEEEE--TTEEEEEEE---S-SEEEEEEB-TT--B--TTTS--EEETTS-PPPTTS-EEEEEESS--SSSEEEE-TT-SEEEEEEEEES-SS-PPPEEEEEE-

Organism: Novosphingobium aromaticivorans (strain ATCC 700278 / DSM 12444 / CCUG 56034 / CIP 105152 / NBRC 16084 / F199) (NCBI:txid279238)

Nearest PDB structures (foldseek):
  6ans-assembly2_D  TM=9.785E-01  e=9.809E-49  Burkholderia cenocepacia J2315
  3u07-assembly2_B  TM=5.270E-01  e=1.159E-11  Vibrio parahaemolyticus
  3u07-assembly3_C  TM=5.066E-01  e=1.093E-11  Vibrio parahaemolyticus
  1wzx-assembly1_C  TM=4.582E-01  e=1.880E-01  Acetivibrio thermocellus ATCC 27405
  1wmx-assembly1_B  TM=3.795E-01  e=1.046E-01  Acetivibrio thermocellus ATCC 27405

Radius of gyration: 26.52 Å; Cα contacts (8 Å, |Δi|>4): 1711; chains: 2; bounding box: 64×82×65 Å

Sequence (722 aa):
MNDPRADVGNLQHVWRRFCAELAEAGDVLARPSSPTTALDQAEGLRYLSRLARTALNMLVDSADPDFPRLFMLCDDKIKIGADNPDNIYQQCVVRPDREYRITGRRNSVPYFSIGSKANRYAIDGTMASTGEIEFADMAFEADGSFEIIVSREKKPGNWLPMADDTSLLIVRQTFDDKKTQVPADIFVERIGSGPAVPALLTPDDIERQLLAAAAWTKGTANTFATWSEWFKATPNRFFDADQSVFQKAGGDPNIWYGHFYYDLQPGEALVIETPVPECRMWNLQIDNWWMESLDHVHQKVWVNNSMVTYEPDGSVVLVCAEKNPGFGNWVDIAGHLSGTGLWRWINATQNVVPTMRVVKLMNDPRADVGNLQHVWRRFCAELAEAGDVLARPSSPTTALDQAEGLRYLSRLARTALNMLVDSADPDFPRLFMLCDDKIKIGADNPDNIYQQCVVRPDREYRITGRRNSVPYFSIGSKANRYAIDGTMASTGEIEFADMAFEADGSFEIIVSREKKPGNWLPMADDTSLLIVRQTFDDKKTQVPADIFVERIGSGPAVPALLTPDDIERQLLAAAAWTKGTANTFATWSEWFKATPNRFFDADQSVFQKAGGDPNIWYGHFYYDLQPGEALVIETPVPECRMWNLQIDNWWMESLDHVHQKVWVNNSMVTYEPDGSVVLVCAEKNPGFGNWVDIAGHLSGTGLWRWINATQNVVPTMRVVKL

pLDDT: mean 96.19, std 4.4, range [52.19, 98.94]

Foldseek 3Di:
DFPPPDDDDDPVVLVVVLVVLLVVLLCLCVDPLQDDDPVSSVVLVLLLVLLLVLLCCQLPVQNDQQFWDKDFSDDLRRFAQQDDPQKGKIKTWHAAVFKKKKKWFAFFQLKKKKFFWQDQLLPVLFTATPWMDIPVRADADPRRMGMEMEHCDDDPGHYTHDDNRGTMMMMIGGHQDPVPGDHMDMDMHIDDDDDPDDDDDDPVSNSVSSNSSSSNSSSRQNSLLVVLSQQVVPAFFFRDDDQVVVNRNPDDPQKDKGKHKHAADAQKKKKKKDADFDASKKKKFADASSSGGDNVPPAQGMHMPNRFDADPVRMAMEIEHCDDPPDGHYHHNPPHNIGMMIIMGGNGPDDDGIHIDMDGD/DFPPPDDDDDPVVLVVVLVVLLVVLLCLCVDPLQDDDPVSSVVLVLLLVLLLVLLCCQLPVQNDQQFWDKDFSDDLRRFAQQDDPQKGKIKTWHAQVFKKKKKWFAFFQLWKKKFFWQDQLLPPLFTATPWMDIPVRADADPRRMGMEIEHCDDDPGHYTHDDNRGTMMMMIGGHQDPVPGDHMDMDMHIDDDDDPDDDDDDPVSNSVSSNSSSSNSSSRQNSLLVVLSQQVVPAFFFRDDDQVVVNRNPDDPQKDKGKHKHAADAQKKKKKKDADFDASKKKKFADASSSGGDNVPPAQGMHMPNRFDADPVRMAMEIEHCDDPPDGHYHHNPPHNIGMMIIMGGNGPDDDGIHIDMDGD

Solvent-accessible surface area (backbone atoms only — not comparable to full-atom values): 37200 Å² total; per-residue (Å²): 140,80,52,51,76,40,76,63,53,55,54,30,67,56,46,35,48,31,26,55,52,38,27,56,37,28,53,56,44,59,36,91,80,41,63,30,25,27,30,54,33,22,49,48,55,53,48,51,54,41,38,41,38,48,22,44,44,50,39,54,77,26,52,42,44,80,62,37,39,80,41,70,68,42,61,96,75,36,56,58,77,54,41,56,90,50,45,51,38,33,33,30,30,40,47,43,95,49,34,33,37,38,38,36,34,48,76,53,43,78,40,45,38,40,32,28,21,28,74,32,38,59,75,76,44,29,21,36,71,49,24,66,44,37,61,91,76,48,69,62,48,94,87,37,34,40,58,33,42,35,24,57,63,91,57,86,77,35,52,33,41,33,36,90,62,27,38,30,38,40,36,41,35,37,43,83,46,72,89,79,41,40,73,53,50,77,46,65,42,59,46,77,92,69,77,88,52,85,76,82,64,40,51,67,58,48,48,53,23,46,44,49,17,25,41,37,30,29,25,48,55,45,45,36,45,50,50,39,50,59,22,51,76,44,53,55,34,68,49,89,68,67,65,64,63,51,27,35,51,54,42,58,87,58,44,47,79,43,36,24,12,43,72,49,56,94,60,35,29,45,37,39,38,33,74,67,59,66,46,79,45,37,37,41,40,36,21,35,58,73,25,25,46,48,62,65,88,71,41,55,21,51,50,37,71,76,74,56,70,64,43,95,87,56,23,41,44,37,30,37,18,78,60,77,82,81,56,74,37,63,25,37,39,80,85,47,53,47,22,28,33,40,36,39,38,30,58,43,80,50,90,75,80,62,44,56,46,78,46,80,108,139,80,50,51,74,38,78,64,53,56,55,32,67,55,45,36,48,31,26,55,52,38,27,55,36,28,55,56,44,59,36,90,79,40,62,32,24,28,30,55,34,23,48,47,55,52,47,51,54,42,38,41,39,47,24,44,43,48,40,55,76,26,52,43,44,79,61,38,39,81,42,69,68,41,62,97,75,36,54,58,76,55,42,57,89,49,44,51,37,33,33,28,29,40,47,42,94,48,33,34,37,36,37,35,33,47,77,53,43,78,38,44,38,40,31,27,21,28,75,32,37,59,74,77,44,30,19,35,70,49,25,66,44,37,62,93,75,45,69,63,46,95,85,39,34,40,58,32,43,35,25,56,64,90,57,85,77,35,52,33,40,34,36,90,62,27,39,29,39,39,36,41,36,39,43,82,44,72,89,78,40,40,71,52,50,77,47,63,40,58,47,78,91,70,78,88,52,84,77,83,62,40,50,68,56,49,48,52,23,47,44,48,17,25,42,37,30,30,26,49,55,45,46,36,44,50,48,38,51,60,22,52,75,45,54,55,35,65,49,90,68,68,66,63,63,52,29,34,50,54,42,60,86,57,45,47,79,43,37,26,11,44,72,52,56,95,59,34,29,45,36,38,37,33,74,66,62,65,46,80,46,38,36,41,41,37,21,36,57,73,24,24,46,46,63,65,88,70,41,54,21,51,48,37,72,76,72,58,70,65,44,94,87,57,24,40,43,37,29,38,17,78,60,77,82,82,56,74,37,63,26,37,38,80,84,46,53,48,22,29,32,40,36,37,39,32,57,43,81,51,89,75,79,61,44,57,45,76,44,80,109